Protein 9KS7 (pdb70)

Sequence (539 aa):
NKFDKLDPYFQQGWFHFQKSLYYISSSVKNTWHLSREYCLQEGADLAIINSRAEQAFLENFKMTLWIGLMMEQRSERTWRWVDGTPLTESYWSSLGEPNNYEGRQEQCVEQIDREDKKGWNDLVCEFSNFYMMCEKRIFPFDKLDPYFQQGWFHFQKSLYYISSSVKNTWHLSREYCLQEGADLAIINSRAEQAFLENFKMTLWIGLMEQRSERTWRWVDGTTPLTESYWSSLGEPNNYEGRQEQCVEQIDREDKKGWNDLVCEFSNFYMMCEKRIFPFDKLDPYFQQGWFHFQKSLYYISSSVKNTWHLSREYCLQEGADLAIINSRAEQAFLENFKMTLWIGLMEQRSERTWRWVDGTPLTESYWSSLGEPNNYEGRQEQCVEQIDREDKKGWNDLVCEFSNFYMMCEKRIFPKFDKLDPYFQQGWFHFQKSLYYISSSVKNTWHLSREYCLQEGADLAIINSRAEQAFLENFKMTLWIGLMEQRSERTWRWVDGTPLTESYWSSLGEPNNYEGRQEQCVEQIDREDKKGWNDLVCEFSNFYMMCEKRIFP

Solvent-accessible surface area: 25493 Å² total; per-residue (Å²): 169,71,27,129,52,0,49,71,43,1,139,108,26,0,2,4,0,56,100,4,0,2,31,1,0,79,87,117,40,31,7,84,84,0,17,63,51,0,2,100,36,13,1,13,1,0,22,8,103,37,178,17,5,10,55,4,1,67,30,2,48,13,38,0,0,0,0,0,39,7,55,176,66,99,76,64,17,81,14,16,60,12,26,71,38,113,120,51,43,54,3,167,58,28,45,59,43,110,143,75,83,87,2,43,0,0,6,1,19,42,140,154,141,44,90,5,0,12,0,23,22,4,120,87,57,12,42,6,1,0,20,2,92,2,13,67,81,132,111,0,55,71,44,4,135,128,26,4,1,1,1,51,84,0,0,4,29,2,0,82,85,119,42,32,4,89,87,0,51,108,64,0,84,139,68,53,12,23,1,0,23,8,105,41,196,38,8,7,58,6,1,58,34,2,53,13,21,0,0,0,0,0,45,9,82,203,67,122,74,67,16,87,10,9,86,39,62,96,38,115,119,50,54,56,4,172,58,26,45,60,40,107,139,78,82,89,2,38,0,0,10,1,11,27,133,154,146,69,102,2,0,15,0,21,24,6,121,85,59,10,43,6,1,0,16,54,124,10,53,151,44,130,110,0,84,87,53,5,109,131,17,5,2,0,1,51,57,0,0,3,32,1,0,80,86,116,42,32,6,80,85,0,67,103,61,0,83,129,59,56,12,24,1,0,23,8,105,41,182,40,9,6,57,6,1,62,34,2,53,14,34,0,0,0,0,0,52,9,53,177,68,105,76,64,16,96,14,25,83,36,61,69,37,114,114,51,40,56,5,164,57,29,42,62,42,128,152,74,136,88,8,40,0,0,8,1,20,37,153,156,149,49,99,1,0,18,0,27,9,6,121,84,60,12,44,6,0,0,20,33,148,41,20,153,180,39,77,38,0,66,53,13,5,122,127,25,2,2,0,1,60,98,4,0,3,30,1,0,82,86,115,42,32,6,81,83,0,24,40,56,0,2,66,51,16,14,22,1,0,21,8,105,39,159,45,6,5,55,7,1,64,34,3,52,15,37,0,0,0,0,0,48,11,62,209,69,121,77,68,15,90,14,20,60,37,51,71,37,112,102,51,42,55,6,169,58,25,45,60,41,110,136,76,83,93,2,39,0,0,11,2,12,36,172,176,147,71,102,2,0,14,0,24,17,4,126,88,58,11,44,5,1,0,18,10,72,4,17,119

Structure (mmCIF, N/CA/C/O backbone):
data_9KS7
#
_entry.id   9KS7
#
_cell.length_a   51.531
_cell.length_b   72.371
_cell.length_c   88.646
_cell.angle_alpha   90.000
_cell.angle_beta   94.431
_cell.angle_gamma   90.000
#
_symmetry.space_group_name_H-M   'P 1 21 1'
#
loop_
_entity.id
_entity.type
_entity.pdbx_description
1 polymer 'C-type lectin domain-containing protein'
2 non-polymer GLYCEROL
3 non-polymer 'CALCIUM ION'
4 water water
#
loop_
_atom_site.group_PDB
_atom_site.id
_atom_site.type_symbol
_atom_site.label_atom_id
_atom_site.label_alt_id
_atom_site.label_comp_id
_atom_site.label_asym_id
_atom_site.label_entity_id
_atom_site.label_seq_id
_atom_site.pdbx_PDB_ins_code
_atom_site.Cartn_x
_atom_site.Cartn_y
_atom_site.Cartn_z
_atom_site.occupancy
_atom_site.B_iso_or_equiv
_atom_site.auth_seq_id
_atom_site.auth_comp_id
_atom_site.auth_asym_id
_atom_site.auth_atom_id
_atom_site.pdbx_PDB_model_num
ATOM 1 N N . ASN A 1 9 ? 4.85146 10.46094 9.53377 1.000 63.63633 45 ASN A N 1
ATOM 2 C CA . ASN A 1 9 ? 6.10899 9.75549 9.30729 1.000 64.99442 45 ASN A CA 1
ATOM 3 C C . ASN A 1 9 ? 6.37804 8.73951 10.40955 1.000 60.17750 45 ASN A C 1
ATOM 4 O O . ASN A 1 9 ? 5.89071 7.59810 10.39353 1.000 60.38493 45 ASN A O 1
ATOM 9 N N . LYS A 1 10 ? 7.17517 9.17716 11.37733 1.000 59.67011 46 LYS A N 1
ATOM 10 C CA . LYS A 1 10 ? 7.48894 8.34719 12.52437 1.000 48.65806 46 LYS A CA 1
ATOM 11 C C . LYS A 1 10 ? 6.29989 8.18954 13.46457 1.000 49.82428 46 LYS A C 1
ATOM 12 O O . LYS A 1 10 ? 6.33508 7.31832 14.33949 1.000 43.32220 46 LYS A O 1
ATOM 18 N N . PHE A 1 11 ? 5.23462 8.97487 13.27331 1.000 40.33930 47 PHE A N 1
ATOM 19 C CA . PHE A 1 11 ? 4.09112 8.91879 14.17848 1.000 43.98240 47 PHE A CA 1
ATOM 20 C C . PHE A 1 11 ? 3.30059 7.62473 14.03789 1.000 52.07585 47 PHE A C 1
ATOM 21 O O . PHE A 1 11 ? 2.70796 7.15894 15.01761 1.000 57.40322 47 PHE A O 1
ATOM 29 N N . ASP A 1 12 ? 3.26815 7.02716 12.84725 1.000 46.65076 48 ASP A N 1
ATOM 30 C CA . ASP A 1 12 ? 2.63341 5.71737 12.73034 1.000 50.40672 48 ASP A CA 1
ATOM 31 C C . ASP A 1 12 ? 3.32108 4.68073 13.61012 1.000 51.32179 48 ASP A C 1
ATOM 32 O O . ASP A 1 12 ? 2.66790 3.75893 14.11209 1.000 47.87814 48 ASP A O 1
ATOM 37 N N . LYS A 1 13 ? 4.63278 4.80279 13.80702 1.000 39.38183 49 LYS A N 1
ATOM 38 C CA . LYS A 1 13 ? 5.28874 3.92176 14.76234 1.000 45.52531 49 LYS A CA 1
ATOM 39 C C . LYS A 1 13 ? 4.99250 4.35689 16.19356 1.000 36.37724 49 LYS A C 1
ATOM 40 O O . LYS A 1 13 ? 4.81575 3.51159 17.07985 1.000 41.88774 49 LYS A O 1
ATOM 46 N N . LEU A 1 14 ? 4.91829 5.67171 16.43798 1.000 35.21374 50 LEU A N 1
ATOM 47 C CA . LEU A 1 14 ? 4.91983 6.16956 17.81160 1.000 31.18294 50 LEU A CA 1
ATOM 48 C C . LEU A 1 14 ? 3.53154 6.22269 18.43708 1.000 27.06969 50 LEU A C 1
ATOM 49 O O . LEU A 1 14 ? 3.38513 5.86285 19.60987 1.000 28.80239 50 LEU A O 1
ATOM 54 N N . ASP A 1 15 ? 2.51409 6.64674 17.68055 1.000 26.95846 51 ASP A N 1
ATOM 55 C CA . ASP A 1 15 ? 1.19675 6.90227 18.27273 1.000 28.04172 51 ASP A CA 1
ATOM 56 C C . ASP A 1 15 ? 0.57961 5.73649 19.04067 1.000 30.94678 51 ASP A C 1
ATOM 57 O O . ASP A 1 15 ? -0.05535 5.99802 20.07732 1.000 31.04979 51 ASP A O 1
ATOM 62 N N . PRO A 1 16 ? 0.67306 4.47391 18.60654 1.000 32.70701 52 PRO A N 1
ATOM 63 C CA . PRO A 1 16 ? 0.12834 3.39362 19.45205 1.000 33.96299 52 PRO A CA 1
ATOM 64 C C . PRO A 1 16 ? 0.82112 3.27240 20.80172 1.000 33.41956 52 PRO A C 1
ATOM 65 O O . PRO A 1 16 ? 0.16012 2.94704 21.79766 1.000 29.47905 52 PRO A O 1
ATOM 69 N N . TYR A 1 17 ? 2.12846 3.54016 20.87801 1.000 27.92186 53 TYR A N 1
ATOM 70 C CA . TYR A 1 17 ? 2.78338 3.55973 22.18281 1.000 27.57816 53 TYR A CA 1
ATOM 71 C C . TYR A 1 17 ? 2.48634 4.82429 22.97420 1.000 24.87467 53 TYR A C 1
ATOM 72 O O . TYR A 1 17 ? 2.30915 4.74696 24.19920 1.000 24.17474 53 TYR A O 1
ATOM 81 N N . PHE A 1 18 ? 2.44184 5.99622 22.31944 1.000 22.99030 54 PHE A N 1
ATOM 82 C CA . PHE A 1 18 ? 1.99496 7.18866 23.04044 1.000 19.91890 54 PHE A CA 1
ATOM 83 C C . PHE A 1 18 ? 0.63071 6.93236 23.66517 1.000 22.66422 54 PHE A C 1
ATOM 84 O O . PHE A 1 18 ? 0.36375 7.34141 24.79869 1.000 21.43250 54 PHE A O 1
ATOM 92 N N . GLN A 1 19 ? -0.22949 6.21739 22.93865 1.000 25.93684 55 GLN A N 1
ATOM 93 C CA . GLN A 1 19 ? -1.58296 5.94708 23.41110 1.000 32.26550 55 GLN A CA 1
ATOM 94 C C . GLN A 1 19 ? -1.58150 5.10018 24.68099 1.000 39.96730 55 GLN A C 1
ATOM 95 O O . GLN A 1 19 ? -2.53267 5.16051 25.47038 1.000 34.33687 55 GLN A O 1
ATOM 101 N N . GLN A 1 20 ? -0.52660 4.31733 24.90395 1.000 23.31801 56 GLN A N 1
ATOM 102 C CA . GLN A 1 20 ? -0.37239 3.54458 26.13137 1.000 30.65202 56 GLN A CA 1
ATOM 103 C C . GLN A 1 20 ? 0.51614 4.23985 27.16448 1.000 33.33937 56 GLN A C 1
ATOM 104 O O . GLN A 1 20 ? 0.86052 3.62908 28.18304 1.000 33.07644 56 GLN A O 1
ATOM 110 N N . GLY A 1 21 ? 0.90296 5.49261 26.92604 1.000 23.38123 57 GLY A N 1
ATOM 111 C CA . GLY A 1 21 ? 1.67578 6.25080 27.89124 1.000 22.54591 57 GLY A CA 1
ATOM 112 C C . GLY A 1 21 ? 3.18331 6.14952 27.74492 1.000 21.02786 57 GLY A C 1
ATOM 113 O O . GLY A 1 21 ? 3.90958 6.62907 28.62999 1.000 22.65519 57 GLY A O 1
ATOM 114 N N . TRP A 1 22 ? 3.67526 5.52965 26.67499 1.000 18.61726 58 TRP A N 1
ATOM 115 C CA . TRP A 1 22 ? 5.10575 5.56005 26.39326 1.000 17.68133 58 TRP A CA 1
ATOM 116 C C . TRP A 1 22 ? 5.50840 6.92843 25.85048 1.000 17.48892 58 TRP A C 1
ATOM 117 O O . TRP A 1 22 ? 4.67996 7.68496 25.34081 1.000 18.20381 58 TRP A O 1
ATOM 128 N N . PHE A 1 23 ? 6.80481 7.23531 25.92824 1.000 16.34107 59 PHE A N 1
ATOM 129 C CA . PHE A 1 23 ? 7.27854 8.51512 25.40974 1.000 14.66779 59 PHE A CA 1
ATOM 130 C C . PHE A 1 23 ? 8.65384 8.33573 24.78113 1.000 14.55696 59 PHE A C 1
ATOM 131 O O . PHE A 1 23 ? 9.36377 7.35947 25.03743 1.000 16.14647 59 PHE A O 1
ATOM 139 N N . HIS A 1 24 ? 9.03058 9.30434 23.95629 1.000 14.68117 60 HIS A N 1
ATOM 140 C CA . HIS A 1 24 ? 10.10422 9.13558 22.98712 1.000 14.83245 60 HIS A CA 1
ATOM 141 C C . HIS A 1 24 ? 11.32861 9.97739 23.33870 1.000 13.94123 60 HIS A C 1
ATOM 142 O O . HIS A 1 24 ? 11.23274 11.19709 23.52695 1.000 16.16440 60 HIS A O 1
ATOM 149 N N . PHE A 1 25 ? 12.49160 9.32892 23.38902 1.000 14.68466 61 PHE A N 1
ATOM 150 C CA . PHE A 1 25 ? 13.74452 10.02528 23.62662 1.000 13.09750 61 PHE A CA 1
ATOM 151 C C . PHE A 1 25 ? 14.81408 9.35793 22.76149 1.000 16.50596 61 PHE A C 1
ATOM 152 O O . PHE A 1 25 ? 14.96514 8.12901 22.79279 1.000 16.33986 61 PHE A O 1
ATOM 160 N N . GLN A 1 26 ? 15.50396 10.16146 21.94019 1.000 18.71658 62 GLN A N 1
ATOM 161 C CA . GLN A 1 26 ? 16.53213 9.68949 20.99400 1.000 19.40850 62 GLN A CA 1
ATOM 162 C C . GLN A 1 26 ? 15.90354 8.66251 20.05914 1.000 20.81157 62 GLN A C 1
ATOM 163 O O . GLN A 1 26 ? 15.00337 9.01656 19.27991 1.000 23.61147 62 GLN A O 1
ATOM 169 N N . LYS A 1 27 ? 16.33855 7.41193 20.06211 1.000 20.31949 63 LYS A N 1
ATOM 170 C CA . LYS A 1 27 ? 15.79987 6.44852 19.11218 1.000 23.63963 63 LYS A CA 1
ATOM 171 C C . LYS A 1 27 ? 14.83239 5.47553 19.75265 1.000 23.16416 63 LYS A C 1
ATOM 172 O O . LYS A 1 27 ? 14.42097 4.50887 19.10260 1.000 19.46398 63 LYS A O 1
ATOM 178 N N . SER A 1 28 ? 14.42150 5.73145 20.99179 1.000 18.64981 64 SER A N 1
ATOM 179 C CA . SER A 1 28 ? 13.70207 4.74251 21.77004 1.000 16.88847 64 SER A CA 1
ATOM 180 C C . SER A 1 28 ? 12.39204 5.29720 22.29856 1.000 15.10394 64 SER A C 1
ATOM 181 O O . SER A 1 28 ? 12.20873 6.51071 22.43461 1.000 15.17640 64 SER A O 1
ATOM 184 N N . LEU A 1 29 ? 11.49548 4.37094 22.61823 1.000 15.63043 65 LEU A N 1
ATOM 185 C CA . LEU A 1 29 ? 10.31703 4.65975 23.41707 1.000 14.55065 65 LEU A CA 1
ATOM 186 C C . LEU A 1 29 ? 10.55579 4.12238 24.82704 1.000 15.35311 65 LEU A C 1
ATOM 187 O O . LEU A 1 29 ? 11.18515 3.07440 25.00729 1.000 14.68004 65 LEU A O 1
ATOM 192 N N . TYR A 1 30 ? 10.04587 4.83696 25.82822 1.000 15.20110 66 TYR A N 1
ATOM 193 C CA . TYR A 1 30 ? 10.27870 4.45814 27.21309 1.000 15.25161 66 TYR A CA 1
ATOM 194 C C . TYR A 1 30 ? 8.94828 4.38966 27.93625 1.000 15.73322 66 TYR A C 1
ATOM 195 O O . TYR A 1 30 ? 7.99710 5.09602 27.58681 1.000 15.47878 66 TYR A O 1
ATOM 204 N N . TYR A 1 31 ? 8.90348 3.53845 28.95834 1.000 16.34889 67 TYR A N 1
ATOM 205 C CA . TYR A 1 31 ? 7.70742 3.34166 29.76682 1.000 15.41274 67 TYR A CA 1
ATOM 206 C C . TYR A 1 31 ? 8.10909 3.35145 31.23078 1.000 16.07037 67 TYR A C 1
ATOM 207 O O . TYR A 1 31 ? 9.03164 2.63519 31.61726 1.000 17.15164 67 TYR A O 1
ATOM 216 N N . ILE A 1 32 ? 7.44458 4.17652 32.03873 1.000 15.17032 68 ILE A N 1
ATOM 217 C CA . ILE A 1 32 ? 7.64761 4.16502 33.48787 1.000 13.32745 68 ILE A CA 1
ATOM 218 C C . ILE A 1 32 ? 6.44741 3.45371 34.11149 1.000 16.58603 68 ILE A C 1
ATOM 219 O O . ILE A 1 32 ? 5.29848 3.79006 33.80702 1.000 17.61535 68 ILE A O 1
ATOM 224 N N . SER A 1 33 ? 6.70521 2.42468 34.92347 1.000 12.40469 69 SER A N 1
ATOM 225 C CA . SER A 1 33 ? 5.59439 1.63720 35.44941 1.000 12.34426 69 SER A CA 1
ATOM 226 C C . SER A 1 33 ? 4.80171 2.44924 36.46211 1.000 15.46851 69 SER A C 1
ATOM 227 O O . SER A 1 33 ? 5.28483 3.44220 37.01910 1.000 14.38301 69 SER A O 1
ATOM 230 N N . SER A 1 34 ? 3.56039 2.00811 36.68959 1.000 17.05395 70 SER A N 1
ATOM 231 C CA A SER A 1 34 ? 2.73041 2.57853 37.74019 0.739 18.84501 70 SER A CA 1
ATOM 232 C CA B SER A 1 34 ? 2.67504 2.54464 37.71162 0.261 18.88625 70 SER A CA 1
ATOM 233 C C . SER A 1 34 ? 2.59832 1.64800 38.94019 1.000 18.09236 70 SER A C 1
ATOM 234 O O . SER A 1 34 ? 1.88720 1.98531 39.89926 1.000 20.17564 70 SER A O 1
ATOM 239 N N . VAL A 1 35 ? 3.27434 0.49981 38.91101 1.000 13.31234 71 VAL A N 1
ATOM 240 C CA . VAL A 1 35 ? 3.34386 -0.44613 40.01798 1.000 12.49212 71 VAL A CA 1
ATOM 241 C C . VAL A 1 35 ? 4.81360 -0.77639 40.23798 1.000 13.26451 71 VAL A C 1
ATOM 242 O O . VAL A 1 35 ? 5.64646 -0.62940 39.33992 1.000 15.86897 71 VAL A O 1
ATOM 246 N N . LYS A 1 36 ? 5.12548 -1.23207 41.44794 1.000 13.94238 72 LYS A N 1
ATOM 247 C CA . LYS A 1 36 ? 6.46730 -1.72431 41.73146 1.000 13.97572 72 LYS A CA 1
ATOM 248 C C . LYS A 1 36 ? 6.49572 -3.23323 41.51453 1.000 16.67914 72 LYS A C 1
ATOM 249 O O . LYS A 1 36 ? 5.47237 -3.91692 41.61201 1.000 15.19933 72 LYS A O 1
ATOM 255 N N . ASN A 1 37 ? 7.68608 -3.76375 41.25583 1.000 14.02031 73 ASN A N 1
ATOM 256 C CA . ASN A 1 37 ? 7.76788 -5.21280 41.14406 1.000 12.75780 73 ASN A CA 1
ATOM 257 C C . ASN A 1 37 ? 9.21190 -5.65343 41.33685 1.000 13.22774 73 ASN A C 1
ATOM 258 O O . ASN A 1 37 ? 10.13006 -4.83184 41.36301 1.000 14.20019 73 ASN A O 1
ATOM 263 N N . THR A 1 38 ? 9.39456 -6.96870 41.50361 1.000 13.70961 74 THR A N 1
ATOM 264 C CA . THR A 1 38 ? 10.74669 -7.51780 41.55150 1.000 16.35331 74 THR A CA 1
ATOM 265 C C . THR A 1 38 ? 11.45129 -7.24723 40.22447 1.000 14.69526 74 THR A C 1
ATOM 266 O O . THR A 1 38 ? 10.81887 -6.96746 39.19720 1.000 16.14258 74 THR A O 1
ATOM 270 N N . TRP A 1 39 ? 12.78340 -7.36580 40.22728 1.000 12.37194 75 TRP A N 1
ATOM 271 C CA . TRP A 1 39 ? 13.48842 -7.10916 38.97269 1.000 14.28463 75 TRP A CA 1
ATOM 272 C C . TRP A 1 39 ? 12.99301 -8.04374 37.87896 1.000 12.85843 75 TRP A C 1
ATOM 273 O O . TRP A 1 39 ? 12.72896 -7.61210 36.75421 1.000 12.51616 75 TRP A O 1
ATOM 284 N N . HIS A 1 40 ? 12.81625 -9.32198 38.20526 1.000 15.02746 76 HIS A N 1
ATOM 285 C CA . HIS A 1 40 ? 12.46570 -10.29271 37.17603 1.000 15.65886 76 HIS A CA 1
ATOM 286 C C . HIS A 1 40 ? 11.04555 -10.08803 36.66739 1.000 14.70717 76 HIS A C 1
ATOM 287 O O . HIS A 1 40 ? 10.79112 -10.21683 35.46777 1.000 15.33341 76 HIS A O 1
ATOM 294 N N . LEU A 1 41 ? 10.11003 -9.77048 37.55074 1.000 15.64577 77 LEU A N 1
ATOM 295 C CA . LEU A 1 41 ? 8.74136 -9.55163 37.07720 1.000 15.13657 77 LEU A CA 1
ATOM 296 C C . LEU A 1 41 ? 8.60107 -8.20912 36.37800 1.000 13.65166 77 LEU A C 1
ATOM 297 O O . LEU A 1 41 ? 7.73184 -8.06175 35.50324 1.000 14.06039 77 LEU A O 1
ATOM 302 N N . SER A 1 42 ? 9.39579 -7.20861 36.79086 1.000 13.19662 78 SER A N 1
ATOM 303 C CA . SER A 1 42 ? 9.48811 -5.96984 36.02427 1.000 14.17563 78 SER A CA 1
ATOM 304 C C . SER A 1 42 ? 9.92512 -6.27246 34.59673 1.000 14.19058 78 SER A C 1
ATOM 305 O O . SER A 1 42 ? 9.29583 -5.82921 33.62809 1.000 13.87958 78 SER A O 1
ATOM 308 N N . ARG A 1 43 ? 11.01303 -7.03642 34.45147 1.000 13.99905 79 ARG A N 1
ATOM 309 C CA . ARG A 1 43 ? 11.45484 -7.40805 33.11243 1.000 14.15627 79 ARG A CA 1
ATOM 310 C C . ARG A 1 43 ? 10.36171 -8.13429 32.34254 1.000 17.29202 79 ARG A C 1
ATOM 311 O O . ARG A 1 43 ? 10.18445 -7.89732 31.13893 1.000 15.36571 79 ARG A O 1
ATOM 319 N N . GLU A 1 44 ? 9.63126 -9.03782 33.00360 1.000 15.31632 80 GLU A N 1
ATOM 320 C CA . GLU A 1 44 ? 8.60942 -9.79174 32.27912 1.000 15.07298 80 GLU A CA 1
ATOM 321 C C . GLU A 1 44 ? 7.58043 -8.85761 31.67172 1.000 15.63950 80 GLU A C 1
ATOM 322 O O . GLU A 1 44 ? 7.08575 -9.10787 30.56741 1.000 17.43392 80 GLU A O 1
ATOM 328 N N . TYR A 1 45 ? 7.24419 -7.76836 32.37656 1.000 14.00769 81 TYR A N 1
ATOM 329 C CA . TYR A 1 45 ? 6.27720 -6.82897 31.81706 1.000 14.43133 81 TYR A CA 1
ATOM 330 C C . TYR A 1 45 ? 6.83698 -6.20907 30.54258 1.000 16.76111 81 TYR A C 1
ATOM 331 O O . TYR A 1 45 ? 6.15916 -6.15048 29.50858 1.000 15.96470 81 TYR A O 1
ATOM 340 N N . CYS A 1 46 ? 8.08027 -5.71564 30.61758 1.000 14.70193 82 CYS A N 1
ATOM 341 C CA . CYS A 1 46 ? 8.70578 -5.09220 29.46278 1.000 14.65442 82 CYS A CA 1
ATOM 342 C C . CYS A 1 46 ? 8.74756 -6.05616 28.28300 1.000 15.31858 82 CYS A C 1
ATOM 343 O O . CYS A 1 46 ? 8.51504 -5.65123 27.13441 1.000 17.06042 82 CYS A O 1
ATOM 346 N N . LEU A 1 47 ? 9.09473 -7.33152 28.55086 1.000 14.68136 83 LEU A N 1
ATOM 347 C CA . LEU A 1 47 ? 9.14518 -8.34429 27.49430 1.000 15.02711 83 LEU A CA 1
ATOM 348 C C . LEU A 1 47 ? 7.76627 -8.57518 26.89050 1.000 15.58339 83 LEU A C 1
ATOM 349 O O . LEU A 1 47 ? 7.62415 -8.67196 25.66423 1.000 20.10802 83 LEU A O 1
ATOM 354 N N . GLN A 1 48 ? 6.73459 -8.64050 27.73967 1.000 16.01189 84 GLN A N 1
ATOM 355 C CA . GLN A 1 48 ? 5.37503 -8.83746 27.24070 1.000 19.88264 84 GLN A CA 1
ATOM 356 C C . GLN A 1 48 ? 4.94876 -7.70183 26.31379 1.000 19.18664 84 GLN A C 1
ATOM 357 O O . GLN A 1 48 ? 4.15667 -7.91563 25.38390 1.000 19.76242 84 GLN A O 1
ATOM 363 N N . GLU A 1 49 ? 5.48731 -6.50366 26.52434 1.000 16.42581 85 GLU A N 1
ATOM 364 C CA . GLU A 1 49 ? 5.13922 -5.34017 25.72580 1.000 18.56748 85 GLU A CA 1
ATOM 365 C C . GLU A 1 49 ? 6.05639 -5.16258 24.53174 1.000 20.03475 85 GLU A C 1
ATOM 366 O O . GLU A 1 49 ? 6.02937 -4.10461 23.88914 1.000 23.95252 85 GLU A O 1
ATOM 372 N N . GLY A 1 50 ? 6.86368 -6.16395 24.20761 1.000 17.71800 86 GLY A N 1
ATOM 373 C CA . GLY A 1 50 ? 7.74715 -6.01444 23.05664 1.000 16.61370 86 GLY A CA 1
ATOM 374 C C . GLY A 1 50 ? 8.93022 -5.10680 23.31493 1.000 17.28203 86 GLY A C 1
ATOM 375 O O . GLY A 1 50 ? 9.33483 -4.33267 22.43102 1.000 19.69379 86 GLY A O 1
ATOM 376 N N . ALA A 1 51 ? 9.49468 -5.16556 24.51652 1.000 15.21372 87 ALA A N 1
ATOM 377 C CA . ALA A 1 51 ? 10.59396 -4.27988 24.86237 1.000 14.28109 87 ALA A CA 1
ATOM 378 C C . ALA A 1 51 ? 11.49497 -5.01653 25.83612 1.000 16.44963 87 ALA A C 1
ATOM 379 O O . ALA A 1 51 ? 11.51029 -6.25203 25.85058 1.000 16.43436 87 ALA A O 1
ATOM 381 N N . ASP A 1 52 ? 12.23088 -4.28304 26.65955 1.000 13.95112 88 ASP A N 1
ATOM 382 C CA . ASP A 1 52 ? 12.99720 -4.89197 27.74147 1.000 14.12604 88 ASP A CA 1
ATOM 383 C C . ASP A 1 52 ? 13.24378 -3.77744 28.75025 1.000 13.71739 88 ASP A C 1
ATOM 384 O O . ASP A 1 52 ? 12.82253 -2.63661 28.54690 1.000 14.38395 88 ASP A O 1
ATOM 389 N N . LEU A 1 53 ? 13.89810 -4.11163 29.85784 1.000 14.50807 89 LEU A N 1
ATOM 390 C CA . LEU A 1 53 ? 14.28159 -3.06945 30.79695 1.000 14.50576 89 LEU A CA 1
ATOM 391 C C . LEU A 1 53 ? 15.27515 -2.11219 30.13606 1.000 16.01323 89 LEU A C 1
ATOM 392 O O . LEU A 1 53 ? 15.96706 -2.46642 29.17002 1.000 15.05962 89 LEU A O 1
ATOM 397 N N . ALA A 1 54 ? 15.29366 -0.86483 30.62481 1.000 14.02878 90 ALA A N 1
ATOM 398 C CA . ALA A 1 54 ? 16.07324 0.18616 29.96854 1.000 14.74824 90 ALA A CA 1
ATOM 399 C C . ALA A 1 54 ? 17.55735 -0.16555 29.95153 1.000 15.88185 90 ALA A C 1
ATOM 400 O O . ALA A 1 54 ? 18.10651 -0.67579 30.93169 1.000 15.44625 90 ALA A O 1
ATOM 402 N N . ILE A 1 55 ? 18.20561 0.12182 28.82686 1.000 14.14877 91 ILE A N 1
ATOM 403 C CA . ILE A 1 55 ? 19.65042 -0.04729 28.67156 1.000 14.15582 91 ILE A CA 1
ATOM 404 C C . ILE A 1 55 ? 20.27832 1.33421 28.50253 1.000 13.80109 91 ILE A C 1
ATOM 405 O O . ILE A 1 55 ? 19.88342 2.10768 27.61458 1.000 14.96305 91 ILE A O 1
ATOM 410 N N . ILE A 1 56 ? 21.23594 1.66378 29.36662 1.000 15.09000 92 ILE A N 1
ATOM 411 C CA . ILE A 1 56 ? 21.84225 2.99220 29.36009 1.000 15.64312 92 ILE A CA 1
ATOM 412 C C . ILE A 1 56 ? 23.06896 2.97016 28.45325 1.000 17.12524 92 ILE A C 1
ATOM 413 O O . ILE A 1 56 ? 24.07202 2.31488 28.76090 1.000 22.04189 92 ILE A O 1
ATOM 418 N N . ASN A 1 57 ? 22.98609 3.70636 27.33864 1.000 16.87067 93 ASN A N 1
ATOM 419 C CA . ASN A 1 57 ? 23.99550 3.68403 26.28248 1.000 19.41116 93 ASN A CA 1
ATOM 420 C C . ASN A 1 57 ? 24.80045 4.96645 26.15491 1.000 23.63667 93 ASN A C 1
ATOM 421 O O . ASN A 1 57 ? 25.73082 5.00238 25.33911 1.000 25.56138 93 ASN A O 1
ATOM 426 N N . SER A 1 58 ? 24.45993 6.01940 26.89777 1.000 21.39199 94 SER A N 1
ATOM 427 C CA . SER A 1 58 ? 25.13488 7.30195 26.73082 1.000 20.42636 94 SER A CA 1
ATOM 428 C C . SER A 1 58 ? 24.96111 8.14355 27.98405 1.000 26.60890 94 SER A C 1
ATOM 429 O O . SER A 1 58 ? 24.06564 7.90745 28.80270 1.000 21.63348 94 SER A O 1
ATOM 432 N N . ARG A 1 59 ? 25.83077 9.14380 28.12574 1.000 19.88058 95 ARG A N 1
ATOM 433 C CA . ARG A 1 59 ? 25.66940 10.04961 29.25774 1.000 20.29003 95 ARG A CA 1
ATOM 434 C C . ARG A 1 59 ? 24.33800 10.77776 29.18283 1.000 18.38030 95 ARG A C 1
ATOM 435 O O . ARG A 1 59 ? 23.69342 11.01649 30.20822 1.000 20.86650 95 ARG A O 1
ATOM 443 N N . ALA A 1 60 ? 23.92577 11.16070 27.97787 1.000 20.76704 96 ALA A N 1
ATOM 444 C CA . ALA A 1 60 ? 22.65034 11.84743 27.82413 1.000 20.26647 96 ALA A CA 1
ATOM 445 C C . ALA A 1 60 ? 21.49785 10.97053 28.29026 1.000 19.36847 96 ALA A C 1
ATOM 446 O O . ALA A 1 60 ? 20.52749 11.46655 28.87071 1.000 17.94105 96 ALA A O 1
ATOM 448 N N . GLU A 1 61 ? 21.57271 9.66740 28.00555 1.000 17.72925 97 GLU A N 1
ATOM 449 C CA . GLU A 1 61 ? 20.49400 8.77149 28.41692 1.000 16.79809 97 GLU A CA 1
ATOM 450 C C . GLU A 1 61 ? 20.50574 8.56494 29.92721 1.000 17.96780 97 GLU A C 1
ATOM 451 O O . GLU A 1 61 ? 19.44218 8.47397 30.56340 1.000 17.46184 97 GLU A O 1
ATOM 457 N N . GLN A 1 62 ? 21.69471 8.51950 30.52984 1.000 17.13298 98 GLN A N 1
ATOM 458 C CA . GLN A 1 62 ? 21.75978 8.47765 31.98678 1.000 15.66596 98 GLN A CA 1
ATOM 459 C C . GLN A 1 62 ? 21.17129 9.74792 32.61242 1.000 19.77711 98 GLN A C 1
ATOM 460 O O . GLN A 1 62 ? 20.44687 9.68102 33.61807 1.000 16.70171 98 GLN A O 1
ATOM 466 N N . ALA A 1 63 ? 21.48526 10.91630 32.04371 1.000 20.26908 99 ALA A N 1
ATOM 467 C CA . ALA A 1 63 ? 20.93276 12.16527 32.56466 1.000 19.85287 99 ALA A CA 1
ATOM 468 C C . ALA A 1 63 ? 19.41006 12.18141 32.45464 1.000 20.95433 99 ALA A C 1
ATOM 469 O O . ALA A 1 63 ? 18.71258 12.65001 33.36342 1.000 20.55826 99 ALA A O 1
ATOM 471 N N . PHE A 1 64 ? 18.88615 11.67596 31.34055 1.000 15.77585 100 PHE A N 1
ATOM 472 C CA . PHE A 1 64 ? 17.44245 11.53879 31.15014 1.000 19.37633 100 PHE A CA 1
ATOM 473 C C . PHE A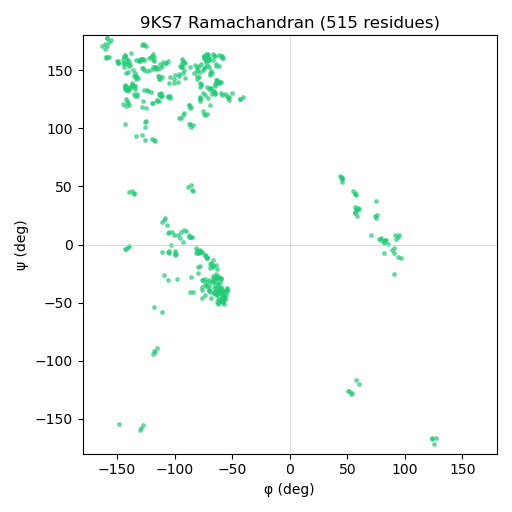 1 64 ? 16.83630 10.63975 32.23230 1.000 22.37036 100 PHE A C 1
ATOM 474 O O . PHE A 1 64 ? 15.84378 11.00060 32.88746 1.000 18.46606 100 PHE A O 1
ATOM 482 N N . LEU A 1 65 ? 17.46090 9.48166 32.46927 1.000 16.53655 101 LEU A N 1
ATOM 483 C CA . LEU A 1 65 ? 16.99146 8.56575 33.50667 1.000 17.91214 101 LEU A CA 1
ATOM 484 C C . LEU A 1 65 ? 16.99071 9.24745 34.86693 1.000 17.26454 101 LEU A C 1
ATOM 485 O O . LEU A 1 65 ? 16.01451 9.16058 35.62536 1.000 18.42459 101 LEU A O 1
ATOM 490 N N . GLU A 1 66 ? 18.08174 9.95063 35.17958 1.000 16.93661 102 GLU A N 1
ATOM 491 C CA . GLU A 1 66 ? 18.26428 10.52928 36.50854 1.000 16.19673 102 GLU A CA 1
ATOM 492 C C . GLU A 1 66 ? 17.27633 11.66079 36.76377 1.000 17.75404 102 GLU A C 1
ATOM 493 O O . GLU A 1 66 ? 16.83759 11.88318 37.90663 1.000 17.07413 102 GLU A O 1
ATOM 499 N N . ASN A 1 67 ? 16.90844 12.38363 35.71180 1.000 16.19059 103 ASN A N 1
ATOM 500 C CA . ASN A 1 67 ? 16.06978 13.55677 35.89355 1.000 17.20514 103 ASN A CA 1
ATOM 501 C C . ASN A 1 67 ? 14.62128 13.19866 36.23040 1.000 18.22221 103 ASN A C 1
ATOM 502 O O . ASN A 1 67 ? 13.85053 14.08887 36.60895 1.000 16.86564 103 ASN A O 1
ATOM 507 N N . PHE A 1 68 ? 14.22103 11.92676 36.11099 1.000 15.16168 104 PHE A N 1
ATOM 508 C CA . PHE A 1 68 ? 12.87818 11.58645 36.57134 1.000 13.70434 104 PHE A CA 1
ATOM 509 C C . PHE A 1 68 ? 12.78764 11.50593 38.09404 1.000 14.22410 104 PHE A C 1
ATOM 510 O O . PHE A 1 68 ? 11.68159 11.35265 38.62248 1.000 15.84392 104 PHE A O 1
ATOM 518 N N . LYS A 1 69 ? 13.91694 11.61654 38.80298 1.000 13.71035 105 LYS A N 1
ATOM 519 C CA . LYS A 1 69 ? 13.89395 11.73449 40.26118 1.000 15.37767 105 LYS A CA 1
ATOM 520 C C . LYS A 1 69 ? 13.16131 10.55773 40.89616 1.000 16.92311 105 LYS A C 1
ATOM 521 O O . LYS A 1 69 ? 12.38561 10.70830 41.84107 1.000 20.21659 105 LYS A O 1
ATOM 527 N N . MET A 1 70 ? 13.44115 9.36210 40.39095 1.000 17.00076 106 MET A N 1
ATOM 528 C CA . MET A 1 70 ? 12.65154 8.19059 40.71851 1.000 16.33551 106 MET A CA 1
ATOM 529 C C . MET A 1 70 ? 13.57463 6.98815 40.82160 1.000 15.37269 106 MET A C 1
ATOM 530 O O . MET A 1 70 ? 14.46730 6.81099 39.99029 1.000 15.74141 106 MET A O 1
ATOM 535 N N . THR A 1 71 ? 13.38625 6.17282 41.84575 1.000 14.50527 107 THR A N 1
ATOM 536 C CA . THR A 1 71 ? 14.15728 4.93948 41.91886 1.000 13.14522 107 THR A CA 1
ATOM 537 C C . THR A 1 71 ? 13.55773 3.91708 40.96056 1.000 15.32287 107 THR A C 1
ATOM 538 O O . THR A 1 71 ? 12.36370 3.60412 41.04918 1.000 14.92194 107 THR A O 1
ATOM 542 N N . LEU A 1 72 ? 14.38907 3.37822 40.06271 1.000 11.25757 108 LEU A N 1
ATOM 543 C CA . LEU A 1 72 ? 13.88862 2.54307 38.97523 1.000 11.70519 108 LEU A CA 1
ATOM 544 C C . LEU A 1 72 ? 14.79268 1.34611 38.73975 1.000 12.93700 108 LEU A C 1
ATOM 545 O O . LEU A 1 72 ? 16.00079 1.50861 38.63088 1.000 13.37111 108 LEU A O 1
ATOM 550 N N . TRP A 1 73 ? 14.20381 0.16243 38.59254 1.000 13.76746 109 TRP A N 1
ATOM 551 C CA . TRP A 1 73 ? 14.97271 -0.95468 38.04841 1.000 13.03644 109 TRP A CA 1
ATOM 552 C C . TRP A 1 73 ? 15.38309 -0.62838 36.62095 1.000 14.40907 109 TRP A C 1
ATOM 553 O O . TRP A 1 73 ? 14.59128 -0.07722 35.85391 1.000 15.20399 109 TRP A O 1
ATOM 564 N N . ILE A 1 74 ? 16.60441 -1.00617 36.25207 1.000 13.43141 110 ILE A N 1
ATOM 565 C CA . ILE A 1 74 ? 17.06606 -0.90793 34.87143 1.000 12.04208 110 ILE A CA 1
ATOM 566 C C . ILE A 1 74 ? 17.63207 -2.25410 34.43337 1.000 13.78584 110 ILE A C 1
ATOM 567 O O . ILE A 1 74 ? 17.78933 -3.18676 35.22797 1.000 13.34129 110 ILE A O 1
ATOM 572 N N . GLY A 1 75 ? 17.93243 -2.34429 33.13725 1.000 14.62482 111 GLY A N 1
ATOM 573 C CA . GLY A 1 75 ? 18.20352 -3.63649 32.52070 1.000 13.68919 111 GLY A CA 1
ATOM 574 C C . GLY A 1 75 ? 19.62819 -4.14866 32.65610 1.000 13.79716 111 GLY A C 1
ATOM 575 O O . GLY A 1 75 ? 20.18684 -4.64324 31.68084 1.000 14.08156 111 GLY A O 1
ATOM 576 N N . LEU A 1 76 ? 20.20990 -4.07303 33.84935 1.000 13.69608 112 LEU A N 1
ATOM 577 C CA . LEU A 1 76 ? 21.59297 -4.49833 34.07002 1.000 13.93272 112 LEU A CA 1
ATOM 578 C C . LEU A 1 76 ? 21.59412 -5.54566 35.17289 1.000 15.61367 112 LEU A C 1
ATOM 579 O O . LEU A 1 76 ? 20.95129 -5.35195 36.20943 1.000 15.20101 112 LEU A O 1
ATOM 584 N N . MET A 1 77 ? 22.29857 -6.65783 34.95695 1.000 15.19818 113 MET A N 1
ATOM 585 C CA A MET A 1 77 ? 22.29670 -7.76318 35.90831 0.629 14.84781 113 MET A CA 1
ATOM 586 C CA B MET A 1 77 ? 22.30126 -7.73873 35.93039 0.371 14.85659 113 MET A CA 1
ATOM 587 C C . MET A 1 77 ? 23.68733 -8.36211 36.02256 1.000 14.58503 113 MET A C 1
ATOM 588 O O . MET A 1 77 ? 24.42416 -8.44644 35.03716 1.000 15.77294 113 MET A O 1
ATOM 597 N N . GLU A 1 78 ? 24.00890 -8.82881 37.22527 1.000 14.26257 114 GLU A N 1
ATOM 598 C CA . GLU A 1 78 ? 25.29396 -9.46447 37.47082 1.000 15.28514 114 GLU A CA 1
ATOM 599 C C . GLU A 1 78 ? 25.35755 -10.79943 36.74836 1.000 20.03050 114 GLU A C 1
ATOM 600 O O . GLU A 1 78 ? 24.35220 -11.50822 36.60833 1.000 16.98942 114 GLU A O 1
ATOM 606 N N . GLN A 1 79 ? 26.56025 -11.14390 36.28885 1.000 17.64486 115 GLN A N 1
ATOM 607 C CA . GLN A 1 79 ? 26.82360 -12.47408 35.74348 1.000 19.02514 115 GLN A CA 1
ATOM 608 C C . GLN A 1 79 ? 27.12552 -13.38321 36.93165 1.000 19.85382 115 GLN A C 1
ATOM 609 O O . GLN A 1 79 ? 28.20520 -13.30788 37.51815 1.000 20.22025 115 GLN A O 1
ATOM 615 N N . ARG A 1 80 ? 26.14784 -14.20244 37.32845 1.000 20.83871 116 ARG A N 1
ATOM 616 C CA . ARG A 1 80 ? 26.24769 -15.08691 38.50645 1.000 20.91813 116 ARG A CA 1
ATOM 617 C C . ARG A 1 80 ? 26.69806 -14.25659 39.71102 1.000 21.27213 116 ARG A C 1
ATOM 618 O O . ARG A 1 80 ? 26.03781 -13.26004 40.04032 1.000 22.70579 116 ARG A O 1
ATOM 626 N N . SER A 1 81 ? 27.77322 -14.63714 40.41097 1.000 21.97004 117 SER A N 1
ATOM 627 C CA . SER A 1 81 ? 28.29473 -13.85976 41.52608 1.000 22.37241 117 SER A CA 1
ATOM 628 C C . SER A 1 81 ? 29.63989 -13.22223 41.19210 1.000 16.30122 117 SER A C 1
ATOM 629 O O . SER A 1 81 ? 30.37595 -12.82419 42.09799 1.000 20.09801 117 SER A O 1
ATOM 632 N N . GLU A 1 82 ? 29.95954 -13.09808 39.90552 1.000 18.18401 118 GLU A N 1
ATOM 633 C CA . GLU A 1 82 ? 31.29602 -12.70137 39.47055 1.000 18.18748 118 GLU A CA 1
ATOM 634 C C . GLU A 1 82 ? 31.56842 -11.21260 39.57153 1.000 20.26502 118 GLU A C 1
ATOM 635 O O . GLU A 1 82 ? 32.71175 -10.80333 39.31944 1.000 19.81536 118 GLU A O 1
ATOM 641 N N . ARG A 1 83 ? 30.56683 -10.39785 39.92635 1.000 17.71794 119 ARG A N 1
ATOM 642 C CA . ARG A 1 83 ? 30.74375 -8.96200 40.03960 1.000 16.31817 119 ARG A CA 1
ATOM 643 C C . ARG A 1 83 ? 31.17445 -8.37535 38.69706 1.000 18.37697 119 ARG A C 1
ATOM 644 O O . ARG A 1 83 ? 31.91760 -7.39600 38.62762 1.000 17.96137 119 ARG A O 1
ATOM 652 N N . THR A 1 84 ? 30.72816 -9.00768 37.62437 1.000 15.75533 120 THR A N 1
ATOM 653 C CA . THR A 1 84 ? 30.76713 -8.42758 36.29839 1.000 19.39625 120 THR A CA 1
ATOM 654 C C . THR A 1 84 ? 29.31743 -8.32297 35.86031 1.000 16.05655 120 THR A C 1
ATOM 655 O O . THR A 1 84 ? 28.45089 -9.00405 36.41939 1.000 18.66317 120 THR A O 1
ATOM 659 N N . TRP A 1 85 ? 29.05289 -7.48466 34.85738 1.000 15.92967 121 TRP A N 1
ATOM 660 C CA . TRP A 1 85 ? 27.68027 -7.05084 34.59659 1.000 16.52490 121 TRP A CA 1
ATOM 661 C C . TRP A 1 85 ? 27.36638 -7.14284 33.11673 1.000 15.73787 121 TRP A C 1
ATOM 662 O O . TRP A 1 85 ? 28.23049 -6.85592 32.28869 1.000 18.38279 121 TRP A O 1
ATOM 673 N N . ARG A 1 86 ? 26.11534 -7.50475 32.79485 1.000 15.26045 122 ARG A N 1
ATOM 674 C CA . ARG A 1 86 ? 25.67977 -7.59276 31.40575 1.000 14.23302 122 ARG A CA 1
ATOM 675 C C . ARG A 1 86 ? 24.29247 -6.96925 31.26507 1.000 14.94821 122 ARG A C 1
ATOM 676 O O . ARG A 1 86 ? 23.42321 -7.20004 32.10774 1.000 17.05991 122 ARG A O 1
ATOM 684 N N . TRP A 1 87 ? 24.07748 -6.21680 30.18510 1.000 16.37143 123 TRP A N 1
ATOM 685 C CA . TRP A 1 87 ? 22.75778 -5.65081 29.90418 1.000 14.64054 123 TRP A CA 1
ATOM 686 C C . TRP A 1 87 ? 21.81294 -6.73756 29.40065 1.000 16.77609 123 TRP A C 1
ATOM 687 O O . TRP A 1 87 ? 22.23314 -7.82426 28.98589 1.000 19.35340 123 TRP A O 1
ATOM 698 N N . VAL A 1 88 ? 20.50943 -6.44220 29.45763 1.000 14.62441 124 VAL A N 1
ATOM 699 C CA . VAL A 1 88 ? 19.52636 -7.47707 29.14820 1.000 16.29032 124 VAL A CA 1
ATOM 700 C C . VAL A 1 88 ? 19.57848 -7.89360 27.68602 1.000 17.91611 124 VAL A C 1
ATOM 701 O O . VAL A 1 88 ? 19.04009 -8.95200 27.34042 1.000 21.00837 124 VAL A O 1
ATOM 705 N N . ASP A 1 89 ? 20.19299 -7.09228 26.81742 1.000 21.53546 125 ASP A N 1
ATOM 706 C CA . ASP A 1 89 ? 20.34037 -7.45189 25.41061 1.000 21.09675 125 ASP A CA 1
ATOM 707 C C . ASP A 1 89 ? 21.58706 -8.29219 25.16799 1.000 21.50304 125 ASP A C 1
ATOM 708 O O . ASP A 1 89 ? 21.90946 -8.60031 24.01081 1.000 24.14316 125 ASP A O 1
ATOM 713 N N . GLY A 1 90 ? 22.27412 -8.69151 26.23574 1.000 20.71217 126 GLY A N 1
ATOM 714 C CA . GLY A 1 90 ? 23.47515 -9.49059 26.12586 1.000 24.10401 126 GLY A CA 1
ATOM 715 C C . GLY A 1 90 ? 24.77738 -8.71426 26.03355 1.000 24.67976 126 GLY A C 1
ATOM 716 O O . GLY A 1 90 ? 25.85207 -9.33392 26.09514 1.000 25.96914 126 GLY A O 1
ATOM 717 N N . THR A 1 91 ? 24.73009 -7.38088 25.91594 1.000 23.98034 127 THR A N 1
ATOM 718 C CA . THR A 1 91 ? 25.98499 -6.63506 25.75856 1.000 24.93370 127 THR A CA 1
ATOM 719 C C . THR A 1 91 ? 26.69650 -6.46117 27.10465 1.000 22.51871 127 THR A C 1
ATOM 720 O O . THR A 1 91 ? 26.04924 -6.27564 28.13636 1.000 21.37798 127 THR A O 1
ATOM 724 N N . PRO A 1 92 ? 28.02770 -6.49433 27.12519 1.000 20.37212 128 PRO A N 1
ATOM 725 C CA . PRO A 1 92 ? 28.74299 -6.32074 28.39484 1.000 19.91227 128 PRO A CA 1
ATOM 726 C C . PRO A 1 92 ? 28.69630 -4.87207 28.84998 1.000 19.98657 128 PRO A C 1
ATOM 727 O O . PRO A 1 92 ? 28.59871 -3.93916 28.04412 1.000 23.62269 128 PRO A O 1
ATOM 731 N N . LEU A 1 93 ? 28.78015 -4.68456 30.16404 1.000 20.24299 129 LEU A N 1
ATOM 732 C CA . LEU A 1 93 ? 28.86465 -3.33658 30.70375 1.000 21.00926 129 LEU A CA 1
ATOM 733 C C . LEU A 1 93 ? 30.16269 -2.68316 30.26000 1.000 25.54786 129 LEU A C 1
ATOM 734 O O . LEU A 1 93 ? 31.23491 -3.28188 30.38850 1.000 21.05818 129 LEU A O 1
ATOM 739 N N . THR A 1 94 ? 30.06079 -1.46249 29.73249 1.000 21.67178 130 THR A N 1
ATOM 740 C CA . THR A 1 94 ? 31.23462 -0.65353 29.43311 1.000 21.64566 130 THR A CA 1
ATOM 741 C C . THR A 1 94 ? 31.15735 0.61840 30.26742 1.000 18.68794 130 THR A C 1
ATOM 742 O O . THR A 1 94 ? 31.56254 0.60519 31.43160 1.000 27.03363 130 THR A O 1
ATOM 746 N N . GLU A 1 95 ? 30.61586 1.70751 29.72042 1.000 20.51604 131 GLU A N 1
ATOM 747 C CA . GLU A 1 95 ? 30.52167 2.93813 30.49518 1.000 21.44911 131 GLU A CA 1
ATOM 748 C C . GLU A 1 95 ? 29.47576 2.77196 31.59541 1.000 22.38075 131 GLU A C 1
ATOM 749 O O . GLU A 1 95 ? 28.39120 2.23669 31.35188 1.000 22.54541 131 GLU A O 1
ATOM 755 N N . SER A 1 96 ? 29.82095 3.19156 32.81247 1.000 21.93822 132 SER A N 1
ATOM 756 C CA . SER A 1 96 ? 29.00063 2.93884 33.99219 1.000 20.79855 132 SER A CA 1
ATOM 757 C C . SER A 1 96 ? 28.73662 4.22738 34.76952 1.000 21.69219 132 SER A C 1
ATOM 758 O O . SER A 1 96 ? 29.45638 5.22782 34.63962 1.000 19.36741 132 SER A O 1
ATOM 761 N N . TYR A 1 97 ? 27.68212 4.19649 35.59037 1.000 18.87080 133 TYR A N 1
ATOM 762 C CA . TYR A 1 97 ? 27.26497 5.36754 36.35970 1.000 17.67432 133 TYR A CA 1
ATOM 763 C C . TYR A 1 97 ? 26.84019 4.94101 37.76189 1.000 18.30969 133 TYR A C 1
ATOM 764 O O . TYR A 1 97 ? 25.81337 5.37741 38.28836 1.000 18.19914 133 TYR A O 1
ATOM 773 N N . TRP A 1 98 ? 27.65503 4.08048 38.37637 1.000 16.71492 134 TRP A N 1
ATOM 774 C CA . TRP A 1 98 ? 27.41591 3.62173 39.74095 1.000 16.02300 134 TRP A CA 1
ATOM 775 C C . TRP A 1 98 ? 27.41398 4.78105 40.72682 1.000 20.12190 134 TRP A C 1
ATOM 776 O O . TRP A 1 98 ? 28.22420 5.70926 40.62684 1.000 19.78683 134 TRP A O 1
ATOM 787 N N A SER A 1 99 ? 26.50313 4.73052 41.69680 0.620 17.17165 135 SER A N 1
ATOM 788 N N B SER A 1 99 ? 26.51262 4.70341 41.69892 0.380 17.19042 135 SER A N 1
ATOM 789 C CA A SER A 1 99 ? 26.56482 5.72752 42.75671 0.620 20.11854 135 SER A CA 1
ATOM 790 C CA B SER A 1 99 ? 26.54151 5.63140 42.81537 0.380 20.14671 135 SER A CA 1
ATOM 791 C C A SER A 1 99 ? 27.75864 5.43380 43.66288 0.620 18.74243 135 SER A C 1
ATOM 792 C C B SER A 1 99 ? 27.81612 5.43400 43.63018 0.380 18.72299 135 SER A C 1
ATOM 793 O O A SER A 1 99 ? 28.30695 4.32988 43.67374 0.620 19.45336 135 SER A O 1
ATOM 794 O O B SER A 1 99 ? 28.48211 4.39971 43.54411 0.380 19.63035 135 SER A O 1
ATOM 799 N N . LEU A 1 100 ? 28.15745 6.44729 44.43037 1.000 24.42316 136 LEU A N 1
ATOM 800 C CA . LEU A 1 100 ? 29.36026 6.35926 45.25136 1.000 28.82698 136 LEU A CA 1
ATOM 801 C C . LEU A 1 100 ? 29.29817 5.15225 46.18600 1.000 21.36720 136 LEU A C 1
ATOM 802 O O . LEU A 1 100 ? 28.32158 4.96128 46.91509 1.000 24.96330 136 LEU A O 1
ATOM 807 N N . GLY A 1 101 ? 30.34293 4.32541 46.14253 1.000 20.77379 137 GLY A N 1
ATOM 808 C CA . GLY A 1 101 ? 30.42640 3.13831 46.96744 1.000 22.66965 137 GLY A CA 1
ATOM 809 C C . GLY A 1 101 ? 29.75786 1.89892 46.39765 1.000 23.54777 137 GLY A C 1
ATOM 810 O O . GLY A 1 101 ? 29.77532 0.84589 47.05776 1.000 23.38202 137 GLY A O 1
ATOM 811 N N . GLU A 1 102 ? 29.16759 1.98346 45.20766 1.000 21.48303 138 GLU A N 1
ATOM 812 C CA . GLU A 1 102 ? 28.48403 0.85704 44.58507 1.000 16.72303 138 GLU A CA 1
ATOM 813 C C . GLU A 1 102 ? 29.26104 0.34718 43.37231 1.000 20.29324 138 GLU A C 1
ATOM 814 O O . GLU A 1 102 ? 30.06312 1.07798 42.77519 1.000 19.26609 138 GLU A O 1
ATOM 820 N N . PRO A 1 103 ? 29.04651 -0.91824 42.97293 1.000 17.73859 139 PRO A N 1
ATOM 821 C CA . PRO A 1 103 ? 28.17310 -1.92140 43.60239 1.000 14.94557 139 PRO A CA 1
ATOM 822 C C . PRO A 1 103 ? 28.85455 -2.52452 44.81482 1.000 19.30826 139 PRO A C 1
ATOM 823 O O . PRO A 1 103 ? 30.08743 -2.54996 44.85249 1.000 17.84830 139 PRO A O 1
ATOM 827 N N . ASN A 1 104 ? 28.10312 -3.01822 45.80442 1.000 15.88041 140 ASN A N 1
ATOM 828 C CA . ASN A 1 104 ? 28.72358 -3.39728 47.06458 1.000 17.20116 140 ASN A CA 1
ATOM 829 C C . ASN A 1 104 ? 28.23087 -4.67717 47.73779 1.000 16.39180 140 ASN A C 1
ATOM 830 O O . ASN A 1 104 ? 28.78075 -5.00889 48.78728 1.000 18.40789 140 ASN A O 1
ATOM 835 N N . ASN A 1 105 ? 27.25022 -5.42002 47.20489 1.000 16.61779 141 ASN A N 1
ATOM 836 C CA . ASN A 1 105 ? 26.72036 -6.59418 47.93100 1.000 16.57178 141 ASN A CA 1
ATOM 837 C C . ASN A 1 105 ? 26.49990 -6.24315 49.40449 1.000 19.59374 141 ASN A C 1
ATOM 838 O O . ASN A 1 105 ? 27.05072 -6.85755 50.32575 1.000 17.70641 141 ASN A O 1
ATOM 843 N N . TYR A 1 106 ? 25.67289 -5.21864 49.59556 1.000 18.95468 142 TYR A N 1
ATOM 844 C CA . TYR A 1 106 ? 25.51969 -4.55229 50.88336 1.000 18.93905 142 TYR A CA 1
ATOM 845 C C . TYR A 1 106 ? 25.27812 -5.54712 52.01241 1.000 21.39379 142 TYR A C 1
ATOM 846 O O . TYR A 1 106 ? 24.43237 -6.44289 51.90417 1.000 21.32892 142 TYR A O 1
ATOM 855 N N . GLU A 1 107 ? 26.05198 -5.39615 53.09370 1.000 21.43259 143 GLU A N 1
ATOM 856 C CA . GLU A 1 107 ? 25.92157 -6.24526 54.28863 1.000 21.97445 143 GLU A CA 1
ATOM 857 C C . GLU A 1 107 ? 26.07009 -7.73254 53.97319 1.000 25.58630 143 GLU A C 1
ATOM 858 O O . GLU A 1 107 ? 25.55099 -8.58630 54.69626 1.000 26.63063 143 GLU A O 1
ATOM 864 N N . GLY A 1 108 ? 26.80175 -8.06394 52.90940 1.000 18.88478 144 GLY A N 1
ATOM 865 C CA . GLY A 1 108 ? 27.03876 -9.44292 52.55146 1.000 19.46512 144 GLY A CA 1
ATOM 866 C C . GLY A 1 108 ? 25.90723 -10.13172 51.82385 1.000 22.57903 144 GLY A C 1
ATOM 867 O O . GLY A 1 108 ? 25.99065 -11.33698 51.58505 1.000 24.73234 144 GLY A O 1
ATOM 868 N N . ARG A 1 109 ? 24.84839 -9.42772 51.47315 1.000 25.08962 145 ARG A N 1
ATOM 869 C CA . ARG A 1 109 ? 23.77340 -10.13335 50.80182 1.000 25.72613 145 ARG A CA 1
ATOM 870 C C . ARG A 1 109 ? 23.97392 -10.04053 49.29480 1.000 23.81766 145 ARG A C 1
ATOM 871 O O . ARG A 1 109 ? 24.69924 -9.17941 48.78546 1.000 22.95611 145 ARG A O 1
ATOM 879 N N . GLN A 1 110 ? 23.37330 -10.98796 48.59022 1.000 22.42069 146 GLN A N 1
ATOM 880 C CA . GLN A 1 110 ? 23.51954 -11.06483 47.14512 1.000 19.56449 146 GLN A CA 1
ATOM 881 C C . GLN A 1 110 ? 22.70086 -9.98309 46.46407 1.000 24.32988 146 GLN A C 1
ATOM 882 O O . GLN A 1 110 ? 21.46918 -10.05058 46.45463 1.000 26.97319 146 GLN A O 1
ATOM 888 N N . GLU A 1 111 ? 23.38131 -9.02252 45.84005 1.000 16.85983 147 GLU A N 1
ATOM 889 C CA . GLU A 1 111 ? 22.71197 -7.91423 45.14958 1.000 15.44933 147 GLU A CA 1
ATOM 890 C C . GLU A 1 111 ? 23.07281 -8.00683 43.67301 1.000 16.92048 147 GLU A C 1
ATOM 891 O O . GLU A 1 111 ? 24.05667 -7.41401 43.21832 1.000 16.71735 147 GLU A O 1
ATOM 897 N N . GLN A 1 112 ? 22.26013 -8.75159 42.91711 1.000 14.42531 148 GLN A N 1
ATOM 898 C CA . GLN A 1 112 ? 22.58643 -9.06848 41.53630 1.000 14.44778 148 GLN A CA 1
ATOM 899 C C . GLN A 1 112 ? 21.88696 -8.18622 40.51727 1.000 17.35374 148 GLN A C 1
ATOM 900 O O . GLN A 1 112 ? 22.20418 -8.29867 39.33675 1.000 17.63393 148 GLN A O 1
ATOM 906 N N . CYS A 1 113 ? 20.94186 -7.33353 40.92943 1.000 13.98840 149 CYS A N 1
ATOM 907 C CA . CYS A 1 113 ? 20.15574 -6.53827 39.98483 1.000 13.21958 149 CYS A CA 1
ATOM 908 C C . CYS A 1 113 ? 20.41302 -5.04786 40.18852 1.000 14.66226 149 CYS A C 1
ATOM 909 O O . CYS A 1 113 ? 20.76046 -4.61517 41.27989 1.000 17.78485 149 CYS A O 1
ATOM 912 N N . VAL A 1 114 ? 20.25075 -4.24158 39.13509 1.000 13.81553 150 VAL A N 1
ATOM 913 C CA . VAL A 1 114 ? 20.68201 -2.84781 39.20237 1.000 14.33741 150 VAL A CA 1
ATOM 914 C C . VAL A 1 114 ? 19.46525 -1.92888 39.16361 1.000 15.13211 150 VAL A C 1
ATOM 915 O O . VAL A 1 114 ? 18.60375 -2.05459 38.28288 1.000 15.06830 150 VAL A O 1
ATOM 919 N N . GLU A 1 115 ? 19.40066 -1.01462 40.12414 1.000 14.52628 151 GLU A N 1
ATOM 920 C CA . GLU A 1 115 ? 18.43352 0.07717 40.11595 1.000 13.38061 151 GLU A CA 1
ATOM 921 C C . GLU A 1 115 ? 19.16048 1.40501 39.93874 1.000 17.42855 151 GLU A C 1
ATOM 922 O O . GLU A 1 115 ? 20.33288 1.55949 40.30383 1.000 17.34098 151 GLU A O 1
ATOM 928 N N . GLN A 1 116 ? 18.43508 2.38251 39.40581 1.000 13.65779 152 GLN A N 1
ATOM 929 C CA . GLN A 1 116 ? 18.85114 3.77207 39.50654 1.000 15.34673 152 GLN A CA 1
ATOM 930 C C . GLN A 1 116 ? 18.28215 4.26889 40.82160 1.000 19.30577 152 GLN A C 1
ATOM 931 O O . GLN A 1 116 ? 17.06574 4.20918 41.02972 1.000 15.36006 152 GLN A O 1
ATOM 937 N N . ILE A 1 117 ? 19.13310 4.71333 41.73515 1.000 16.59150 153 ILE A N 1
ATOM 938 C CA . ILE A 1 117 ? 18.60340 5.11378 43.02540 1.000 21.60174 153 ILE A CA 1
ATOM 939 C C . ILE A 1 117 ? 18.50928 6.63284 43.04421 1.000 25.29579 153 ILE A C 1
ATOM 940 O O . ILE A 1 117 ? 19.34403 7.33315 42.44979 1.000 27.91392 153 ILE A O 1
ATOM 945 N N . ASP A 1 118 ? 17.44762 7.14697 43.66662 1.000 21.49286 154 ASP A N 1
ATOM 946 C CA . ASP A 1 118 ? 17.26312 8.58826 43.81819 1.000 26.44966 154 ASP A CA 1
ATOM 947 C C . ASP A 1 118 ? 17.05188 8.88771 45.29841 1.000 32.66764 154 ASP A C 1
ATOM 948 O O . ASP A 1 118 ? 15.96151 8.66785 45.83323 1.000 36.36908 154 ASP A O 1
ATOM 953 N N . ARG A 1 119 ? 18.10182 9.36677 45.95672 1.000 30.24755 155 ARG A N 1
ATOM 954 C CA . ARG A 1 119 ? 18.03920 9.76378 47.35699 1.000 49.06765 155 ARG A CA 1
ATOM 955 C C . ARG A 1 119 ? 18.81959 11.06565 47.49700 1.000 42.67045 155 ARG A C 1
ATOM 956 O O . ARG A 1 119 ? 19.56735 11.45650 46.59825 1.000 47.01948 155 ARG A O 1
ATOM 964 N N . GLU A 1 120 ? 18.62812 11.75004 48.62943 1.000 63.53854 156 GLU A N 1
ATOM 965 C CA . GLU A 1 120 ? 19.01085 13.15980 48.72601 1.000 65.55469 156 GLU A CA 1
ATOM 966 C C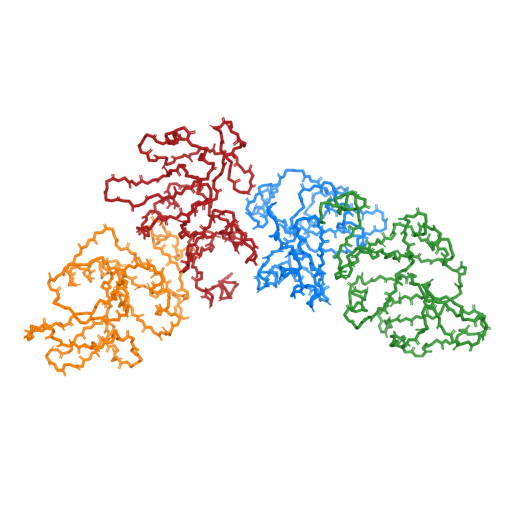 . GLU A 1 120 ? 20.48576 13.38763 48.40697 1.000 67.52570 156 GLU A C 1
ATOM 967 O O . GLU A 1 120 ? 20.82831 14.29420 47.63859 1.000 75.08180 156 GLU A O 1
ATOM 973 N N . ASP A 1 121 ? 21.37605 12.58454 48.98254 1.000 64.19213 157 ASP A N 1
ATOM 974 C CA . ASP A 1 121 ? 22.80724 12.80372 48.80822 1.000 74.50169 157 ASP A CA 1
ATOM 975 C C . ASP A 1 121 ? 23.45433 11.84528 47.81739 1.000 68.81055 157 ASP A C 1
ATOM 976 O O . ASP A 1 121 ? 24.65816 11.96098 47.56489 1.000 64.71229 157 ASP A O 1
ATOM 981 N N . LYS A 1 122 ? 22.68763 10.92781 47.23162 1.000 64.26525 158 LYS A N 1
ATOM 982 C CA . LYS A 1 122 ? 23.24223 9.78660 46.51180 1.000 53.50318 158 LYS A CA 1
ATOM 983 C C . LYS A 1 122 ? 22.38645 9.50916 45.28346 1.000 40.56693 158 LYS A C 1
ATOM 984 O O . LYS A 1 122 ? 21.19599 9.21120 45.41710 1.000 43.66063 158 LYS A O 1
ATOM 990 N N . LYS A 1 123 ? 22.98269 9.59974 44.09249 1.000 39.58509 159 LYS A N 1
ATOM 991 C CA . LYS A 1 123 ? 22.27430 9.31173 42.85301 1.000 34.21128 159 LYS A CA 1
ATOM 992 C C . LYS A 1 123 ? 23.12614 8.42380 41.95271 1.000 30.64774 159 LYS A C 1
ATOM 993 O O . LYS A 1 123 ? 24.35402 8.51696 41.93755 1.000 29.48866 159 LYS A O 1
ATOM 999 N N . GLY A 1 124 ? 22.46815 7.56404 41.18995 1.000 23.81931 160 GLY A N 1
ATOM 1000 C CA . GLY A 1 124 ? 23.18446 6.73972 40.23675 1.000 20.56343 160 GLY A CA 1
ATOM 1001 C C . GLY A 1 124 ? 22.83357 5.28551 40.45113 1.000 17.73891 160 GLY A C 1
ATOM 1002 O O . GLY A 1 124 ? 21.88540 4.94715 41.16062 1.000 16.81905 160 GLY A O 1
ATOM 1003 N N . TRP A 1 125 ? 23.60285 4.39089 39.84524 1.000 16.62384 161 TRP A N 1
ATOM 1004 C CA . TRP A 1 125 ? 23.20312 2.98622 39.89998 1.000 16.16508 161 TRP A CA 1
ATOM 1005 C C . TRP A 1 125 ? 23.55326 2.36046 41.24572 1.000 20.24250 161 TRP A C 1
ATOM 1006 O O . TRP A 1 125 ? 24.55809 2.70742 41.88143 1.000 17.58245 161 TRP A O 1
ATOM 1017 N N . ASN A 1 126 ? 22.73117 1.39389 41.65971 1.000 13.74630 162 ASN A N 1
ATOM 1018 C CA . ASN A 1 126 ? 23.00121 0.62230 42.86301 1.000 16.66720 162 ASN A CA 1
ATOM 1019 C C . ASN A 1 126 ? 22.67888 -0.84220 42.58090 1.000 16.26120 162 ASN A C 1
ATOM 1020 O O . ASN A 1 126 ? 21.65826 -1.14137 41.94738 1.000 16.11218 162 ASN A O 1
ATOM 1025 N N . ASP A 1 127 ? 23.55253 -1.75710 43.01606 1.000 13.12705 163 ASP A N 1
ATOM 1026 C CA . ASP A 1 127 ? 23.15484 -3.15903 43.03315 1.000 11.39236 163 ASP A CA 1
ATOM 1027 C C . ASP A 1 127 ? 22.24292 -3.43939 44.22498 1.000 15.48320 163 ASP A C 1
ATOM 1028 O O . ASP A 1 127 ? 22.47308 -2.95497 45.34290 1.000 14.07100 163 ASP A O 1
ATOM 1033 N N . LEU A 1 128 ? 21.20075 -4.22607 43.97965 1.000 15.18549 164 LEU A N 1
ATOM 1034 C CA . LEU A 1 128 ? 20.18405 -4.47750 44.99598 1.000 12.53127 164 LEU A CA 1
ATOM 1035 C C . LEU A 1 128 ? 19.68251 -5.91101 44.87192 1.000 14.17629 164 LEU A C 1
ATOM 1036 O O . LEU A 1 128 ? 19.75943 -6.52174 43.81090 1.000 14.82634 164 LEU A O 1
ATOM 1041 N N . VAL A 1 129 ? 19.15615 -6.44711 45.97753 1.000 16.09623 165 VAL A N 1
ATOM 1042 C CA . VAL A 1 129 ? 18.53658 -7.77385 45.94256 1.000 17.07106 165 VAL A CA 1
ATOM 1043 C C . VAL A 1 129 ? 17.43338 -7.81330 44.89053 1.000 17.09256 165 VAL A C 1
ATOM 1044 O O . VAL A 1 129 ? 16.53740 -6.95580 44.88283 1.000 17.27698 165 VAL A O 1
ATOM 1048 N N . CYS A 1 130 ? 17.47837 -8.83133 44.01243 1.000 17.25136 166 CYS A N 1
ATOM 1049 C CA . CYS A 1 130 ? 16.58395 -8.85519 42.85085 1.000 16.98670 166 CYS A CA 1
ATOM 1050 C C . CYS A 1 130 ? 15.13312 -8.99075 43.25701 1.000 16.89878 166 CYS A C 1
ATOM 1051 O O . CYS A 1 130 ? 14.23353 -8.55520 42.52416 1.000 15.38479 166 CYS A O 1
ATOM 1054 N N . GLU A 1 131 ? 14.89295 -9.63580 44.39032 1.000 15.22060 167 GLU A N 1
ATOM 1055 C CA . GLU A 1 131 ? 13.54159 -9.87973 44.88564 1.000 18.01438 167 GLU A CA 1
ATOM 1056 C C . GLU A 1 131 ? 12.90799 -8.66940 45.55676 1.000 17.81295 167 GLU A C 1
ATOM 1057 O O . GLU A 1 131 ? 11.72034 -8.74222 45.91087 1.000 17.59728 167 GLU A O 1
ATOM 1063 N N . PHE A 1 132 ? 13.65475 -7.57454 45.73387 1.000 15.01796 168 PHE A N 1
ATOM 1064 C CA . PHE A 1 132 ? 13.07368 -6.34043 46.23931 1.000 15.87268 168 PHE A CA 1
ATOM 1065 C C . PHE A 1 132 ? 12.26032 -5.69544 45.11490 1.000 15.18587 168 PHE A C 1
ATOM 1066 O O . PHE A 1 132 ? 12.41223 -6.04866 43.93995 1.000 17.78654 168 PHE A O 1
ATOM 1074 N N . SER A 1 133 ? 11.37143 -4.77250 45.48379 1.000 15.81508 169 SER A N 1
ATOM 1075 C CA . SER A 1 133 ? 10.49254 -4.15791 44.49807 1.000 15.59893 169 SER A CA 1
ATOM 1076 C C . SER A 1 133 ? 10.81007 -2.68734 44.25428 1.000 14.49333 169 SER A C 1
ATOM 1077 O O . SER A 1 133 ? 11.13574 -1.93033 45.17197 1.000 18.41869 169 SER A O 1
ATOM 1080 N N . ASN A 1 134 ? 10.65338 -2.27899 42.99809 1.000 14.46609 170 ASN A N 1
ATOM 1081 C CA . ASN A 1 134 ? 10.86165 -0.89464 42.59181 1.000 14.02117 170 ASN A CA 1
ATOM 1082 C C . ASN A 1 134 ? 9.92058 -0.62976 41.43652 1.000 14.59349 170 ASN A C 1
ATOM 1083 O O . ASN A 1 134 ? 9.54056 -1.55760 40.72166 1.000 12.39395 170 ASN A O 1
ATOM 1088 N N . PHE A 1 135 ? 9.61109 0.64447 41.20016 1.000 13.01500 171 PHE A N 1
ATOM 1089 C CA . PHE A 1 135 ? 9.12223 0.98250 39.86351 1.000 13.00271 171 PHE A CA 1
ATOM 1090 C C . PHE A 1 135 ? 10.17671 0.59595 38.83941 1.000 13.27674 171 PHE A C 1
ATOM 1091 O O . PHE A 1 135 ? 11.34264 0.38070 39.17879 1.000 12.65657 171 PHE A O 1
ATOM 1099 N N . TYR A 1 136 ? 9.76743 0.48775 37.57031 1.000 11.71132 172 TYR A N 1
ATOM 1100 C CA . TYR A 1 136 ? 10.72929 0.05979 36.56889 1.000 12.26922 172 TYR A CA 1
ATOM 1101 C C . TYR A 1 136 ? 10.53606 0.86691 35.30229 1.000 12.59023 172 TYR A C 1
ATOM 1102 O O . TYR A 1 136 ? 9.45929 1.39383 35.04437 1.000 15.07173 172 TYR A O 1
ATOM 1111 N N . MET A 1 137 ? 11.59973 0.93533 34.50353 1.000 14.42520 173 MET A N 1
ATOM 1112 C CA A MET A 1 137 ? 11.58300 1.61981 33.21819 0.714 14.25087 173 MET A CA 1
ATOM 1113 C CA B MET A 1 137 ? 11.58579 1.62329 33.21889 0.286 14.18966 173 MET A CA 1
ATOM 1114 C C . MET A 1 137 ? 11.84618 0.62133 32.10095 1.000 14.13971 173 MET A C 1
ATOM 1115 O O . MET A 1 137 ? 12.87561 -0.06145 32.11484 1.000 14.88634 173 MET A O 1
ATOM 1124 N N . CYS A 1 138 ? 10.92684 0.54623 31.13448 1.000 12.16506 174 CYS A N 1
ATOM 1125 C CA . CYS A 1 138 ? 11.13731 -0.26006 29.93467 1.000 13.05774 174 CYS A CA 1
ATOM 1126 C C . CYS A 1 138 ? 11.69883 0.63981 28.84432 1.000 15.21602 174 CYS A C 1
ATOM 1127 O O . CYS A 1 138 ? 11.41689 1.83903 28.80462 1.000 15.03298 174 CYS A O 1
ATOM 1130 N N . GLU A 1 139 ? 12.45136 0.04548 27.92442 1.000 16.06438 175 GLU A N 1
ATOM 1131 C CA . GLU A 1 139 ? 12.91580 0.78068 26.75661 1.000 14.49936 175 GLU A CA 1
ATOM 1132 C C . GLU A 1 139 ? 12.69150 -0.08526 25.52945 1.000 14.76719 175 GLU A C 1
ATOM 1133 O O . GLU A 1 139 ? 13.01632 -1.27470 25.53693 1.000 16.97102 175 GLU A O 1
ATOM 1139 N N . LYS A 1 140 ? 12.18011 0.53065 24.46951 1.000 15.20094 176 LYS A N 1
ATOM 1140 C CA . LYS A 1 140 ? 11.98458 -0.13778 23.18736 1.000 19.28339 176 LYS A CA 1
ATOM 1141 C C . LYS A 1 140 ? 12.70579 0.69665 22.14093 1.000 19.32149 176 LYS A C 1
ATOM 1142 O O . LYS A 1 140 ? 12.24832 1.79366 21.80367 1.000 18.75261 176 LYS A O 1
ATOM 1148 N N . ARG A 1 141 ? 13.84012 0.19884 21.65853 1.000 17.76983 177 ARG A N 1
ATOM 1149 C CA . ARG A 1 141 ? 14.59871 0.88188 20.62145 1.000 20.40679 177 ARG A CA 1
ATOM 1150 C C . ARG A 1 141 ? 13.83500 0.69266 19.31846 1.000 22.59900 177 ARG A C 1
ATOM 1151 O O . ARG A 1 141 ? 13.77725 -0.42379 18.79761 1.000 25.89691 177 ARG A O 1
ATOM 1159 N N . ILE A 1 142 ? 13.26863 1.78190 18.79291 1.000 20.99126 178 ILE A N 1
ATOM 1160 C CA . ILE A 1 142 ? 12.31347 1.72672 17.69876 1.000 22.29431 178 ILE A CA 1
ATOM 1161 C C . ILE A 1 142 ? 12.89211 2.25864 16.38596 1.000 28.76747 178 ILE A C 1
ATOM 1162 O O . ILE A 1 142 ? 12.45663 1.82693 15.31082 1.000 25.78251 178 ILE A O 1
ATOM 1167 N N . PHE A 1 143 ? 13.88572 3.14602 16.43836 1.000 24.15356 179 PHE A N 1
ATOM 1168 C CA . PHE A 1 143 ? 14.45735 3.76819 15.25198 1.000 29.71271 179 PHE A CA 1
ATOM 1169 C C . PHE A 1 143 ? 15.90027 3.30699 15.07626 1.000 25.40245 179 PHE A C 1
ATOM 1170 O O . PHE A 1 143 ? 16.62247 3.16867 16.06446 1.000 28.00298 179 PHE A O 1
ATOM 1178 N N . PRO A 1 144 ? 16.36347 3.07640 13.84119 1.000 32.03950 180 PRO A N 1
ATOM 1179 C CA . PRO A 1 144 ? 17.72615 2.55291 13.64114 1.000 29.75976 180 PRO A CA 1
ATOM 1180 C C . PRO A 1 144 ? 18.83735 3.45893 14.17427 1.000 32.74150 180 PRO A C 1
ATOM 1181 O O . PRO A 1 144 ? 18.86190 4.63197 13.80443 1.000 46.16464 180 PRO A O 1
ATOM 1185 N N . PHE B 1 11 ? 16.76285 -25.95013 31.19863 1.000 55.84708 47 PHE B N 1
ATOM 1186 C CA . PHE B 1 11 ? 17.90252 -25.73949 30.30943 1.000 57.78884 47 PHE B CA 1
ATOM 1187 C C . PHE B 1 11 ? 18.89613 -26.89209 30.31660 1.000 59.75025 47 PHE B C 1
ATOM 1188 O O . PHE B 1 11 ? 19.64472 -27.06744 29.36262 1.000 63.02142 47 PHE B O 1
ATOM 1196 N N . ASP B 1 12 ? 18.93246 -27.67480 31.38912 1.000 54.98682 48 ASP B N 1
ATOM 1197 C CA . ASP B 1 12 ? 19.66663 -28.92537 31.29095 1.000 62.54146 48 ASP B CA 1
ATOM 1198 C C . ASP B 1 12 ? 18.87174 -29.98128 30.54483 1.000 56.38441 48 ASP B C 1
ATOM 1199 O O . ASP B 1 12 ? 19.45538 -30.95786 30.06244 1.000 48.91365 48 ASP B O 1
ATOM 1204 N N . LYS B 1 13 ? 17.55906 -29.79912 30.42110 1.000 37.19693 49 LYS B N 1
ATOM 1205 C CA . LYS B 1 13 ? 16.80446 -30.64286 29.50659 1.000 50.92187 49 LYS B CA 1
ATOM 1206 C C . LYS B 1 13 ? 17.09158 -30.25734 28.05748 1.000 42.91230 49 LYS B C 1
ATOM 1207 O O . LYS B 1 13 ? 17.30980 -31.12700 27.20731 1.000 36.38475 49 LYS B O 1
ATOM 1213 N N . LEU B 1 14 ? 17.13465 -28.94959 27.76621 1.000 45.11910 50 LEU B N 1
ATOM 1214 C CA . LEU B 1 14 ? 17.15862 -28.47937 26.38045 1.000 32.10194 50 LEU B CA 1
ATOM 1215 C C . LEU B 1 14 ? 18.56177 -28.42691 25.78970 1.000 31.70915 50 LEU B C 1
ATOM 1216 O O . LEU B 1 14 ? 18.71421 -28.52618 24.56415 1.000 29.33027 50 LEU B O 1
ATOM 1221 N N . ASP B 1 15 ? 19.58652 -28.23729 26.61989 1.000 31.67823 51 ASP B N 1
ATOM 1222 C CA . ASP B 1 15 ? 20.92644 -28.00766 26.08418 1.000 29.16505 51 ASP B CA 1
ATOM 1223 C C . ASP B 1 15 ? 21.44935 -29.13689 25.20428 1.000 32.59719 51 ASP B C 1
ATOM 1224 O O . ASP B 1 15 ? 22.04581 -28.82604 24.15864 1.000 33.65526 51 ASP B O 1
ATOM 1229 N N . PRO B 1 16 ? 21.30082 -30.42544 25.54398 1.000 34.58648 52 PRO B N 1
ATOM 1230 C CA . PRO B 1 16 ? 21.78344 -31.46092 24.60902 1.000 37.22452 52 PRO B CA 1
ATOM 1231 C C . PRO B 1 16 ? 21.03937 -31.46203 23.28368 1.000 30.50097 52 PRO B C 1
ATOM 1232 O O . PRO B 1 16 ? 21.60754 -31.86699 22.26222 1.000 31.34998 52 PRO B O 1
ATOM 1236 N N . TYR B 1 17 ? 19.78212 -31.01870 23.27154 1.000 29.09281 53 TYR B N 1
ATOM 1237 C CA . TYR B 1 17 ? 19.05387 -30.89355 22.01480 1.000 25.77854 53 TYR B CA 1
ATOM 1238 C C . TYR B 1 17 ? 19.51352 -29.67340 21.23255 1.000 25.93639 53 TYR B C 1
ATOM 1239 O O . TYR B 1 17 ? 19.73539 -29.76068 20.01847 1.000 24.53995 53 TYR B O 1
ATOM 1248 N N . PHE B 1 18 ? 19.65135 -28.51850 21.90407 1.000 23.25160 54 PHE B N 1
ATOM 1249 C CA . PHE B 1 18 ? 20.16887 -27.33814 21.21122 1.000 21.46487 54 PHE B CA 1
ATOM 1250 C C . PHE B 1 18 ? 21.51777 -27.64569 20.56135 1.000 25.89191 54 PHE B C 1
ATOM 1251 O O . PHE B 1 18 ? 21.79545 -27.20855 19.43666 1.000 23.07206 54 PHE B O 1
ATOM 1259 N N . GLN B 1 19 ? 22.36456 -28.41239 21.25547 1.000 28.73506 55 GLN B N 1
ATOM 1260 C CA . GLN B 1 19 ? 23.66713 -28.76965 20.70431 1.000 33.26516 55 GLN B CA 1
ATOM 1261 C C . GLN B 1 19 ? 23.55929 -29.61679 19.43652 1.000 34.70061 55 GLN B C 1
ATOM 1262 O O . GLN B 1 19 ? 24.51328 -29.66667 18.65403 1.000 33.67351 55 GLN B O 1
ATOM 1268 N N . GLN B 1 20 ? 22.43163 -30.28095 19.20097 1.000 31.01077 56 GLN B N 1
ATOM 1269 C CA . GLN B 1 20 ? 22.24826 -31.02646 17.95931 1.000 28.48269 56 GLN B CA 1
ATOM 1270 C C . GLN B 1 20 ? 21.36002 -30.29779 16.95713 1.000 31.04229 56 GLN B C 1
ATOM 1271 O O . GLN B 1 20 ? 20.95773 -30.89971 15.95560 1.000 29.78762 56 GLN B O 1
ATOM 1277 N N . GLY B 1 21 ? 21.04934 -29.02092 17.19941 1.000 24.82496 57 GLY B N 1
ATOM 1278 C CA . GLY B 1 21 ? 20.29800 -28.21812 16.25332 1.000 22.44623 57 GLY B CA 1
ATOM 1279 C C . GLY B 1 21 ? 18.79378 -28.19551 16.44690 1.000 17.98323 57 GLY B C 1
ATOM 1280 O O . GLY B 1 21 ? 18.08979 -27.61149 15.60119 1.000 20.53434 57 GLY B O 1
ATOM 1281 N N . TRP B 1 22 ? 18.27807 -28.81866 17.50884 1.000 19.27948 58 TRP B N 1
ATOM 1282 C CA . TRP B 1 22 ? 16.84997 -28.73294 17.78378 1.000 15.85181 58 TRP B CA 1
ATOM 1283 C C . TRP B 1 22 ? 16.50561 -27.33907 18.27820 1.000 17.48046 58 TRP B C 1
ATOM 1284 O O . TRP B 1 22 ? 17.36489 -26.60140 18.76919 1.000 18.31469 58 TRP B O 1
ATOM 1295 N N . PHE B 1 23 ? 15.22215 -26.99449 18.20886 1.000 15.88779 59 PHE B N 1
ATOM 1296 C CA . PHE B 1 23 ? 14.79530 -25.71470 18.75713 1.000 16.01721 59 PHE B CA 1
ATOM 1297 C C . PHE B 1 23 ? 13.42344 -25.87861 19.39208 1.000 16.49801 59 PHE B C 1
ATOM 1298 O O . PHE B 1 23 ? 12.71704 -26.86355 19.15548 1.000 15.51758 59 PHE B O 1
ATOM 1306 N N . HIS B 1 24 ? 13.06538 -24.90325 20.21904 1.000 16.32416 60 HIS B N 1
ATOM 1307 C CA . HIS B 1 24 ? 11.97497 -25.03080 21.17859 1.000 17.57234 60 HIS B CA 1
ATOM 1308 C C . HIS B 1 24 ? 10.81429 -24.11538 20.80460 1.000 15.26038 60 HIS B C 1
ATOM 1309 O O . HIS B 1 24 ? 10.99542 -22.90809 20.56965 1.000 15.88306 60 HIS B O 1
ATOM 1316 N N . PHE B 1 25 ? 9.61197 -24.69297 20.74869 1.000 14.93091 61 PHE B N 1
ATOM 1317 C CA . PHE B 1 25 ? 8.39865 -23.93438 20.48039 1.000 16.44147 61 PHE B CA 1
ATOM 1318 C C . PHE B 1 25 ? 7.27803 -24.55889 21.29816 1.000 17.62629 61 PHE B C 1
ATOM 1319 O O . PHE B 1 25 ? 7.00461 -25.75308 21.15552 1.000 16.67796 61 PHE B O 1
ATOM 1327 N N . GLN B 1 26 ? 6.65878 -23.76730 22.17032 1.000 20.67882 62 GLN B N 1
ATOM 1328 C CA . GLN B 1 26 ? 5.46251 -24.17636 22.92109 1.000 21.11523 62 GLN B CA 1
ATOM 1329 C C . GLN B 1 26 ? 5.59621 -25.58414 23.52098 1.000 21.99338 62 GLN B C 1
ATOM 1330 O O . GLN B 1 26 ? 4.80170 -26.48563 23.25207 1.000 26.65147 62 GLN B O 1
ATOM 1336 N N . LYS B 1 27 ? 6.63068 -25.76649 24.34037 1.000 21.76368 63 LYS B N 1
ATOM 1337 C CA . LYS B 1 27 ? 6.85625 -26.98071 25.13673 1.000 31.11226 63 LYS B CA 1
ATOM 1338 C C . LYS B 1 27 ? 7.25241 -28.21101 24.32097 1.000 28.35559 63 LYS B C 1
ATOM 1339 O O . LYS B 1 27 ? 7.35123 -29.31024 24.88531 1.000 23.67526 63 LYS B O 1
ATOM 1345 N N . SER B 1 28 ? 7.53062 -28.06660 23.02581 1.000 19.71799 64 SER B N 1
ATOM 1346 C CA . SER B 1 28 ? 8.17637 -29.12484 22.26580 1.000 16.89667 64 SER B CA 1
ATOM 1347 C C . SER B 1 28 ? 9.52630 -28.67692 21.73427 1.000 15.26585 64 SER B C 1
ATOM 1348 O O . SER B 1 28 ? 9.78275 -27.48747 21.54503 1.000 16.15123 64 SER B O 1
ATOM 1351 N N . LEU B 1 29 ? 10.35597 -29.67162 21.45616 1.000 15.08634 65 LEU B N 1
ATOM 1352 C CA . LEU B 1 29 ? 11.58663 -29.51310 20.69817 1.000 15.46290 65 LEU B CA 1
ATOM 1353 C C . LEU B 1 29 ? 11.36244 -30.06478 19.29544 1.000 19.40913 65 LEU B C 1
ATOM 1354 O O . LEU B 1 29 ? 10.70957 -31.10413 19.11539 1.000 18.73427 65 LEU B O 1
ATOM 1359 N N . TYR B 1 30 ? 11.89337 -29.35553 18.30489 1.000 14.65262 66 TYR B N 1
ATOM 1360 C CA . TYR B 1 30 ? 11.70825 -29.71968 16.91254 1.000 15.50316 66 TYR B CA 1
ATOM 1361 C C . TYR B 1 30 ? 13.06672 -29.81724 16.24055 1.000 15.60773 66 TYR B C 1
ATOM 1362 O O . TYR B 1 30 ? 14.01628 -29.10316 16.59655 1.000 15.59227 66 TYR B O 1
ATOM 1371 N N . TYR B 1 31 ? 13.13168 -30.69623 15.24365 1.000 13.84542 67 TYR B N 1
ATOM 1372 C CA . TYR B 1 31 ? 14.33567 -30.94676 14.46651 1.000 15.04966 67 TYR B CA 1
ATOM 1373 C C . TYR B 1 31 ? 13.93561 -30.92947 13.00696 1.000 15.44463 67 TYR B C 1
ATOM 1374 O O . TYR B 1 31 ? 12.97022 -31.60097 12.63317 1.000 16.79237 67 TYR B O 1
ATOM 1383 N N . ILE B 1 32 ? 14.65865 -30.15958 12.19502 1.000 13.39629 68 ILE B N 1
ATOM 1384 C CA . ILE B 1 32 ? 14.48310 -30.15302 10.74561 1.000 13.05664 68 ILE B CA 1
ATOM 1385 C C . ILE B 1 32 ? 15.66473 -30.89630 10.13349 1.000 18.79443 68 ILE B C 1
ATOM 1386 O O . ILE B 1 32 ? 16.82420 -30.57062 10.42104 1.000 17.32712 68 ILE B O 1
ATOM 1391 N N . SER B 1 33 ? 15.37676 -31.88988 9.28406 1.000 13.15238 69 SER B N 1
ATOM 1392 C CA . SER B 1 33 ? 16.46345 -32.71668 8.77170 1.000 13.15682 69 SER B CA 1
ATOM 1393 C C . SER B 1 33 ? 17.32340 -31.92343 7.79807 1.000 14.92349 69 SER B C 1
ATOM 1394 O O . SER B 1 33 ? 16.88372 -30.93521 7.19515 1.000 17.87212 69 SER B O 1
ATOM 1397 N N . SER B 1 34 ? 18.55511 -32.39815 7.61893 1.000 14.83879 70 SER B N 1
ATOM 1398 C CA A SER B 1 34 ? 19.41117 -31.84630 6.57938 0.727 17.55018 70 SER B CA 1
ATOM 1399 C CA B SER B 1 34 ? 19.46562 -31.88430 6.60794 0.273 17.62409 70 SER B CA 1
ATOM 1400 C C . SER B 1 34 ? 19.49409 -32.74801 5.35567 1.000 18.49213 70 SER B C 1
ATOM 1401 O O . SER B 1 34 ? 20.15290 -32.37893 4.37942 1.000 20.20020 70 SER B O 1
ATOM 1406 N N . VAL B 1 35 ? 18.82190 -33.89870 5.37771 1.000 16.03102 71 VAL B N 1
ATOM 1407 C CA . VAL B 1 35 ? 18.71709 -34.78954 4.22598 1.000 15.18887 71 VAL B CA 1
ATOM 1408 C C . VAL B 1 35 ? 17.23990 -35.08821 3.97981 1.000 15.08064 71 VAL B C 1
ATOM 1409 O O . VAL B 1 35 ? 16.39829 -34.95853 4.87062 1.000 14.55027 71 VAL B O 1
ATOM 1413 N N . LYS B 1 36 ? 16.93077 -35.51220 2.75773 1.000 14.02757 72 LYS B N 1
ATOM 1414 C CA . LYS B 1 36 ? 15.59613 -36.03527 2.46212 1.000 14.25395 72 LYS B CA 1
ATOM 1415 C C . LYS B 1 36 ? 15.55984 -37.54455 2.68765 1.000 16.44543 72 LYS B C 1
ATOM 1416 O O . LYS B 1 36 ? 16.58426 -38.24104 2.62580 1.000 17.46857 72 LYS B O 1
ATOM 1422 N N . ASN B 1 37 ? 14.36079 -38.06503 2.94477 1.000 16.77109 73 ASN B N 1
ATOM 1423 C CA . ASN B 1 37 ? 14.26294 -39.51037 3.06398 1.000 11.55019 73 ASN B CA 1
ATOM 1424 C C . ASN B 1 37 ? 12.81392 -39.93042 2.88132 1.000 15.51320 73 ASN B C 1
ATOM 1425 O O . ASN B 1 37 ? 11.90813 -39.08984 2.78205 1.000 13.69506 73 ASN B O 1
ATOM 1430 N N . THR B 1 38 ? 12.61811 -41.25141 2.80685 1.000 15.45501 74 THR B N 1
ATOM 1431 C CA . THR B 1 38 ? 11.27632 -41.80720 2.72763 1.000 14.54633 74 THR B CA 1
ATOM 1432 C C . THR B 1 38 ? 10.54979 -41.51942 4.03120 1.000 14.18043 74 THR B C 1
ATOM 1433 O O . THR B 1 38 ? 11.16765 -41.20852 5.05439 1.000 14.89684 74 THR B O 1
ATOM 1437 N N . TRP B 1 39 ? 9.22313 -41.63033 4.00091 1.000 13.17256 75 TRP B N 1
ATOM 1438 C CA . TRP B 1 39 ? 8.50163 -41.33641 5.23559 1.000 12.41161 75 TRP B CA 1
ATOM 1439 C C . TRP B 1 39 ? 8.95709 -42.28057 6.34343 1.000 14.71146 75 TRP B C 1
ATOM 1440 O O . TRP B 1 39 ? 9.20332 -41.85342 7.48251 1.000 14.48327 75 TRP B O 1
ATOM 1451 N N . HIS B 1 40 ? 9.15144 -43.56561 6.01301 1.000 13.64359 76 HIS B N 1
ATOM 1452 C CA . HIS B 1 40 ? 9.50444 -44.52969 7.05881 1.000 14.58329 76 HIS B CA 1
ATOM 1453 C C . HIS B 1 40 ? 10.92227 -44.31927 7.58615 1.000 14.92998 76 HIS B C 1
ATOM 1454 O O . HIS B 1 40 ? 11.15808 -44.42952 8.79407 1.000 16.75170 76 HIS B O 1
ATOM 1461 N N . LEU B 1 41 ? 11.86901 -43.99410 6.71183 1.000 16.92305 77 LEU B N 1
ATOM 1462 C CA . LEU B 1 41 ? 13.23551 -43.77627 7.17890 1.000 16.83302 77 LEU B CA 1
ATOM 1463 C C . LEU B 1 41 ? 13.37882 -42.42720 7.87449 1.000 16.79127 77 LEU B C 1
ATOM 1464 O O . LEU B 1 41 ? 14.21824 -42.28804 8.77152 1.000 14.43321 77 LEU B O 1
ATOM 1469 N N . SER B 1 42 ? 12.58522 -41.42866 7.46867 1.000 14.29359 78 SER B N 1
ATOM 1470 C CA . SER B 1 42 ? 12.49035 -40.19434 8.24772 1.000 16.25989 78 SER B CA 1
ATOM 1471 C C . SER B 1 42 ? 12.02253 -40.49681 9.65600 1.000 18.05420 78 SER B C 1
ATOM 1472 O O . SER B 1 42 ? 12.61598 -40.03943 10.64039 1.000 15.99818 78 SER B O 1
ATOM 1475 N N . ARG B 1 43 ? 10.94419 -41.26890 9.76943 1.000 16.17129 79 ARG B N 1
ATOM 1476 C CA . ARG B 1 43 ? 10.42622 -41.56307 11.09316 1.000 14.61347 79 ARG B CA 1
ATOM 1477 C C . ARG B 1 43 ? 11.45589 -42.33476 11.90111 1.000 17.61245 79 ARG B C 1
ATOM 1478 O O . ARG B 1 43 ? 11.63383 -42.08563 13.10174 1.000 18.26379 79 ARG B O 1
ATOM 1486 N N . GLU B 1 44 ? 12.18414 -43.23728 11.23799 1.000 18.94921 80 GLU B N 1
ATOM 1487 C CA . GLU B 1 44 ? 13.18500 -44.04147 11.93175 1.000 18.56382 80 GLU B CA 1
ATOM 1488 C C . GLU B 1 44 ? 14.22011 -43.15198 12.59486 1.000 19.27360 80 GLU B C 1
ATOM 1489 O O . GLU B 1 44 ? 14.62309 -43.39650 13.73817 1.000 18.23489 80 GLU B O 1
ATOM 1495 N N . TYR B 1 45 ? 14.62142 -42.08128 11.91108 1.000 18.62818 81 TYR B N 1
ATOM 1496 C CA . TYR B 1 45 ? 15.57819 -41.15643 12.49959 1.000 16.77772 81 TYR B CA 1
ATOM 1497 C C . TYR B 1 45 ? 14.99957 -40.52394 13.75864 1.000 18.42187 81 TYR B C 1
ATOM 1498 O O . TYR B 1 45 ? 15.64557 -40.51203 14.81485 1.000 18.44148 81 TYR B O 1
ATOM 1507 N N . CYS B 1 46 ? 13.78611 -39.96475 13.65282 1.000 17.91134 82 CYS B N 1
ATOM 1508 C CA . CYS B 1 46 ? 13.14226 -39.36289 14.81513 1.000 15.46341 82 CYS B CA 1
ATOM 1509 C C . CYS B 1 46 ? 13.04531 -40.36352 15.96580 1.000 21.14079 82 CYS B C 1
ATOM 1510 O O . CYS B 1 46 ? 13.31868 -40.01992 17.12246 1.000 18.69040 82 CYS B O 1
ATOM 1513 N N . LEU B 1 47 ? 12.66125 -41.61014 15.65847 1.000 17.90786 83 LEU B N 1
ATOM 1514 C CA . LEU B 1 47 ? 12.47849 -42.62359 16.69647 1.000 16.77620 83 LEU B CA 1
ATOM 1515 C C . LEU B 1 47 ? 13.79759 -42.95350 17.36811 1.000 21.87564 83 LEU B C 1
ATOM 1516 O O . LEU B 1 47 ? 13.83636 -43.17526 18.58803 1.000 25.24808 83 LEU B O 1
ATOM 1521 N N . GLN B 1 48 ? 14.89107 -42.98779 16.59248 1.000 20.35085 84 GLN B N 1
ATOM 1522 C CA . GLN B 1 48 ? 16.18787 -43.30665 17.19173 1.000 29.33308 84 GLN B CA 1
ATOM 1523 C C . GLN B 1 48 ? 16.67377 -42.19459 18.10781 1.000 32.72489 84 GLN B C 1
ATOM 1524 O O . GLN B 1 48 ? 17.53388 -42.44291 18.96131 1.000 25.35283 84 GLN B O 1
ATOM 1530 N N . GLU B 1 49 ? 16.14534 -40.98079 17.95141 1.000 23.30535 85 GLU B N 1
ATOM 1531 C CA . GLU B 1 49 ? 16.41691 -39.87795 18.86178 1.000 20.28447 85 GLU B CA 1
ATOM 1532 C C . GLU B 1 49 ? 15.45110 -39.85082 20.03868 1.000 24.95887 85 GLU B C 1
ATOM 1533 O O . GLU B 1 49 ? 15.46362 -38.88931 20.81772 1.000 30.66936 85 GLU B O 1
ATOM 1539 N N . GLY B 1 50 ? 14.61634 -40.88016 20.18671 1.000 22.50898 86 GLY B N 1
ATOM 1540 C CA . GLY B 1 50 ? 13.62908 -40.90184 21.25387 1.000 23.85534 86 GLY B CA 1
ATOM 1541 C C . GLY B 1 50 ? 12.45649 -39.98417 21.01423 1.000 31.42861 86 GLY B C 1
ATOM 1542 O O . GLY B 1 50 ? 11.78839 -39.57554 21.97297 1.000 25.14705 86 GLY B O 1
ATOM 1543 N N . ALA B 1 51 ? 12.19627 -39.63493 19.75854 1.000 21.07956 87 ALA B N 1
ATOM 1544 C CA . ALA B 1 51 ? 11.13782 -38.69198 19.41688 1.000 18.86545 87 ALA B CA 1
ATOM 1545 C C . ALA B 1 51 ? 10.25715 -39.36510 18.36929 1.000 17.01246 87 ALA B C 1
ATOM 1546 O O . ALA B 1 51 ? 10.20776 -40.59825 18.25837 1.000 18.70781 87 ALA B O 1
ATOM 1548 N N . ASP B 1 52 ? 9.56618 -38.55447 17.56798 1.000 17.22775 88 ASP B N 1
ATOM 1549 C CA . ASP B 1 52 ? 8.77653 -39.08904 16.46249 1.000 20.53185 88 ASP B CA 1
ATOM 1550 C C . ASP B 1 52 ? 8.57108 -37.95828 15.45837 1.000 16.12897 88 ASP B C 1
ATOM 1551 O O . ASP B 1 52 ? 9.04603 -36.83756 15.65823 1.000 16.64247 88 ASP B O 1
ATOM 1556 N N . LEU B 1 53 ? 7.90322 -38.26594 14.34776 1.000 15.71407 89 LEU B N 1
ATOM 1557 C CA . LEU B 1 53 ? 7.62089 -37.20826 13.38352 1.000 16.13010 89 LEU B CA 1
ATOM 1558 C C . LEU B 1 53 ? 6.65023 -36.20727 14.00188 1.000 14.47123 89 LEU B C 1
ATOM 1559 O O . LEU B 1 53 ? 5.92866 -36.52573 14.95037 1.000 14.60707 89 LEU B O 1
ATOM 1564 N N . ALA B 1 54 ? 6.62768 -34.98946 13.45507 1.000 13.58724 90 ALA B N 1
ATOM 1565 C CA . ALA B 1 54 ? 5.88282 -33.91017 14.10301 1.000 15.71188 90 ALA B CA 1
ATOM 1566 C C . ALA B 1 54 ? 4.38271 -34.20970 14.13802 1.000 18.24430 90 ALA B C 1
ATOM 1567 O O . ALA B 1 54 ? 3.81569 -34.74632 13.18502 1.000 17.01939 90 ALA B O 1
ATOM 1569 N N . ILE B 1 55 ? 3.73605 -33.85506 15.24901 1.000 15.50525 91 ILE B N 1
ATOM 1570 C CA . ILE B 1 55 ? 2.28766 -34.00123 15.39496 1.000 15.53086 91 ILE B CA 1
ATOM 1571 C C . ILE B 1 55 ? 1.67447 -32.61066 15.53300 1.000 15.30613 91 ILE B C 1
ATOM 1572 O O . ILE B 1 55 ? 2.06636 -31.83096 16.40873 1.000 13.81532 91 ILE B O 1
ATOM 1577 N N . ILE B 1 56 ? 0.73953 -32.26811 14.65541 1.000 15.30231 92 ILE B N 1
ATOM 1578 C CA . ILE B 1 56 ? 0.18506 -30.91643 14.64766 1.000 16.39313 92 ILE B CA 1
ATOM 1579 C C . ILE B 1 56 ? -1.07216 -30.89679 15.51673 1.000 20.13889 92 ILE B C 1
ATOM 1580 O O . ILE B 1 56 ? -2.09600 -31.48549 15.16183 1.000 22.84658 92 ILE B O 1
ATOM 1585 N N . ASN B 1 57 ? -0.98809 -30.20692 16.66433 1.000 18.05471 93 ASN B N 1
ATOM 1586 C CA . ASN B 1 57 ? -2.03562 -30.19795 17.68904 1.000 21.69573 93 ASN B CA 1
ATOM 1587 C C . ASN B 1 57 ? -2.85233 -28.91537 17.73188 1.000 26.11158 93 ASN B C 1
ATOM 1588 O O . ASN B 1 57 ? -3.83602 -28.84935 18.48376 1.000 27.35624 93 ASN B O 1
ATOM 1593 N N . SER B 1 58 ? -2.47572 -27.89397 16.97215 1.000 18.20437 94 SER B N 1
ATOM 1594 C CA . SER B 1 58 ? -3.15019 -26.61314 17.10229 1.000 21.06320 94 SER B CA 1
ATOM 1595 C C . SER B 1 58 ? -2.90997 -25.79979 15.84661 1.000 23.76847 94 SER B C 1
ATOM 1596 O O . SER B 1 58 ? -1.96719 -26.05449 15.08785 1.000 18.36127 94 SER B O 1
ATOM 1599 N N . ARG B 1 59 ? -3.77818 -24.80367 15.64838 1.000 20.22341 95 ARG B N 1
ATOM 1600 C CA . ARG B 1 59 ? -3.61559 -23.89159 14.52464 1.000 20.26998 95 ARG B CA 1
ATOM 1601 C C . ARG B 1 59 ? -2.28459 -23.15886 14.61479 1.000 20.94573 95 ARG B C 1
ATOM 1602 O O . ARG B 1 59 ? -1.62708 -22.92246 13.59524 1.000 20.99129 95 ARG B O 1
ATOM 1610 N N . ALA B 1 60 ? -1.87060 -22.79739 15.83112 1.000 22.30858 96 ALA B N 1
ATOM 1611 C CA . ALA B 1 60 ? -0.60127 -22.10203 15.99781 1.000 23.35312 96 ALA B CA 1
ATOM 1612 C C . ALA B 1 60 ? 0.55922 -22.98990 15.58429 1.000 20.25835 96 ALA B C 1
ATOM 1613 O O . ALA B 1 60 ? 1.54200 -22.51314 14.99949 1.000 17.84249 96 ALA B O 1
ATOM 1615 N N . GLU B 1 61 ? 0.46923 -24.28745 15.88888 1.000 17.67741 97 GLU B N 1
ATOM 1616 C CA . GLU B 1 61 ? 1.55220 -25.18543 15.49194 1.000 18.55600 97 GLU B CA 1
ATOM 1617 C C . GLU B 1 61 ? 1.57803 -25.38002 13.97729 1.000 16.31188 97 GLU B C 1
ATOM 1618 O O . GLU B 1 61 ? 2.66159 -25.49990 13.38377 1.000 15.66276 97 GLU B O 1
ATOM 1624 N N . GLN B 1 62 ? 0.40087 -25.41194 13.33331 1.000 14.03261 98 GLN B N 1
ATOM 1625 C CA . GLN B 1 62 ? 0.37084 -25.48748 11.87377 1.000 16.24799 98 GLN B CA 1
ATOM 1626 C C . GLN B 1 62 ? 0.95892 -24.22392 11.24792 1.000 17.81550 98 GLN B C 1
ATOM 1627 O O . GLN B 1 62 ? 1.69844 -24.29422 10.25892 1.000 16.46493 98 GLN B O 1
ATOM 1633 N N . ALA B 1 63 ? 0.64486 -23.05245 11.80735 1.000 15.46489 99 ALA B N 1
ATOM 1634 C CA . ALA B 1 63 ? 1.23569 -21.81679 11.29108 1.000 16.43349 99 ALA B CA 1
ATOM 1635 C C . ALA B 1 63 ? 2.75704 -21.82490 11.43290 1.000 16.87264 99 ALA B C 1
ATOM 1636 O O . ALA B 1 63 ? 3.48410 -21.37033 10.53748 1.000 18.35772 99 ALA B O 1
ATOM 1638 N N . PHE B 1 64 ? 3.25055 -22.35107 12.55406 1.000 15.64222 100 PHE B N 1
ATOM 1639 C CA . PHE B 1 64 ? 4.68647 -22.46924 12.79611 1.000 16.05875 100 PHE B CA 1
ATOM 1640 C C . PHE B 1 64 ? 5.32597 -23.38742 11.75820 1.000 20.39579 100 PHE B C 1
ATOM 1641 O O . PHE B 1 64 ? 6.32350 -23.02885 11.11059 1.000 15.82062 100 PHE B O 1
ATOM 1649 N N . LEU B 1 65 ? 4.70549 -24.54891 11.52397 1.000 16.57708 101 LEU B N 1
ATOM 1650 C CA . LEU B 1 65 ? 5.18373 -25.45617 10.48623 1.000 17.63031 101 LEU B CA 1
ATOM 1651 C C . LEU B 1 65 ? 5.23784 -24.76088 9.12818 1.000 14.56105 101 LEU B C 1
ATOM 1652 O O . LEU B 1 65 ? 6.23596 -24.86442 8.40567 1.000 16.27611 101 LEU B O 1
ATOM 1657 N N . GLU B 1 66 ? 4.16225 -24.04809 8.76261 1.000 14.15456 102 GLU B N 1
ATOM 1658 C CA . GLU B 1 66 ? 4.07417 -23.45893 7.42516 1.000 14.29097 102 GLU B CA 1
ATOM 1659 C C . GLU B 1 66 ? 5.11435 -22.36749 7.22811 1.000 16.73372 102 GLU B C 1
ATOM 1660 O O . GLU B 1 66 ? 5.62593 -22.18262 6.11590 1.000 16.18129 102 GLU B O 1
ATOM 1666 N N . ASN B 1 67 ? 5.45562 -21.66060 8.30467 1.000 15.59802 103 ASN B N 1
ATOM 1667 C CA . ASN B 1 67 ? 6.33424 -20.51586 8.17333 1.000 15.17557 103 ASN B CA 1
ATOM 1668 C C . ASN B 1 67 ? 7.77590 -20.91214 7.87903 1.000 14.93574 103 ASN B C 1
ATOM 1669 O O . ASN B 1 67 ? 8.58039 -20.04862 7.51690 1.000 16.54603 103 ASN B O 1
ATOM 1674 N N . PHE B 1 68 ? 8.12497 -22.19053 7.99765 1.000 14.58365 104 PHE B N 1
ATOM 1675 C CA . PHE B 1 68 ? 9.46405 -22.58399 7.58999 1.000 13.16680 104 PHE B CA 1
ATOM 1676 C C . PHE B 1 68 ? 9.58367 -22.67430 6.07649 1.000 13.58833 104 PHE B C 1
ATOM 1677 O O . PHE B 1 68 ? 10.69050 -22.87308 5.58600 1.000 14.49898 104 PHE B O 1
ATOM 1685 N N . LYS B 1 69 ? 8.46468 -22.52976 5.34266 1.000 14.13873 105 LYS B N 1
ATOM 1686 C CA . LYS B 1 69 ? 8.49861 -22.44911 3.87615 1.000 14.27616 105 LYS B CA 1
ATOM 1687 C C . LYS B 1 69 ? 9.22168 -23.65608 3.27784 1.000 17.33583 105 LYS B C 1
ATOM 1688 O O . LYS B 1 69 ? 10.07021 -23.53624 2.38854 1.000 15.93136 105 LYS B O 1
ATOM 1694 N N . MET B 1 70 ? 8.86944 -24.83860 3.78043 1.000 12.75692 106 MET B N 1
ATOM 1695 C CA . MET B 1 70 ? 9.60904 -26.07214 3.53620 1.000 16.42927 106 MET B CA 1
ATOM 1696 C C . MET B 1 70 ? 8.64485 -27.22885 3.33843 1.000 14.13269 106 MET B C 1
ATOM 1697 O O . MET B 1 70 ? 7.73838 -27.41334 4.15003 1.000 16.63525 106 MET B O 1
ATOM 1702 N N . THR B 1 71 ? 8.84035 -28.02770 2.29605 1.000 15.07341 107 THR B N 1
ATOM 1703 C CA . THR B 1 71 ? 8.04248 -29.24432 2.17390 1.000 13.83150 107 THR B CA 1
ATOM 1704 C C . THR B 1 71 ? 8.60083 -30.30050 3.11847 1.000 13.73464 107 THR B C 1
ATOM 1705 O O . THR B 1 71 ? 9.78268 -30.65224 3.03543 1.000 15.59024 107 THR B O 1
ATOM 1709 N N . LEU B 1 72 ? 7.74538 -30.81660 4.01045 1.000 12.15765 108 LEU B N 1
ATOM 1710 C CA . LEU B 1 72 ? 8.21347 -31.64939 5.10882 1.000 10.35434 108 LEU B CA 1
ATOM 1711 C C . LEU B 1 72 ? 7.29177 -32.82943 5.34543 1.000 13.81807 108 LEU B C 1
ATOM 1712 O O . LEU B 1 72 ? 6.07703 -32.64308 5.46027 1.000 14.75224 108 LEU B O 1
ATOM 1717 N N . TRP B 1 73 ? 7.87120 -34.02164 5.52919 1.000 13.84810 109 TRP B N 1
ATOM 1718 C CA . TRP B 1 73 ? 7.08601 -35.11563 6.10479 1.000 13.24080 109 TRP B CA 1
ATOM 1719 C C . TRP B 1 73 ? 6.66344 -34.76814 7.53406 1.000 14.53061 109 TRP B C 1
ATOM 1720 O O . TRP B 1 73 ? 7.45593 -34.24068 8.31791 1.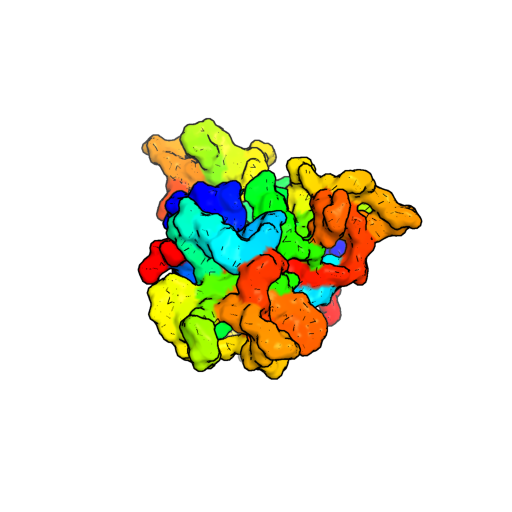000 14.32713 109 TRP B O 1
ATOM 1731 N N . ILE B 1 74 ? 5.41802 -35.09544 7.88710 1.000 13.12663 110 ILE B N 1
ATOM 1732 C CA . ILE B 1 74 ? 4.93536 -34.96026 9.25807 1.000 13.03853 110 ILE B CA 1
ATOM 1733 C C . ILE B 1 74 ? 4.34123 -36.29618 9.69093 1.000 15.22857 110 ILE B C 1
ATOM 1734 O O . ILE B 1 74 ? 4.20437 -37.22286 8.89723 1.000 14.77806 110 ILE B O 1
ATOM 1739 N N . GLY B 1 75 ? 3.98677 -36.38582 10.97573 1.000 13.21924 111 GLY B N 1
ATOM 1740 C CA . GLY B 1 75 ? 3.67678 -37.66713 11.58659 1.000 17.42429 111 GLY B CA 1
ATOM 1741 C C . GLY B 1 75 ? 2.23137 -38.10067 11.46488 1.000 17.00926 111 GLY B C 1
ATOM 1742 O O . GLY B 1 75 ? 1.63325 -38.51921 12.45579 1.000 15.98856 111 GLY B O 1
ATOM 1743 N N . LEU B 1 76 ? 1.67770 -38.04856 10.25689 1.000 15.68535 112 LEU B N 1
ATOM 1744 C CA . LEU B 1 76 ? 0.29844 -38.45745 10.00708 1.000 15.14974 112 LEU B CA 1
ATOM 1745 C C . LEU B 1 76 ? 0.31764 -39.53984 8.93500 1.000 17.95746 112 LEU B C 1
ATOM 1746 O O . LEU B 1 76 ? 0.99939 -39.38157 7.91818 1.000 17.55146 112 LEU B O 1
ATOM 1751 N N . MET B 1 77 ? -0.40154 -40.64821 9.16899 1.000 14.30672 113 MET B N 1
ATOM 1752 C CA . MET B 1 77 ? -0.38348 -41.77806 8.24330 1.000 15.33201 113 MET B CA 1
ATOM 1753 C C . MET B 1 77 ? -1.78007 -42.37529 8.11707 1.000 16.08813 113 MET B C 1
ATOM 1754 O O . MET B 1 77 ? -2.57208 -42.34842 9.05659 1.000 17.31706 113 MET B O 1
ATOM 1759 N N . GLU B 1 78 ? -2.07265 -42.90410 6.93544 1.000 14.97814 114 GLU B N 1
ATOM 1760 C CA . GLU B 1 78 ? -3.35452 -43.56411 6.70764 1.000 16.32381 114 GLU B CA 1
ATOM 1761 C C . GLU B 1 78 ? -3.43139 -44.87490 7.48188 1.000 19.89398 114 GLU B C 1
ATOM 1762 O O . GLU B 1 78 ? -2.42994 -45.57718 7.65965 1.000 18.44415 114 GLU B O 1
ATOM 1768 N N . GLN B 1 79 ? -4.64772 -45.21565 7.92183 1.000 17.67484 115 GLN B N 1
ATOM 1769 C CA . GLN B 1 79 ? -4.94237 -46.53205 8.48055 1.000 20.38629 115 GLN B CA 1
ATOM 1770 C C . GLN B 1 79 ? -5.26674 -47.44219 7.30035 1.000 23.06007 115 GLN B C 1
ATOM 1771 O O . GLN B 1 79 ? -6.33522 -47.33709 6.69646 1.000 21.15659 115 GLN B O 1
ATOM 1777 N N . ARG B 1 80 ? -4.28842 -48.25153 6.90595 1.000 22.73401 116 ARG B N 1
ATOM 1778 C CA . ARG B 1 80 ? -4.37556 -49.18092 5.77684 1.000 26.09957 116 ARG B CA 1
ATOM 1779 C C . ARG B 1 80 ? -4.80807 -48.39021 4.53754 1.000 23.79419 116 ARG B C 1
ATOM 1780 O O . ARG B 1 80 ? -4.17133 -47.37360 4.21874 1.000 21.20533 116 ARG B O 1
ATOM 1788 N N . SER B 1 81 ? -5.86046 -48.80701 3.81875 1.000 19.73048 117 SER B N 1
ATOM 1789 C CA . SER B 1 81 ? -6.37882 -48.05842 2.67655 1.000 22.00093 117 SER B CA 1
ATOM 1790 C C . SER B 1 81 ? -7.69884 -47.36393 2.99071 1.000 19.26704 117 SER B C 1
ATOM 1791 O O . SER B 1 81 ? -8.41050 -46.93673 2.06655 1.000 20.41359 117 SER B O 1
ATOM 1794 N N . GLU B 1 82 ? -8.02349 -47.21860 4.27761 1.000 18.81762 118 GLU B N 1
ATOM 1795 C CA . GLU B 1 82 ? -9.34755 -46.77553 4.71592 1.000 20.81533 118 GLU B CA 1
ATOM 1796 C C . GLU B 1 82 ? -9.60127 -45.27898 4.58726 1.000 20.42333 118 GLU B C 1
ATOM 1797 O O . GLU B 1 82 ? -10.73653 -44.84039 4.83450 1.000 19.85631 118 GLU B O 1
ATOM 1803 N N . ARG B 1 83 ? -8.60418 -44.48461 4.19050 1.000 18.57127 119 ARG B N 1
ATOM 1804 C CA . ARG B 1 83 ? -8.77279 -43.03607 4.06591 1.000 16.28334 119 ARG B CA 1
ATOM 1805 C C . ARG B 1 83 ? -9.21195 -42.42999 5.39190 1.000 16.54272 119 ARG B C 1
ATOM 1806 O O . ARG B 1 83 ? -9.95129 -41.44956 5.42601 1.000 18.61168 119 ARG B O 1
ATOM 1814 N N . THR B 1 84 ? -8.78176 -43.05451 6.48185 1.000 17.88770 120 THR B N 1
ATOM 1815 C CA . THR B 1 84 ? -8.83646 -42.43926 7.79217 1.000 15.72991 120 THR B CA 1
ATOM 1816 C C . THR B 1 84 ? -7.39823 -42.33797 8.27918 1.000 15.25609 120 THR B C 1
ATOM 1817 O O . THR B 1 84 ? -6.51476 -43.06783 7.80699 1.000 16.45135 120 THR B O 1
ATOM 1821 N N . TRP B 1 85 ? -7.16925 -41.43895 9.23097 1.000 17.59557 121 TRP B N 1
ATOM 1822 C CA . TRP B 1 85 ? -5.81676 -40.97591 9.50948 1.000 17.44837 121 TRP B CA 1
ATOM 1823 C C . TRP B 1 85 ? -5.54485 -41.01444 11.00618 1.000 17.76079 121 TRP B C 1
ATOM 1824 O O . TRP B 1 85 ? -6.43129 -40.72917 11.81693 1.000 18.17325 121 TRP B O 1
ATOM 1835 N N . ARG B 1 86 ? -4.30684 -41.36064 11.35167 1.000 16.23805 122 ARG B N 1
ATOM 1836 C CA . ARG B 1 86 ? -3.83866 -41.48683 12.72215 1.000 18.14969 122 ARG B CA 1
ATOM 1837 C C . ARG B 1 86 ? -2.47805 -40.81478 12.85603 1.000 21.45055 122 ARG B C 1
ATOM 1838 O O . ARG B 1 86 ? -1.61069 -40.98414 11.99391 1.000 20.38410 122 ARG B O 1
ATOM 1846 N N . TRP B 1 87 ? -2.28970 -40.06228 13.93961 1.000 17.31261 123 TRP B N 1
ATOM 1847 C CA . TRP B 1 87 ? -0.96586 -39.50335 14.20122 1.000 17.53864 123 TRP B CA 1
ATOM 1848 C C . TRP B 1 87 ? -0.02935 -40.59686 14.70560 1.000 20.38767 123 TRP B C 1
ATOM 1849 O O . TRP B 1 87 ? -0.46109 -41.64593 15.19027 1.000 21.17703 123 TRP B O 1
ATOM 1860 N N . VAL B 1 88 ? 1.27833 -40.33062 14.62064 1.000 16.70618 124 VAL B N 1
ATOM 1861 C CA . VAL B 1 88 ? 2.25592 -41.35636 14.97475 1.000 14.57699 124 VAL B CA 1
ATOM 1862 C C . VAL B 1 88 ? 2.18643 -41.76048 16.44353 1.000 19.22651 124 VAL B C 1
ATOM 1863 O O . VAL B 1 88 ? 2.71170 -42.81672 16.80922 1.000 24.65067 124 VAL B O 1
ATOM 1867 N N . ASP B 1 89 ? 1.56652 -40.95103 17.30075 1.000 20.84687 125 ASP B N 1
ATOM 1868 C CA . ASP B 1 89 ? 1.41586 -41.34848 18.69763 1.000 22.61742 125 ASP B CA 1
ATOM 1869 C C . ASP B 1 89 ? 0.15403 -42.16694 18.91847 1.000 28.96203 125 ASP B C 1
ATOM 1870 O O . ASP B 1 89 ? -0.18602 -42.46829 20.06663 1.000 27.15480 125 ASP B O 1
ATOM 1875 N N . GLY B 1 90 ? -0.54777 -42.51711 17.84202 1.000 25.95042 126 GLY B N 1
ATOM 1876 C CA . GLY B 1 90 ? -1.76014 -43.29732 17.92318 1.000 26.29245 126 GLY B CA 1
ATOM 1877 C C . GLY B 1 90 ? -3.04556 -42.50138 17.96768 1.000 25.97684 126 GLY B C 1
ATOM 1878 O O . GLY B 1 90 ? -4.12296 -43.09701 17.82957 1.000 28.51067 126 GLY 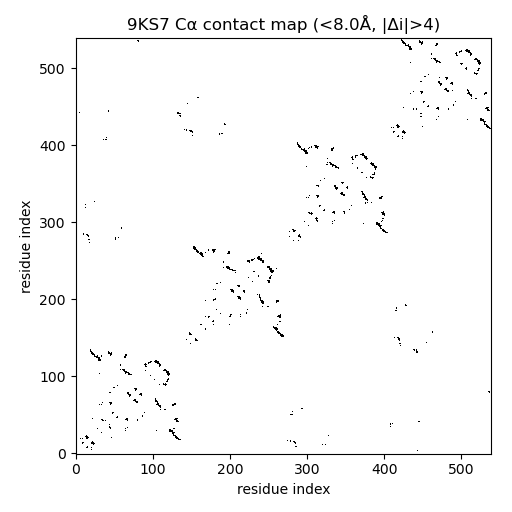B O 1
ATOM 1879 N N . THR B 1 91 ? -2.98282 -41.18333 18.14755 1.000 23.01295 127 THR B N 1
ATOM 1880 C CA A THR B 1 91 ? -4.21694 -40.41950 18.28703 0.728 22.96920 127 THR B CA 1
ATOM 1881 C CA B THR B 1 91 ? -4.20979 -40.41249 18.28642 0.272 22.89238 127 THR B CA 1
ATOM 1882 C C . THR B 1 91 ? -4.89980 -40.25956 16.93097 1.000 30.74598 127 THR B C 1
ATOM 1883 O O . THR B 1 91 ? -4.23093 -40.08348 15.90293 1.000 22.79560 127 THR B O 1
ATOM 1890 N N . PRO B 1 92 ? -6.22443 -40.34706 16.88975 1.000 29.20561 128 PRO B N 1
ATOM 1891 C CA . PRO B 1 92 ? -6.92393 -40.19216 15.61498 1.000 24.44973 128 PRO B CA 1
ATOM 1892 C C . PRO B 1 92 ? -6.86562 -38.74512 15.17557 1.000 22.21361 128 PRO B C 1
ATOM 1893 O O . PRO B 1 92 ? -6.73868 -37.82808 15.98518 1.000 20.87675 128 PRO B O 1
ATOM 1897 N N . LEU B 1 93 ? -6.96275 -38.54584 13.86288 1.000 21.65655 129 LEU B N 1
ATOM 1898 C CA . LEU B 1 93 ? -6.98621 -37.19305 13.32745 1.000 21.79792 129 LEU B CA 1
ATOM 1899 C C . LEU B 1 93 ? -8.27027 -36.50305 13.75897 1.000 20.33222 129 LEU B C 1
ATOM 1900 O O . LEU B 1 93 ? -9.35653 -37.08002 13.64912 1.000 21.86018 129 LEU B O 1
ATOM 1905 N N . THR B 1 94 ? -8.14884 -35.27645 14.26832 1.000 21.27967 130 THR B N 1
ATOM 1906 C CA . THR B 1 94 ? -9.33439 -34.45542 14.47341 1.000 24.94536 130 THR B CA 1
ATOM 1907 C C . THR B 1 94 ? -9.21703 -33.20641 13.60948 1.000 29.94558 130 THR B C 1
ATOM 1908 O O . THR B 1 94 ? -9.60306 -33.22284 12.43414 1.000 26.86001 130 THR B O 1
ATOM 1912 N N . GLU B 1 95 ? -8.66218 -32.13398 14.16258 1.000 22.28060 131 GLU B N 1
ATOM 1913 C CA . GLU B 1 95 ? -8.50959 -30.90012 13.40798 1.000 20.13954 131 GLU B CA 1
ATOM 1914 C C . GLU B 1 95 ? -7.46974 -31.10834 12.30694 1.000 21.69669 131 GLU B C 1
ATOM 1915 O O . GLU B 1 95 ? -6.42018 -31.71115 12.53607 1.000 21.24197 131 GLU B O 1
ATOM 1921 N N . SER B 1 96 ? -7.77185 -30.64345 11.10113 1.000 21.67771 132 SER B N 1
ATOM 1922 C CA . SER B 1 96 ? -6.94427 -30.96960 9.94870 1.000 20.55588 132 SER B CA 1
ATOM 1923 C C . SER B 1 96 ? -6.65949 -29.70965 9.13990 1.000 18.42427 132 SER B C 1
ATOM 1924 O O . SER B 1 96 ? -7.36812 -28.70170 9.25008 1.000 20.83279 132 SER B O 1
ATOM 1927 N N . TYR B 1 97 ? -5.58466 -29.76182 8.34740 1.000 18.69093 133 TYR B N 1
ATOM 1928 C CA . TYR B 1 97 ? -5.15846 -28.62622 7.53030 1.000 19.58330 133 TYR B CA 1
ATOM 1929 C C . TYR B 1 97 ? -4.76158 -29.10129 6.13959 1.000 20.68462 133 TYR B C 1
ATOM 1930 O O . TYR B 1 97 ? -3.72018 -28.71568 5.60316 1.000 20.44085 133 TYR B O 1
ATOM 1939 N N . TRP B 1 98 ? -5.60168 -29.95533 5.54429 1.000 18.89442 134 TRP B N 1
ATOM 1940 C CA . TRP B 1 98 ? -5.34362 -30.45307 4.20103 1.000 18.29184 134 TRP B CA 1
ATOM 1941 C C . TRP B 1 98 ? -5.34861 -29.31497 3.19529 1.000 18.61483 134 TRP B C 1
ATOM 1942 O O . TRP B 1 98 ? -6.18302 -28.39689 3.26028 1.000 17.67840 134 TRP B O 1
ATOM 1953 N N . SER B 1 99 ? -4.41448 -29.38678 2.24944 1.000 18.11112 135 SER B N 1
ATOM 1954 C CA A SER B 1 99 ? -4.46692 -28.45134 1.14470 0.462 18.99500 135 SER B CA 1
ATOM 1955 C CA B SER B 1 99 ? -4.41610 -28.51372 1.08732 0.538 19.04030 135 SER B CA 1
ATOM 1956 C C . SER B 1 99 ? -5.66063 -28.78542 0.25326 1.000 27.16735 135 SER B C 1
ATOM 1957 O O . SER B 1 99 ? -6.22341 -29.88423 0.29462 1.000 21.88628 135 SER B O 1
ATOM 1962 N N . LEU B 1 100 ? -6.08356 -27.78540 -0.52373 1.000 23.99037 136 LEU B N 1
ATOM 1963 C CA . LEU B 1 100 ? -7.31904 -27.92650 -1.28366 1.000 28.88889 136 LEU B CA 1
ATOM 1964 C C . LEU B 1 100 ? -7.21512 -29.11444 -2.22985 1.000 21.84276 136 LEU B C 1
ATOM 1965 O O . LEU B 1 100 ? -6.22410 -29.26693 -2.94994 1.000 23.80659 136 LEU B O 1
ATOM 1970 N N . GLY B 1 101 ? -8.23579 -29.97038 -2.20154 1.000 20.66745 137 GLY B N 1
ATOM 1971 C CA . GLY B 1 101 ? -8.27000 -31.16045 -3.01786 1.000 20.99775 137 GLY B CA 1
ATOM 1972 C C . GLY B 1 101 ? -7.62915 -32.37514 -2.38239 1.000 24.11527 137 GLY B C 1
ATOM 1973 O O . GLY B 1 101 ? -7.68679 -33.46235 -2.96865 1.000 23.43881 137 GLY B O 1
ATOM 1974 N N . GLU B 1 102 ? -7.02673 -32.23196 -1.20084 1.000 18.04588 138 GLU B N 1
ATOM 1975 C CA . GLU B 1 102 ? -6.35736 -33.36220 -0.57075 1.000 15.11715 138 GLU B CA 1
ATOM 1976 C C . GLU B 1 102 ? -7.17334 -33.83137 0.61812 1.000 16.78428 138 GLU B C 1
ATOM 1977 O O . GLU B 1 102 ? -7.94389 -33.05450 1.19169 1.000 20.42223 138 GLU B O 1
ATOM 1983 N N . PRO B 1 103 ? -7.02405 -35.09738 1.03089 1.000 16.57709 139 PRO B N 1
ATOM 1984 C CA . PRO B 1 103 ? -6.15986 -36.13641 0.44453 1.000 15.25886 139 PRO B CA 1
ATOM 1985 C C . PRO B 1 103 ? -6.83511 -36.74109 -0.77435 1.000 18.10250 139 PRO B C 1
ATOM 1986 O O . PRO B 1 103 ? -8.08160 -36.75707 -0.85410 1.000 17.06582 139 PRO B O 1
ATOM 1990 N N . ASN B 1 104 ? -6.07174 -37.26163 -1.73186 1.000 15.66377 140 ASN B N 1
ATOM 1991 C CA . ASN B 1 104 ? -6.69078 -37.66878 -2.98960 1.000 16.76783 140 ASN B CA 1
ATOM 1992 C C . ASN B 1 104 ? -6.19913 -38.96255 -3.63365 1.000 17.29049 140 ASN B C 1
ATOM 1993 O O . ASN B 1 104 ? -6.75434 -39.32376 -4.67432 1.000 18.51556 140 ASN B O 1
ATOM 1998 N N . ASN B 1 105 ? -5.20434 -39.67621 -3.08854 1.000 15.53058 141 ASN B N 1
ATOM 1999 C CA . ASN B 1 105 ? -4.64845 -40.85858 -3.78427 1.000 15.05660 141 ASN B CA 1
ATOM 2000 C C . ASN B 1 105 ? -4.41815 -40.53927 -5.26112 1.000 20.24908 141 ASN B C 1
ATOM 2001 O O . ASN B 1 105 ? -4.92556 -41.21945 -6.16053 1.000 19.71105 141 ASN B O 1
ATOM 2006 N N . TYR B 1 106 ? -3.66860 -39.45980 -5.48396 1.000 20.04775 142 TYR B N 1
ATOM 2007 C CA . TYR B 1 106 ? -3.43637 -38.84916 -6.79154 1.000 19.22052 142 TYR B CA 1
ATOM 2008 C C . TYR B 1 106 ? -3.22305 -39.87507 -7.90203 1.000 20.80356 142 TYR B C 1
ATOM 2009 O O . TYR B 1 106 ? -2.37933 -40.76336 -7.78843 1.000 23.12981 142 TYR B O 1
ATOM 2018 N N . GLU B 1 107 ? -3.99522 -39.74427 -8.98540 1.000 21.33675 143 GLU B N 1
ATOM 2019 C CA . GLU B 1 107 ? -3.86224 -40.60905 -10.16667 1.000 21.70057 143 GLU B CA 1
ATOM 2020 C C . GLU B 1 107 ? -4.05812 -42.09537 -9.85289 1.000 27.01413 143 GLU B C 1
ATOM 2021 O O . GLU B 1 107 ? -3.57422 -42.96695 -10.58625 1.000 27.76923 143 GLU B O 1
ATOM 2027 N N . GLY B 1 108 ? -4.78703 -42.41432 -8.78621 1.000 19.88958 144 GLY B N 1
ATOM 2028 C CA . GLY B 1 108 ? -5.08161 -43.79039 -8.46883 1.000 20.03550 144 GLY B CA 1
ATOM 2029 C C . GLY B 1 108 ? -3.98926 -44.50269 -7.71486 1.000 22.22788 144 GLY B C 1
ATOM 2030 O O . GLY B 1 108 ? -4.11917 -45.70296 -7.46171 1.000 25.04338 144 GLY B O 1
ATOM 2031 N N . ARG B 1 109 ? -2.92115 -43.79971 -7.34721 1.000 20.45803 145 ARG B N 1
ATOM 2032 C CA . ARG B 1 109 ? -1.78595 -44.40117 -6.67168 1.000 22.43232 145 ARG B CA 1
ATOM 2033 C C . ARG B 1 109 ? -2.00335 -44.26506 -5.17239 1.000 18.50478 145 ARG B C 1
ATOM 2034 O O . ARG B 1 109 ? -2.66863 -43.33065 -4.71127 1.000 18.26510 145 ARG B O 1
ATOM 2042 N N . GLN B 1 110 ? -1.51194 -45.25772 -4.43705 1.000 17.55155 146 GLN B N 1
ATOM 2043 C CA . GLN B 1 110 ? -1.60518 -45.28767 -2.98386 1.000 16.39953 146 GLN B CA 1
ATOM 2044 C C . GLN B 1 110 ? -0.72771 -44.22493 -2.34876 1.000 18.57831 146 GLN B C 1
ATOM 2045 O O . GLN B 1 110 ? 0.49609 -44.26294 -2.48581 1.000 18.40866 146 GLN B O 1
ATOM 2051 N N . GLU B 1 111 ? -1.35181 -43.31669 -1.60400 1.000 16.40028 147 GLU B N 1
ATOM 2052 C CA . GLU B 1 111 ? -0.65012 -42.21531 -0.93935 1.000 14.57095 147 GLU B CA 1
ATOM 2053 C C . GLU B 1 111 ? -1.02023 -42.27371 0.53878 1.000 15.39274 147 GLU B C 1
ATOM 2054 O O . GLU B 1 111 ? -2.00288 -41.64849 0.93588 1.000 14.93523 147 GLU B O 1
ATOM 2060 N N . GLN B 1 112 ? -0.24208 -43.00404 1.34610 1.000 13.52355 148 GLN B N 1
ATOM 2061 C CA . GLN B 1 112 ? -0.60586 -43.25621 2.73815 1.000 16.09643 148 GLN B CA 1
ATOM 2062 C C . GLN B 1 112 ? 0.10134 -42.35932 3.73829 1.000 14.05600 148 GLN B C 1
ATOM 2063 O O . GLN B 1 112 ? -0.21992 -42.42923 4.92466 1.000 16.79723 148 GLN B O 1
ATOM 2069 N N . CYS B 1 113 ? 1.06851 -41.55479 3.31028 1.000 14.23229 149 CYS B N 1
ATOM 2070 C CA . CYS B 1 113 ? 1.86481 -40.74707 4.22903 1.000 14.26297 149 CYS B CA 1
ATOM 2071 C C . CYS B 1 113 ? 1.62668 -39.26611 3.96801 1.000 15.98369 149 CYS B C 1
ATOM 2072 O O . CYS B 1 113 ? 1.32201 -38.87372 2.84370 1.000 16.34286 149 CYS B O 1
ATOM 2075 N N . VAL B 1 114 ? 1.77441 -38.41810 4.99041 1.000 12.48108 150 VAL B N 1
ATOM 2076 C CA . VAL B 1 114 ? 1.36212 -37.02078 4.85561 1.000 13.96726 150 VAL B CA 1
ATOM 2077 C C . VAL B 1 114 ? 2.58002 -36.10659 4.88198 1.000 14.89443 150 VAL B C 1
ATOM 2078 O O . VAL B 1 114 ? 3.42001 -36.20762 5.78602 1.000 13.67591 150 VAL B O 1
ATOM 2082 N N . GLU B 1 115 ? 2.66969 -35.21922 3.88689 1.000 13.38918 151 GLU B N 1
ATOM 2083 C CA . GLU B 1 115 ? 3.64011 -34.13088 3.89045 1.000 12.97421 151 GLU B CA 1
ATOM 2084 C C . GLU B 1 115 ? 2.91297 -32.80318 4.07028 1.000 13.96509 151 GLU B C 1
ATOM 2085 O O . GLU B 1 115 ? 1.73945 -32.65696 3.70979 1.000 14.92849 151 GLU B O 1
ATOM 2091 N N . GLN B 1 116 ? 3.62185 -31.82170 4.63103 1.000 12.94338 152 GLN B N 1
ATOM 2092 C CA . GLN B 1 116 ? 3.22645 -30.42580 4.48867 1.000 14.19141 152 GLN B CA 1
ATOM 2093 C C . GLN B 1 116 ? 3.85265 -29.92543 3.19489 1.000 16.24973 152 GLN B C 1
ATOM 2094 O O . GLN B 1 116 ? 5.08345 -29.93259 3.07487 1.000 15.58623 152 GLN B O 1
ATOM 2100 N N . ILE B 1 117 ? 3.02001 -29.51390 2.19964 1.000 15.73287 153 ILE B N 1
ATOM 2101 C CA . ILE B 1 117 ? 3.58161 -29.01465 0.94619 1.000 17.91984 153 ILE B CA 1
ATOM 2102 C C . ILE B 1 117 ? 3.76962 -27.51631 1.04437 1.000 23.13404 153 ILE B C 1
ATOM 2103 O O . ILE B 1 117 ? 2.96558 -26.79543 1.64622 1.000 23.45324 153 ILE B O 1
ATOM 2108 N N . ASP B 1 118 ? 4.84484 -27.03891 0.44471 1.000 21.25413 154 ASP B N 1
ATOM 2109 C CA . ASP B 1 118 ? 5.06910 -25.60694 0.36162 1.000 22.24888 154 ASP B CA 1
ATOM 2110 C C . ASP B 1 118 ? 5.34762 -25.31161 -1.09740 1.000 30.76793 154 ASP B C 1
ATOM 2111 O O . ASP B 1 118 ? 6.47832 -25.46354 -1.56563 1.000 31.70131 154 ASP B O 1
ATOM 2116 N N . ARG B 1 119 ? 4.29323 -24.94631 -1.80347 1.000 24.25490 155 ARG B N 1
ATOM 2117 C CA . ARG B 1 119 ? 4.36850 -24.55804 -3.19194 1.000 40.42765 155 ARG B CA 1
ATOM 2118 C C . ARG B 1 119 ? 3.82126 -23.15318 -3.25908 1.000 37.72944 155 ARG B C 1
ATOM 2119 O O . ARG B 1 119 ? 2.98748 -22.75380 -2.44174 1.000 34.24791 155 ARG B O 1
ATOM 2127 N N . GLU B 1 120 ? 4.30283 -22.38418 -4.20514 1.000 50.00998 156 GLU B N 1
ATOM 2128 C CA . GLU B 1 120 ? 3.53994 -21.20145 -4.50603 1.000 54.90460 156 GLU B CA 1
ATOM 2129 C C . GLU B 1 120 ? 2.22695 -21.69946 -5.09050 1.000 52.43592 156 GLU B C 1
ATOM 2130 O O . GLU B 1 120 ? 2.23231 -22.62520 -5.90884 1.000 62.39009 156 GLU B O 1
ATOM 2136 N N . ASP B 1 121 ? 1.11117 -21.16017 -4.59089 1.000 53.98089 157 ASP B N 1
ATOM 2137 C CA . ASP B 1 121 ? -0.25937 -21.50470 -4.98622 1.000 55.76835 157 ASP B CA 1
ATOM 2138 C C . ASP B 1 121 ? -0.87300 -22.62946 -4.15014 1.000 54.93092 157 ASP B C 1
ATOM 2139 O O . ASP B 1 121 ? -2.10138 -22.70091 -4.04359 1.000 41.50251 157 ASP B O 1
ATOM 2144 N N . LYS B 1 122 ? -0.06212 -23.50795 -3.55246 1.000 48.79966 158 LYS B N 1
ATOM 2145 C CA . LYS B 1 122 ? -0.59323 -24.63086 -2.77438 1.000 41.04871 158 LYS B CA 1
ATOM 2146 C C . LYS B 1 122 ? 0.23129 -24.83413 -1.51283 1.000 30.94317 158 LYS B C 1
ATOM 2147 O O . LYS B 1 122 ? 1.43300 -25.09494 -1.59861 1.000 30.51748 158 LYS B O 1
ATOM 2153 N N . LYS B 1 123 ? -0.41492 -24.72985 -0.35384 1.000 30.54216 159 LYS B N 1
ATOM 2154 C CA . LYS B 1 123 ? 0.21722 -25.01240 0.92603 1.000 26.70474 159 LYS B CA 1
ATOM 2155 C C . LYS B 1 123 ? -0.73141 -25.84491 1.77576 1.000 25.39184 159 LYS B C 1
ATOM 2156 O O . LYS B 1 123 ? -1.95255 -25.72257 1.66923 1.000 26.64215 159 LYS B O 1
ATOM 2162 N N . GLY B 1 124 ? -0.15848 -26.67668 2.63876 1.000 16.72919 160 GLY B N 1
ATOM 2163 C CA . GLY B 1 124 ? -0.94813 -27.41852 3.60262 1.000 18.49222 160 GLY B CA 1
ATOM 2164 C C . GLY B 1 124 ? -0.67283 -28.89783 3.43649 1.000 18.21715 160 GLY B C 1
ATOM 2165 O O . GLY B 1 124 ? 0.27097 -29.27619 2.73182 1.000 18.54781 160 GLY B O 1
ATOM 2166 N N . TRP B 1 125 ? -1.48321 -29.74939 4.04391 1.000 16.05334 161 TRP B N 1
ATOM 2167 C CA . TRP B 1 125 ? -1.11491 -31.15812 4.04997 1.000 13.34297 161 TRP B CA 1
ATOM 2168 C C . TRP B 1 125 ? -1.47895 -31.81096 2.72729 1.000 17.21122 161 TRP B C 1
ATOM 2169 O O . TRP B 1 125 ? -2.45734 -31.43235 2.06561 1.000 15.54328 161 TRP B O 1
ATOM 2180 N N . ASN B 1 126 ? -0.68639 -32.81630 2.36049 1.000 13.71123 162 ASN B N 1
ATOM 2181 C CA . ASN B 1 126 ? -0.91871 -33.57950 1.14640 1.000 14.11601 162 ASN B CA 1
ATOM 2182 C C . ASN B 1 126 ? -0.61007 -35.04183 1.42851 1.000 15.14847 162 ASN B C 1
ATOM 2183 O O . ASN B 1 126 ? 0.41977 -35.33535 2.04180 1.000 13.65985 162 ASN B O 1
ATOM 2188 N N . ASP B 1 127 ? -1.48425 -35.96685 1.00643 1.000 13.02260 163 ASP B N 1
ATOM 2189 C CA . ASP B 1 127 ? -1.08450 -37.36530 1.06419 1.000 11.85846 163 ASP B CA 1
ATOM 2190 C C . ASP B 1 127 ? -0.14867 -37.65859 -0.10925 1.000 12.42821 163 ASP B C 1
ATOM 2191 O O . ASP B 1 127 ? -0.38891 -37.19615 -1.22725 1.000 13.74883 163 ASP B O 1
ATOM 2196 N N . LEU B 1 128 ? 0.90958 -38.42724 0.15146 1.000 14.72631 164 LEU B N 1
ATOM 2197 C CA . LEU B 1 128 ? 1.91601 -38.72365 -0.86838 1.000 12.96584 164 LEU B CA 1
ATOM 2198 C C . LEU B 1 128 ? 2.39191 -40.16739 -0.73474 1.000 14.23250 164 LEU B C 1
ATOM 2199 O O . LEU B 1 128 ? 2.31640 -40.77848 0.33340 1.000 15.68242 164 LEU B O 1
ATOM 2204 N N . VAL B 1 129 ? 2.88945 -40.71310 -1.84637 1.000 15.80834 165 VAL B N 1
ATOM 2205 C CA . VAL B 1 129 ? 3.53631 -42.02782 -1.81153 1.000 15.72815 165 VAL B CA 1
ATOM 2206 C C . VAL B 1 129 ? 4.61762 -42.05451 -0.73710 1.000 15.44888 165 VAL B C 1
ATOM 2207 O O . VAL B 1 129 ? 5.54853 -41.23951 -0.75663 1.000 16.05369 165 VAL B O 1
ATOM 2211 N N . CYS B 1 130 ? 4.51697 -43.02441 0.18033 1.000 16.37421 166 CYS B N 1
ATOM 2212 C CA . CYS B 1 130 ? 5.40141 -43.05987 1.34671 1.000 17.53774 166 CYS B CA 1
ATOM 2213 C C . CYS B 1 130 ? 6.85520 -43.23209 0.95604 1.000 17.68880 166 CYS B C 1
ATOM 2214 O O . CYS B 1 130 ? 7.74371 -42.83563 1.71846 1.000 17.05070 166 CYS B O 1
ATOM 2217 N N . GLU B 1 131 ? 7.11027 -43.87936 -0.18610 1.000 17.32719 167 GLU B N 1
ATOM 2218 C CA . GLU B 1 131 ? 8.46876 -44.15179 -0.65590 1.000 19.06087 167 GLU B CA 1
ATOM 2219 C C . GLU B 1 131 ? 9.11952 -42.96726 -1.35734 1.000 15.32088 167 GLU B C 1
ATOM 2220 O O . GLU B 1 131 ? 10.31180 -43.05589 -1.69711 1.000 16.95160 167 GLU B O 1
ATOM 2226 N N . PHE B 1 132 ? 8.37780 -41.88689 -1.60864 1.000 15.09621 168 PHE B N 1
ATOM 2227 C CA . PHE B 1 132 ? 8.98037 -40.64872 -2.10313 1.000 13.97381 168 PHE B CA 1
ATOM 2228 C C . PHE B 1 132 ? 9.77663 -40.01998 -0.96337 1.000 15.19446 168 PHE B C 1
ATOM 2229 O O . PHE B 1 132 ? 9.62860 -40.40288 0.19769 1.000 16.54443 168 PHE B O 1
ATOM 2237 N N . SER B 1 133 ? 10.64648 -39.07723 -1.30522 1.000 16.63799 169 SER B N 1
ATOM 2238 C CA . SER B 1 133 ? 11.52870 -38.48588 -0.31204 1.000 18.09185 169 SER B CA 1
ATOM 2239 C C . SER B 1 133 ? 11.22985 -37.00981 -0.07733 1.000 15.74924 169 SER B C 1
ATOM 2240 O O . SER B 1 133 ? 10.90293 -36.26272 -1.00020 1.000 16.27729 169 SER B O 1
ATOM 2243 N N . ASN B 1 134 ? 11.40863 -36.59449 1.17714 1.000 12.90305 170 ASN B N 1
ATOM 2244 C CA . ASN B 1 134 ? 11.22621 -35.21222 1.60130 1.000 14.15867 170 ASN B CA 1
ATOM 2245 C C . ASN B 1 134 ? 12.16187 -34.95293 2.77211 1.000 14.10345 170 ASN B C 1
ATOM 2246 O O . ASN B 1 134 ? 12.50912 -35.87773 3.51948 1.000 14.34877 170 ASN B O 1
ATOM 2251 N N . PHE B 1 135 ? 12.46956 -33.67116 3.00248 1.000 13.46708 171 PHE B N 1
ATOM 2252 C CA . PHE B 1 135 ? 12.93556 -33.29453 4.33428 1.000 10.86892 171 PHE B CA 1
ATOM 2253 C C . PHE B 1 135 ? 11.86893 -33.66676 5.36137 1.000 14.33740 171 PHE B C 1
ATOM 2254 O O . PHE B 1 135 ? 10.69912 -33.84115 5.02333 1.000 13.94156 171 PHE B O 1
ATOM 2262 N N . TYR B 1 136 ? 12.26766 -33.76202 6.63551 1.000 12.53459 172 TYR B N 1
ATOM 2263 C CA . TYR B 1 136 ? 11.30897 -34.16697 7.65408 1.000 14.24969 172 TYR B CA 1
ATOM 2264 C C . TYR B 1 136 ? 11.52233 -33.36216 8.91650 1.000 13.71970 172 TYR B C 1
ATOM 2265 O O . TYR B 1 136 ? 12.59949 -32.81576 9.14984 1.000 16.23122 172 TYR B O 1
ATOM 2274 N N . MET B 1 137 ? 10.46862 -33.30889 9.73040 1.000 14.62043 173 MET B N 1
ATOM 2275 C CA A MET B 1 137 ? 10.50195 -32.61941 11.01395 0.743 15.71334 173 MET B CA 1
ATOM 2276 C CA B MET B 1 137 ? 10.48990 -32.61589 11.01240 0.257 15.61537 173 MET B CA 1
ATOM 2277 C C . MET B 1 137 ? 10.16942 -33.60454 12.12459 1.000 14.99148 173 MET B C 1
ATOM 2278 O O . MET B 1 137 ? 9.12631 -34.26462 12.07408 1.000 14.92293 173 MET B O 1
ATOM 2287 N N . CYS B 1 138 ? 11.06779 -33.70755 13.11828 1.000 15.06946 174 CYS B N 1
ATOM 2288 C CA . CYS B 1 138 ? 10.82857 -34.47833 14.33330 1.000 15.03176 174 CYS B CA 1
ATOM 2289 C C . CYS B 1 138 ? 10.26281 -33.55621 15.40652 1.000 14.84969 174 CYS B C 1
ATOM 2290 O O . CYS B 1 138 ? 10.54478 -32.35424 15.42841 1.000 15.79000 174 CYS B O 1
ATOM 2293 N N . GLU B 1 139 ? 9.48726 -34.12824 16.32511 1.000 15.97407 175 GLU B N 1
ATOM 2294 C CA . GLU B 1 139 ? 9.02565 -33.35765 17.46822 1.000 14.45812 175 GLU B CA 1
ATOM 2295 C C . GLU B 1 139 ? 9.15301 -34.20123 18.72646 1.000 15.99029 175 GLU B C 1
ATOM 2296 O O . GLU B 1 139 ? 8.76229 -35.36905 18.73205 1.000 14.30055 175 GLU B O 1
ATOM 2302 N N . LYS B 1 140 ? 9.63131 -33.58760 19.81036 1.000 14.69933 176 LYS B N 1
ATOM 2303 C CA . LYS B 1 140 ? 9.75531 -34.27405 21.09191 1.000 18.01279 176 LYS B CA 1
ATOM 2304 C C . LYS B 1 140 ? 9.07537 -33.38295 22.12113 1.000 18.62554 176 LYS B C 1
ATOM 2305 O O . LYS B 1 140 ? 9.43654 -32.21233 22.24971 1.000 20.56845 176 LYS B O 1
ATOM 2311 N N . ARG B 1 141 ? 8.02499 -33.88522 22.77179 1.000 19.63448 177 ARG B N 1
ATOM 2312 C CA . ARG B 1 141 ? 7.42895 -33.10751 23.85127 1.000 21.46929 177 ARG B CA 1
ATOM 2313 C C . ARG B 1 141 ? 8.39720 -33.12592 25.02116 1.000 23.71614 177 ARG B C 1
ATOM 2314 O O . ARG B 1 141 ? 8.83124 -34.19188 25.45833 1.000 34.74692 177 ARG B O 1
ATOM 2322 N N . ILE B 1 142 ? 8.76660 -31.95505 25.51425 1.000 30.99897 178 ILE B N 1
ATOM 2323 C CA . ILE B 1 142 ? 9.81405 -31.94350 26.52410 1.000 29.27224 178 ILE B CA 1
ATOM 2324 C C . ILE B 1 142 ? 9.22917 -31.66909 27.90115 1.000 41.29775 178 ILE B C 1
ATOM 2325 O O . ILE B 1 142 ? 9.72495 -32.20162 28.89978 1.000 33.35724 178 ILE B O 1
ATOM 2330 N N . PHE B 1 143 ? 8.13765 -30.91541 27.95629 1.000 44.57039 179 PHE B N 1
ATOM 2331 C CA . PHE B 1 143 ? 7.52308 -30.46562 29.19428 1.000 60.57125 179 PHE B CA 1
ATOM 2332 C C . PHE B 1 143 ? 6.10426 -31.00964 29.31561 1.000 64.34282 179 PHE B C 1
ATOM 2333 O O . PHE B 1 143 ? 5.53205 -31.49803 28.33369 1.000 71.02628 179 PHE B O 1
ATOM 2341 N N . PRO B 1 144 ? 5.50928 -30.96723 30.52239 1.000 70.92336 180 PRO B N 1
ATOM 2342 C CA . PRO B 1 144 ? 4.12212 -31.41911 30.70538 1.000 75.95389 180 PRO B CA 1
ATOM 2343 C C . PRO B 1 144 ? 3.06899 -30.37047 30.33545 1.000 74.57872 180 PRO B C 1
ATOM 2344 O O . PRO B 1 144 ? 3.24418 -29.18402 30.61563 1.000 78.86036 180 PRO B O 1
ATOM 2348 N N . PHE C 1 11 ? 11.97746 15.65486 13.10686 1.000 72.08080 47 PHE E N 1
ATOM 2349 C CA . PHE C 1 11 ? 12.52394 14.59628 13.95050 1.000 77.91861 47 PHE E CA 1
ATOM 2350 C C . PHE C 1 11 ? 14.05416 14.67516 14.02810 1.000 71.64544 47 PHE E C 1
ATOM 2351 O O . PHE C 1 11 ? 14.64775 14.34835 15.05868 1.000 63.65700 47 PHE E O 1
ATOM 2359 N N . ASP C 1 12 ? 14.69065 15.10987 12.93554 1.000 75.82297 48 ASP E N 1
ATOM 2360 C CA . ASP C 1 12 ? 16.10587 15.46733 13.00381 1.000 72.46853 48 ASP E CA 1
ATOM 2361 C C . ASP C 1 12 ? 16.31036 16.69556 13.87745 1.000 62.94157 48 ASP E C 1
ATOM 2362 O O . ASP C 1 12 ? 17.36848 16.85822 14.49589 1.000 65.81323 48 ASP E O 1
ATOM 2367 N N . LYS C 1 13 ? 15.30106 17.56395 13.92388 1.000 58.49961 49 LYS E N 1
ATOM 2368 C CA . LYS C 1 13 ? 15.30535 18.77691 14.72586 1.000 53.78763 49 LYS E CA 1
ATOM 2369 C C . LYS C 1 13 ? 15.28033 18.49984 16.22486 1.000 48.12308 49 LYS E C 1
ATOM 2370 O O . LYS C 1 13 ? 15.62030 19.39053 17.01086 1.000 43.11009 49 LYS E O 1
ATOM 2376 N N . LEU C 1 14 ? 14.88657 17.29349 16.64042 1.000 45.27673 50 LEU E N 1
ATOM 2377 C CA . LEU C 1 14 ? 14.72235 16.99909 18.06049 1.000 36.77866 50 LEU E CA 1
ATOM 2378 C C . LEU C 1 14 ? 16.04019 16.71250 18.77375 1.000 31.02471 50 LEU E C 1
ATOM 2379 O O . LEU C 1 14 ? 16.09164 16.80760 20.00633 1.000 32.95441 50 LEU E O 1
ATOM 2384 N N . ASP C 1 15 ? 17.09746 16.36805 18.03524 1.000 28.13539 51 ASP E N 1
ATOM 2385 C CA . ASP C 1 15 ? 18.34132 15.92834 18.66434 1.000 32.21250 51 ASP E CA 1
ATOM 2386 C C . ASP C 1 15 ? 18.92274 16.93896 19.65346 1.000 37.31707 51 ASP E C 1
ATOM 2387 O O . ASP C 1 15 ? 19.31765 16.51474 20.75618 1.000 28.65445 51 ASP E O 1
ATOM 2392 N N . PRO C 1 16 ? 19.00990 18.24551 19.35379 1.000 32.68248 52 PRO E N 1
ATOM 2393 C CA . PRO C 1 16 ? 19.55127 19.17755 20.36308 1.000 33.61693 52 PRO E CA 1
ATOM 2394 C C . PRO C 1 16 ? 18.69968 19.26106 21.61275 1.000 29.68422 52 PRO E C 1
ATOM 2395 O O . PRO C 1 16 ? 19.23096 19.53149 22.69974 1.000 30.03106 52 PRO E O 1
ATOM 2399 N N . TYR C 1 17 ? 17.38730 19.05579 21.48069 1.000 27.09519 53 TYR E N 1
ATOM 2400 C CA . TYR C 1 17 ? 16.51318 18.99193 22.64562 1.000 24.69688 53 TYR E CA 1
ATOM 2401 C C . TYR C 1 17 ? 16.78291 17.74586 23.46932 1.000 23.56330 53 TYR E C 1
ATOM 2402 O O . TYR C 1 17 ? 16.86557 17.82081 24.69914 1.000 23.61973 53 TYR E O 1
ATOM 2411 N N . PHE C 1 18 ? 16.89676 16.58186 22.81553 1.000 21.48737 54 PHE E N 1
ATOM 2412 C CA . PHE C 1 18 ? 17.21619 15.36752 23.56679 1.000 23.48252 54 PHE E CA 1
ATOM 2413 C C . PHE C 1 18 ? 18.53518 15.53290 24.31117 1.000 22.42215 54 PHE E C 1
ATOM 2414 O O . PHE C 1 18 ? 18.66924 15.10970 25.47051 1.000 22.51827 54 PHE E O 1
ATOM 2422 N N . GLN C 1 19 ? 19.51647 16.17079 23.66724 1.000 25.88248 55 GLN E N 1
ATOM 2423 C CA . GLN C 1 19 ? 20.81220 16.36103 24.31291 1.000 31.60723 55 GLN E CA 1
ATOM 2424 C C . GLN C 1 19 ? 20.69451 17.21083 25.57287 1.000 35.32349 55 GLN E C 1
ATOM 2425 O O . GLN C 1 19 ? 21.50576 17.06207 26.49432 1.000 32.40819 55 GLN E O 1
ATOM 2431 N N . GLN C 1 20 ? 19.69217 18.09135 25.64125 1.000 27.31965 56 GLN E N 1
ATOM 2432 C CA . GLN C 1 20 ? 19.43148 18.87623 26.84347 1.000 31.60607 56 GLN E CA 1
ATOM 2433 C C . GLN C 1 20 ? 18.42312 18.22192 27.78518 1.000 24.08717 56 GLN E C 1
ATOM 2434 O O . GLN C 1 20 ? 18.08244 18.81293 28.81818 1.000 30.55896 56 GLN E O 1
ATOM 2440 N N . GLY C 1 21 ? 17.93658 17.02852 27.45969 1.000 20.47506 57 GLY E N 1
ATOM 2441 C CA . GLY C 1 21 ? 17.09126 16.27023 28.36473 1.000 18.63834 57 GLY E CA 1
ATOM 2442 C C . GLY C 1 21 ? 15.60728 16.44079 28.15181 1.000 17.36736 57 GLY E C 1
ATOM 2443 O O . GLY C 1 21 ? 14.82643 15.96513 28.98483 1.000 19.54948 57 GLY E O 1
ATOM 2444 N N . TRP C 1 22 ? 15.19625 17.12157 27.07891 1.000 18.93428 58 TRP E N 1
ATOM 2445 C CA . TRP C 1 22 ? 13.78874 17.15814 26.70205 1.000 17.29338 58 TRP E CA 1
ATOM 2446 C C . TRP C 1 22 ? 13.38184 15.80118 26.13602 1.000 17.25343 58 TRP E C 1
ATOM 2447 O O . TRP C 1 22 ? 14.22277 15.02481 25.66859 1.000 16.34534 58 TRP E O 1
ATOM 2458 N N . PHE C 1 23 ? 12.08154 15.51155 26.18173 1.000 15.04865 59 PHE E N 1
ATOM 2459 C CA . PHE C 1 23 ? 11.57494 14.26051 25.61186 1.000 15.64004 59 PHE E CA 1
ATOM 2460 C C . PHE C 1 23 ? 10.22129 14.51269 24.96038 1.000 18.60676 59 PHE E C 1
ATOM 2461 O O . PHE C 1 23 ? 9.55433 15.51418 25.22809 1.000 16.94591 59 PHE E O 1
ATOM 2469 N N . HIS C 1 24 ? 9.82632 13.58066 24.09075 1.000 13.82498 60 HIS E N 1
ATOM 2470 C CA . HIS C 1 24 ? 8.74411 13.78382 23.13360 1.000 15.84413 60 HIS E CA 1
ATOM 2471 C C . HIS C 1 24 ? 7.54890 12.91047 23.47801 1.000 13.78610 60 HIS E C 1
ATOM 2472 O O . HIS C 1 24 ? 7.68971 11.69078 23.63517 1.000 17.06601 60 HIS E O 1
ATOM 2479 N N . PHE C 1 25 ? 6.36972 13.53581 23.57418 1.000 14.31382 61 PHE E N 1
ATOM 2480 C CA . PHE C 1 25 ? 5.10941 12.81392 23.73985 1.000 15.38141 61 PHE E CA 1
ATOM 2481 C C . PHE C 1 25 ? 4.05114 13.53323 22.91369 1.000 17.26077 61 PHE E C 1
ATOM 2482 O O . PHE C 1 25 ? 3.83534 14.74037 23.08831 1.000 15.98584 61 PHE E O 1
ATOM 2490 N N . GLN C 1 26 ? 3.42003 12.79554 22.00163 1.000 17.90590 62 GLN E N 1
ATOM 2491 C CA . GLN C 1 26 ? 2.27283 13.27611 21.22979 1.000 17.15815 62 GLN E CA 1
ATOM 2492 C C . GLN C 1 26 ? 2.49483 14.69358 20.69009 1.000 19.66458 62 GLN E C 1
ATOM 2493 O O . GLN C 1 26 ? 1.72247 15.61647 20.94090 1.000 23.91338 62 GLN E O 1
ATOM 2499 N N . LYS C 1 27 ? 3.57417 14.86061 19.93443 1.000 24.43882 63 LYS E N 1
ATOM 2500 C CA . LYS C 1 27 ? 3.80821 16.06168 19.12575 1.000 25.72244 63 LYS E CA 1
ATOM 2501 C C . LYS C 1 27 ? 4.29534 17.24593 19.95785 1.000 25.87911 63 LYS E C 1
ATOM 2502 O O . LYS C 1 27 ? 4.46275 18.33106 19.40372 1.000 21.16096 63 LYS E O 1
ATOM 2508 N N . SER C 1 28 ? 4.54346 17.07272 21.25694 1.000 16.39462 64 SER E N 1
ATOM 2509 C CA . SER C 1 28 ? 5.18940 18.09315 22.06996 1.000 17.72628 64 SER E CA 1
ATOM 2510 C C . SER C 1 28 ? 6.50056 17.58335 22.65276 1.000 16.82432 64 SER E C 1
ATOM 2511 O O . SER C 1 28 ? 6.65773 16.38835 22.92351 1.000 18.55850 64 SER E O 1
ATOM 2514 N N . LEU C 1 29 ? 7.41065 18.52304 22.91441 1.000 15.79093 65 LEU E N 1
ATOM 2515 C CA . LEU C 1 29 ? 8.61652 18.26299 23.68922 1.000 18.31543 65 LEU E CA 1
ATOM 2516 C C . LEU C 1 29 ? 8.39671 18.76616 25.10729 1.000 18.74880 65 LEU E C 1
ATOM 2517 O O . LEU C 1 29 ? 7.81809 19.83932 25.30948 1.000 19.71602 65 LEU E O 1
ATOM 2522 N N . TYR C 1 30 ? 8.85526 17.98976 26.08651 1.000 16.13460 66 TYR E N 1
ATOM 2523 C CA . TYR C 1 30 ? 8.65133 18.32314 27.48794 1.000 15.02657 66 TYR E CA 1
ATOM 2524 C C . TYR C 1 30 ? 9.98784 18.37841 28.20848 1.000 16.07095 66 TYR E C 1
ATOM 2525 O O . TYR C 1 30 ? 10.91361 17.62599 27.88808 1.000 15.85286 66 TYR E O 1
ATOM 2534 N N . TYR C 1 31 ? 10.05110 19.23308 29.22840 1.000 15.69810 67 TYR E N 1
ATOM 2535 C CA . TYR C 1 31 ? 11.24131 19.40449 30.03145 1.000 16.67328 67 TYR E CA 1
ATOM 2536 C C . TYR C 1 31 ? 10.83823 19.38065 31.49012 1.000 17.82021 67 TYR E C 1
ATOM 2537 O O . TYR C 1 31 ? 9.90825 20.08859 31.89570 1.000 18.68025 67 TYR E O 1
ATOM 2546 N N . ILE C 1 32 ? 11.50097 18.53865 32.26630 1.000 14.38772 68 ILE E N 1
ATOM 2547 C CA . ILE C 1 32 ? 11.29505 18.52127 33.71023 1.000 15.12436 68 ILE E 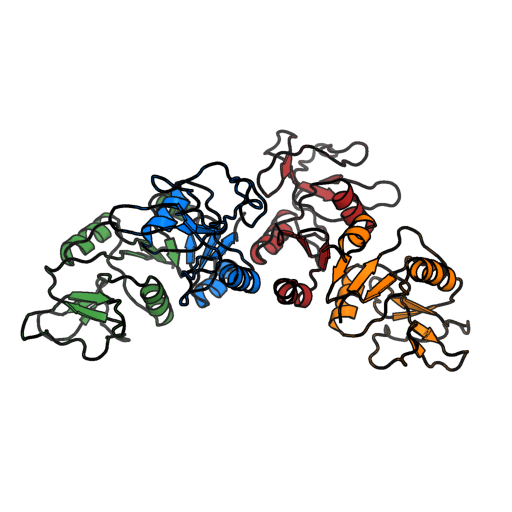CA 1
ATOM 2548 C C . ILE C 1 32 ? 12.49154 19.20213 34.35398 1.000 17.79165 68 ILE E C 1
ATOM 2549 O O . ILE C 1 32 ? 13.64063 18.85041 34.05890 1.000 16.62369 68 ILE E O 1
ATOM 2554 N N . SER C 1 33 ? 12.22840 20.19721 35.21291 1.000 15.38022 69 SER E N 1
ATOM 2555 C CA . SER C 1 33 ? 13.32244 20.96514 35.80451 1.000 14.74821 69 SER E CA 1
ATOM 2556 C C . SER C 1 33 ? 14.11148 20.11482 36.79166 1.000 14.49267 69 SER E C 1
ATOM 2557 O O . SER C 1 33 ? 13.63171 19.09532 37.29311 1.000 15.32927 69 SER E O 1
ATOM 2560 N N . SER C 1 34 ? 15.35487 20.54201 37.05234 1.000 16.44844 70 SER E N 1
ATOM 2561 C CA A SER C 1 34 ? 16.14713 19.90313 38.10007 0.764 18.81079 70 SER E CA 1
ATOM 2562 C CA B SER C 1 34 ? 16.22311 19.94966 38.06126 0.236 19.02521 70 SER E CA 1
ATOM 2563 C C . SER C 1 34 ? 16.30052 20.79994 39.31638 1.000 19.48864 70 SER E C 1
ATOM 2564 O O . SER C 1 34 ? 16.99486 20.42343 40.26654 1.000 21.55695 70 SER E O 1
ATOM 2569 N N . VAL C 1 35 ? 15.63274 21.95303 39.31703 1.000 15.66190 71 VAL E N 1
ATOM 2570 C CA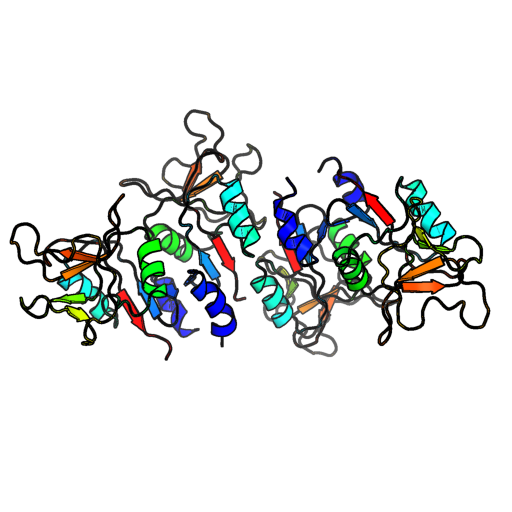 . VAL C 1 35 ? 15.56784 22.85510 40.45497 1.000 16.38170 71 VAL E CA 1
ATOM 2571 C C . VAL C 1 35 ? 14.10483 23.20687 40.67409 1.000 17.41962 71 VAL E C 1
ATOM 2572 O O . VAL C 1 35 ? 13.27853 23.11140 39.76583 1.000 17.40625 71 VAL E O 1
ATOM 2576 N N . LYS C 1 36 ? 13.79818 23.65164 41.88279 1.000 14.44445 72 LYS E N 1
ATOM 2577 C CA . LYS C 1 36 ? 12.46628 24.17189 42.14487 1.000 12.70776 72 LYS E CA 1
ATOM 2578 C C . LYS C 1 36 ? 12.45357 25.67951 41.95565 1.000 15.92623 72 LYS E C 1
ATOM 2579 O O . LYS C 1 36 ? 13.49133 26.35781 42.02866 1.000 15.71581 72 LYS E O 1
ATOM 2585 N N . ASN C 1 37 ? 11.25695 26.21567 41.75535 1.000 13.54914 73 ASN E N 1
ATOM 2586 C CA . ASN C 1 37 ? 11.16707 27.66204 41.65330 1.000 13.15470 73 ASN E CA 1
ATOM 2587 C C . ASN C 1 37 ? 9.72212 28.09306 41.85121 1.000 14.48110 73 ASN E C 1
ATOM 2588 O O . ASN C 1 37 ? 8.81285 27.26414 41.95749 1.000 14.16731 73 ASN E O 1
ATOM 2593 N N . THR C 1 38 ? 9.53609 29.40926 41.96654 1.000 15.89649 74 THR E N 1
ATOM 2594 C CA . THR C 1 38 ? 8.18955 29.95591 42.04220 1.000 12.86195 74 THR E CA 1
ATOM 2595 C C . THR C 1 38 ? 7.48034 29.73479 40.71115 1.000 12.37468 74 THR E C 1
ATOM 2596 O O . THR C 1 38 ? 8.10358 29.43047 39.69238 1.000 14.20669 74 THR E O 1
ATOM 2600 N N . TRP C 1 39 ? 6.14987 29.86556 40.72377 1.000 14.01733 75 TRP E N 1
ATOM 2601 C CA . TRP C 1 39 ? 5.42636 29.64079 39.47206 1.000 13.51987 75 TRP E CA 1
ATOM 2602 C C . TRP C 1 39 ? 5.93982 30.57702 38.38264 1.000 13.27669 75 TRP E C 1
ATOM 2603 O O . TRP C 1 39 ? 6.21763 30.14025 37.25588 1.000 13.93719 75 TRP E O 1
ATOM 2614 N N . HIS C 1 40 ? 6.12146 31.86227 38.71813 1.000 13.66154 76 HIS E N 1
ATOM 2615 C CA . HIS C 1 40 ? 6.48459 32.85022 37.69483 1.000 15.77345 76 HIS E CA 1
ATOM 2616 C C . HIS C 1 40 ? 7.90983 32.65598 37.19249 1.000 14.90880 76 HIS E C 1
ATOM 2617 O O . HIS C 1 40 ? 8.17786 32.82203 35.99734 1.000 15.80996 76 HIS E O 1
ATOM 2624 N N . LEU C 1 41 ? 8.83993 32.33903 38.09098 1.000 15.85809 77 LEU E N 1
ATOM 2625 C CA . LEU C 1 41 ? 10.21035 32.08881 37.66096 1.000 12.82610 77 LEU E CA 1
ATOM 2626 C C . LEU C 1 41 ? 10.32598 30.75764 36.92627 1.000 15.73339 77 LEU E C 1
ATOM 2627 O O . LEU C 1 41 ? 11.18321 30.61275 36.04672 1.000 14.83939 77 LEU E O 1
ATOM 2632 N N . SER C 1 42 ? 9.51658 29.76319 37.30622 1.000 14.78583 78 SER E N 1
ATOM 2633 C CA . SER C 1 42 ? 9.44236 28.54984 36.50147 1.000 14.42288 78 SER E CA 1
ATOM 2634 C C . SER C 1 42 ? 9.00838 28.89553 35.09675 1.000 15.51284 78 SER E C 1
ATOM 2635 O O . SER C 1 42 ? 9.62968 28.46594 34.12082 1.000 14.42170 78 SER E O 1
ATOM 2638 N N . ARG C 1 43 ? 7.94646 29.68878 34.98538 1.000 13.17294 79 ARG E N 1
ATOM 2639 C CA . ARG C 1 43 ? 7.45350 30.04721 33.66170 1.000 12.79180 79 ARG E CA 1
ATOM 2640 C C . ARG C 1 43 ? 8.51705 30.80643 32.88707 1.000 16.17496 79 ARG E C 1
ATOM 2641 O O . ARG C 1 43 ? 8.66033 30.61233 31.67878 1.000 15.64426 79 ARG E O 1
ATOM 2649 N N . GLU C 1 44 ? 9.26739 31.67981 33.57056 1.000 16.92944 80 GLU E N 1
ATOM 2650 C CA . GLU C 1 44 ? 10.29421 32.47585 32.89245 1.000 16.97049 80 GLU E CA 1
ATOM 2651 C C . GLU C 1 44 ? 11.34944 31.58767 32.24957 1.000 16.86497 80 GLU E C 1
ATOM 2652 O O . GLU C 1 44 ? 11.81633 31.87978 31.13719 1.000 17.68879 80 GLU E O 1
ATOM 2658 N N . TYR C 1 45 ? 11.74862 30.50752 32.94160 1.000 14.52607 81 TYR E N 1
ATOM 2659 C CA . TYR C 1 45 ? 12.67167 29.54027 32.35175 1.000 16.09249 81 TYR E CA 1
ATOM 2660 C C . TYR C 1 45 ? 12.08599 28.96642 31.06736 1.000 17.86366 81 TYR E C 1
ATOM 2661 O O . TYR C 1 45 ? 12.75905 28.91810 30.02897 1.000 16.58240 81 TYR E O 1
ATOM 2670 N N . CYS C 1 46 ? 10.82650 28.51393 31.12150 1.000 14.44432 82 CYS E N 1
ATOM 2671 C CA . CYS C 1 46 ? 10.23774 27.89173 29.93868 1.000 13.36367 82 CYS E CA 1
ATOM 2672 C C . CYS C 1 46 ? 10.18152 28.88501 28.78609 1.000 15.62398 82 CYS E C 1
ATOM 2673 O O . CYS C 1 46 ? 10.45109 28.52302 27.63329 1.000 17.97978 82 CYS E O 1
ATOM 2676 N N . LEU C 1 47 ? 9.83323 30.13784 29.08964 1.000 17.38134 83 LEU E N 1
ATOM 2677 C CA . LEU C 1 47 ? 9.72543 31.16683 28.04679 1.000 15.90051 83 LEU E CA 1
ATOM 2678 C C . LEU C 1 47 ? 11.08354 31.43432 27.42619 1.000 16.82684 83 LEU E C 1
ATOM 2679 O O . LEU C 1 47 ? 11.19878 31.59308 26.20149 1.000 19.59087 83 LEU E O 1
ATOM 2684 N N . GLN C 1 48 ? 12.12305 31.46092 28.26416 1.000 17.91191 84 GLN E N 1
ATOM 2685 C CA . GLN C 1 48 ? 13.47771 31.68379 27.77344 1.000 23.55540 84 GLN E CA 1
ATOM 2686 C C . GLN C 1 48 ? 13.87983 30.60464 26.77991 1.000 25.95461 84 GLN E C 1
ATOM 2687 O O . GLN C 1 48 ? 14.64518 30.87256 25.84500 1.000 23.69962 84 GLN E O 1
ATOM 2693 N N . GLU C 1 49 ? 13.33139 29.40005 26.92669 1.000 20.75514 85 GLU E N 1
ATOM 2694 C CA . GLU C 1 49 ? 13.62950 28.28723 26.03864 1.000 20.04865 85 GLU E CA 1
ATOM 2695 C C . GLU C 1 49 ? 12.69573 28.21964 24.84545 1.000 19.17589 85 GLU E C 1
ATOM 2696 O O . GLU C 1 49 ? 12.70509 27.21354 24.13436 1.000 22.86716 85 GLU E O 1
ATOM 2702 N N . GLY C 1 50 ? 11.89777 29.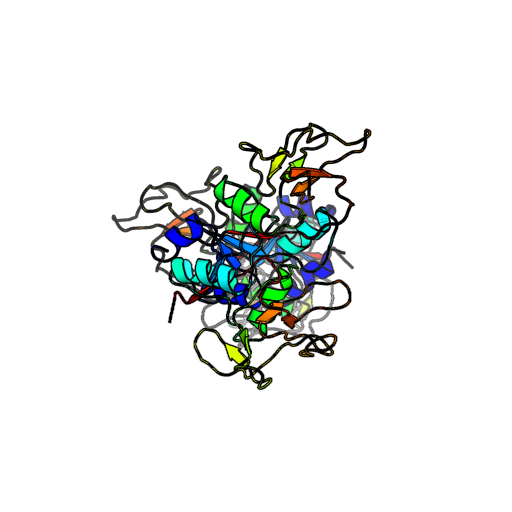25696 24.60885 1.000 22.02464 86 GLY E N 1
ATOM 2703 C CA . GLY C 1 50 ? 10.94740 29.22729 23.51155 1.000 23.35001 86 GLY E CA 1
ATOM 2704 C C . GLY C 1 50 ? 9.75173 28.33882 23.76241 1.000 25.08151 86 GLY E C 1
ATOM 2705 O O . GLY C 1 50 ? 9.09776 27.89903 22.80715 1.000 23.84808 86 GLY E O 1
ATOM 2706 N N . ALA C 1 51 ? 9.42447 28.10104 25.02857 1.000 17.26781 87 ALA E N 1
ATOM 2707 C CA . ALA C 1 51 ? 8.36962 27.17160 25.40638 1.000 14.67099 87 ALA E CA 1
ATOM 2708 C C . ALA C 1 51 ? 7.46974 27.91220 26.39067 1.000 17.51971 87 ALA E C 1
ATOM 2709 O O . ALA C 1 51 ? 7.45819 29.15023 26.44823 1.000 17.31483 87 ALA E O 1
ATOM 2711 N N . ASP C 1 52 ? 6.71408 27.15099 27.17582 1.000 15.78736 88 ASP E N 1
ATOM 2712 C CA . ASP C 1 52 ? 5.90527 27.71227 28.25052 1.000 15.88528 88 ASP E CA 1
ATOM 2713 C C . ASP C 1 52 ? 5.67167 26.57961 29.23833 1.000 16.17069 88 ASP E C 1
ATOM 2714 O O . ASP C 1 52 ? 6.08430 25.44106 29.00795 1.000 15.76719 88 ASP E O 1
ATOM 2719 N N . LEU C 1 53 ? 5.04223 26.89775 30.36771 1.000 15.21843 89 LEU E N 1
ATOM 2720 C CA . LEU C 1 53 ? 4.65055 25.81468 31.26251 1.000 14.56605 89 LEU E CA 1
ATOM 2721 C C . LEU C 1 53 ? 3.66719 24.86930 30.56024 1.000 16.64194 89 LEU E C 1
ATOM 2722 O O . LEU C 1 53 ? 2.94675 25.25045 29.62521 1.000 15.25313 89 LEU E O 1
ATOM 2727 N N . ALA C 1 54 ? 3.65809 23.61516 31.00607 1.000 14.79286 90 ALA E N 1
ATOM 2728 C CA . ALA C 1 54 ? 2.86829 22.57299 30.34573 1.000 15.68813 90 ALA E CA 1
ATOM 2729 C C . ALA C 1 54 ? 1.37146 22.87880 30.36664 1.000 16.61524 90 ALA E C 1
ATOM 2730 O O . ALA C 1 54 ? 0.82117 23.33139 31.37402 1.000 14.79734 90 ALA E O 1
ATOM 2732 N N . ILE C 1 55 ? 0.70576 22.60144 29.24736 1.000 13.31493 91 ILE E N 1
ATOM 2733 C CA . ILE C 1 55 ? -0.73775 22.79457 29.09810 1.000 14.74655 91 ILE E CA 1
ATOM 2734 C C . ILE C 1 55 ? -1.38185 21.43046 28.89793 1.000 14.81723 91 ILE E C 1
ATOM 2735 O O . ILE C 1 55 ? -1.01152 20.70416 27.97055 1.000 14.89414 91 ILE E O 1
ATOM 2740 N N . ILE C 1 56 ? -2.35740 21.08276 29.73528 1.000 15.63394 92 ILE E N 1
ATOM 2741 C CA . ILE C 1 56 ? -2.91462 19.73252 29.70843 1.000 17.27395 92 ILE E CA 1
ATOM 2742 C C . ILE C 1 56 ? -4.17382 19.76593 28.84766 1.000 18.42633 92 ILE E C 1
ATOM 2743 O O . ILE C 1 56 ? -5.19966 20.33137 29.24214 1.000 21.09960 92 ILE E O 1
ATOM 2748 N N . ASN C 1 57 ? -4.08481 19.15446 27.66690 1.000 18.36427 93 ASN E N 1
ATOM 2749 C CA . ASN C 1 57 ? -5.11803 19.24214 26.64021 1.000 22.69013 93 ASN E CA 1
ATOM 2750 C C . ASN C 1 57 ? -5.95891 17.98984 26.49562 1.000 25.74659 93 ASN E C 1
ATOM 2751 O O . ASN C 1 57 ? -6.91391 18.00554 25.70777 1.000 23.64989 93 ASN E O 1
ATOM 2756 N N . SER C 1 58 ? -5.61694 16.90280 27.18574 1.000 21.32477 94 SER E N 1
ATOM 2757 C CA . SER C 1 58 ? -6.33568 15.64803 27.00813 1.000 19.33114 94 SER E CA 1
ATOM 2758 C C . SER C 1 58 ? -6.15437 14.78328 28.24591 1.000 23.29111 94 SER E C 1
ATOM 2759 O O . SER C 1 58 ? -5.25082 15.00765 29.05770 1.000 18.54918 94 SER E O 1
ATOM 2762 N N . ARG C 1 59 ? -7.04838 13.80101 28.39459 1.000 20.00375 95 ARG E N 1
ATOM 2763 C CA . ARG C 1 59 ? -6.89142 12.83601 29.48014 1.000 22.34436 95 ARG E CA 1
ATOM 2764 C C . ARG C 1 59 ? -5.57350 12.07961 29.35673 1.000 18.33562 95 ARG E C 1
ATOM 2765 O O . ARG C 1 59 ? -4.89810 11.82461 30.36160 1.000 20.18452 95 ARG E O 1
ATOM 2773 N N . ALA C 1 60 ? -5.18217 11.71384 28.13408 1.000 20.67283 96 ALA E N 1
ATOM 2774 C CA . ALA C 1 60 ? -3.91125 11.01650 27.97316 1.000 19.34446 96 ALA E CA 1
ATOM 2775 C C . ALA C 1 60 ? -2.74395 11.88104 28.42045 1.000 19.34260 96 ALA E C 1
ATOM 2776 O O . ALA C 1 60 ? -1.75163 11.36178 28.93398 1.000 19.48915 96 ALA E O 1
ATOM 2778 N N . GLU C 1 61 ? -2.83028 13.19571 28.21524 1.000 18.46266 97 GLU E N 1
ATOM 2779 C CA . GLU C 1 61 ? -1.71206 14.03827 28.62229 1.000 17.39910 97 GLU E CA 1
ATOM 2780 C C . GLU C 1 61 ? -1.68814 14.16501 30.13330 1.000 17.08954 97 GLU E C 1
ATOM 2781 O O . GLU C 1 61 ? -0.60931 14.22245 30.74164 1.000 17.01467 97 GLU E O 1
ATOM 2787 N N . GLN C 1 62 ? -2.87051 14.17511 30.75583 1.000 17.42432 98 GLN E N 1
ATOM 2788 C CA . GLN C 1 62 ? -2.91752 14.20651 32.20790 1.000 15.36409 98 GLN E CA 1
ATOM 2789 C C . GLN C 1 62 ? -2.34066 12.92111 32.78323 1.000 16.78451 98 GLN E C 1
ATOM 2790 O O . GLN C 1 62 ? -1.58897 12.95768 33.75415 1.000 15.68928 98 GLN E O 1
ATOM 2796 N N . ALA C 1 63 ? -2.67435 11.77285 32.18744 1.000 15.72047 99 ALA E N 1
ATOM 2797 C CA . ALA C 1 63 ? -2.11053 10.50522 32.65773 1.000 16.81792 99 ALA E CA 1
ATOM 2798 C C . ALA C 1 63 ? -0.58821 10.47548 32.50302 1.000 13.96224 99 ALA E C 1
ATOM 2799 O O . ALA C 1 63 ? 0.12897 9.96139 33.36959 1.000 16.74229 99 ALA E O 1
ATOM 2801 N N . PHE C 1 64 ? -0.08258 11.02486 31.40158 1.000 14.89549 100 PHE E N 1
ATOM 2802 C CA . PHE C 1 64 ? 1.35599 11.12749 31.19628 1.000 15.04704 100 PHE E CA 1
ATOM 2803 C C . PHE C 1 64 ? 1.98421 11.98076 32.30044 1.000 18.86429 100 PHE E C 1
ATOM 2804 O O . PHE C 1 64 ? 2.96959 11.58006 32.94712 1.000 17.17988 100 PHE E O 1
ATOM 2812 N N . LEU C 1 65 ? 1.36626 13.12680 32.58508 1.000 15.09260 101 LEU E N 1
ATOM 2813 C CA . LEU C 1 65 ? 1.84319 14.00159 33.65577 1.000 16.72713 101 LEU E CA 1
ATOM 2814 C C . LEU C 1 65 ? 1.86297 13.26491 34.98896 1.000 14.26021 101 LEU E C 1
ATOM 2815 O O . LEU C 1 65 ? 2.84877 13.32164 35.74190 1.000 17.96436 101 LEU E O 1
ATOM 2820 N N . GLU C 1 66 ? 0.75852 12.58371 35.30445 1.000 15.99681 102 GLU E N 1
ATOM 2821 C CA . GLU C 1 66 ? 0.62644 11.93505 36.60791 1.000 14.34188 102 GLU E CA 1
ATOM 2822 C C . GLU C 1 66 ? 1.63220 10.81955 36.79175 1.000 16.47706 102 GLU E C 1
ATOM 2823 O O . GLU C 1 66 ? 2.09074 10.55875 37.91549 1.000 17.09871 102 GLU E O 1
ATOM 2829 N N . ASN C 1 67 ? 1.99529 10.16001 35.70725 1.000 15.65488 103 ASN E N 1
ATOM 2830 C CA . ASN C 1 67 ? 2.82742 8.97505 35.82777 1.000 16.54652 103 ASN E CA 1
ATOM 2831 C C . ASN C 1 67 ? 4.26909 9.31782 36.17881 1.000 17.63805 103 ASN E C 1
ATOM 2832 O O . ASN C 1 67 ? 5.06335 8.40702 36.45514 1.000 18.08337 103 ASN E O 1
ATOM 2837 N N . PHE C 1 68 ? 4.64250 10.60095 36.15270 1.000 15.04092 104 PHE E N 1
ATOM 2838 C CA . PHE C 1 68 ? 5.98098 10.94105 36.59327 1.000 13.59001 104 PHE E CA 1
ATOM 2839 C C . PHE C 1 68 ? 6.07605 10.98455 38.11153 1.000 15.44839 104 PHE E C 1
ATOM 2840 O O . PHE C 1 68 ? 7.17802 11.13584 38.64036 1.000 15.40040 104 PHE E O 1
ATOM 2848 N N . LYS C 1 69 ? 4.94631 10.85999 38.81515 1.000 12.40767 105 LYS E N 1
ATOM 2849 C CA . LYS C 1 69 ? 4.96439 10.69798 40.26675 1.000 14.31330 105 LYS E CA 1
ATOM 2850 C C . LYS C 1 69 ? 5.68654 11.86854 40.93652 1.000 14.51939 105 LYS E C 1
ATOM 2851 O O . LYS C 1 69 ? 6.49472 11.69983 41.84805 1.000 17.84883 105 LYS E O 1
ATOM 2857 N N . MET C 1 70 ? 5.40000 13.07515 40.46018 1.000 13.46117 106 MET E N 1
ATOM 2858 C CA . MET C 1 70 ? 6.22026 14.23412 40.77265 1.000 13.45586 106 MET E CA 1
ATOM 2859 C C . MET C 1 70 ? 5.31147 15.43615 40.95508 1.000 14.96046 106 MET E C 1
ATOM 2860 O O . MET C 1 70 ? 4.44904 15.68410 40.11045 1.000 17.28070 106 MET E O 1
ATOM 2865 N N . THR C 1 71 ? 5.51839 16.20236 42.01583 1.000 16.63382 107 THR E N 1
ATOM 2866 C CA . THR C 1 71 ? 4.76631 17.44417 42.16810 1.000 12.85894 107 THR E CA 1
ATOM 2867 C C . THR C 1 71 ? 5.37737 18.50259 41.25466 1.000 14.19019 107 THR E C 1
ATOM 2868 O O . THR C 1 71 ? 6.57911 18.78159 41.33799 1.000 15.29442 107 THR E O 1
ATOM 2872 N N . LEU C 1 72 ? 4.54592 19.11950 40.40379 1.000 13.35397 108 LEU E N 1
ATOM 2873 C CA . LEU C 1 72 ? 5.04371 19.95932 39.31558 1.000 10.15616 108 LEU E CA 1
ATOM 2874 C C . LEU C 1 72 ? 4.13576 21.16225 39.10691 1.000 11.82893 108 LEU E C 1
ATOM 2875 O O . LEU C 1 72 ? 2.92277 21.00026 39.01424 1.000 12.72573 108 LEU E O 1
ATOM 2880 N N . TRP C 1 73 ? 4.72213 22.35161 38.97259 1.000 12.53063 109 TRP E N 1
ATOM 2881 C CA . TRP C 1 73 ? 3.95175 23.47926 38.45040 1.000 12.34205 109 TRP E CA 1
ATOM 2882 C C . TRP C 1 73 ? 3.54983 23.20192 37.00905 1.000 15.26713 109 TRP E C 1
ATOM 2883 O O . TRP C 1 73 ? 4.36183 22.72989 36.21312 1.000 13.74293 109 TRP E O 1
ATOM 2894 N N . ILE C 1 74 ? 2.31412 23.54163 36.66514 1.000 11.36142 110 ILE E N 1
ATOM 2895 C CA . ILE C 1 74 ? 1.85984 23.47009 35.28284 1.000 13.66181 110 ILE E CA 1
ATOM 2896 C C . ILE C 1 74 ? 1.27058 24.81671 34.87916 1.000 13.75104 110 ILE E C 1
ATOM 2897 O O . ILE C 1 74 ? 1.12185 25.73181 35.68848 1.000 14.50292 110 ILE E O 1
ATOM 2902 N N . GLY C 1 75 ? 0.97577 24.94146 33.58432 1.000 13.05130 111 GLY E N 1
ATOM 2903 C CA . GLY C 1 75 ? 0.68378 26.25008 33.02100 1.000 15.32281 111 GLY E CA 1
ATOM 2904 C C . GLY C 1 75 ? -0.75625 26.71366 33.13345 1.000 14.67696 111 GLY E C 1
ATOM 2905 O O . GLY C 1 75 ? -1.33325 27.15141 32.14778 1.000 15.89776 111 GLY E O 1
ATOM 2906 N N . LEU C 1 76 ? -1.33039 26.66158 34.33293 1.000 14.29823 112 LEU E N 1
ATOM 2907 C CA . LEU C 1 76 ? -2.71863 27.05713 34.54478 1.000 12.42658 112 LEU E CA 1
ATOM 2908 C C . LEU C 1 76 ? -2.71062 28.08048 35.66721 1.000 14.77477 112 LEU E C 1
ATOM 2909 O O . LEU C 1 76 ? -2.03171 27.87244 36.67319 1.000 15.26860 112 LEU E O 1
ATOM 2914 N N . MET C 1 77 ? -3.41233 29.19649 35.47847 1.000 14.43333 113 MET E N 1
ATOM 2915 C CA . MET C 1 77 ? -3.37728 30.27359 36.45626 1.000 13.80717 113 MET E CA 1
ATOM 2916 C C . MET C 1 77 ? -4.76736 30.88684 36.55977 1.000 13.39663 113 MET E C 1
ATOM 2917 O O . MET C 1 77 ? -5.51804 30.94608 35.58680 1.000 15.49643 113 MET E O 1
ATOM 2922 N N . GLU C 1 78 ? -5.09273 31.34107 37.75282 1.000 12.83615 114 GLU E N 1
ATOM 2923 C CA . GLU C 1 78 ? -6.38434 31.96855 37.99570 1.000 13.73543 114 GLU E CA 1
ATOM 2924 C C . GLU C 1 78 ? -6.47387 33.30634 37.27186 1.000 18.24174 114 GLU E C 1
ATOM 2925 O O . GLU C 1 78 ? -5.47671 34.00956 37.09438 1.000 17.40571 114 GLU E O 1
ATOM 2931 N N . GLN C 1 79 ? -7.68473 33.67638 36.86386 1.000 15.67060 115 GLN E N 1
ATOM 2932 C CA . GLN C 1 79 ? -7.90262 35.01380 36.31041 1.000 20.47977 115 GLN E CA 1
ATOM 2933 C C . GLN C 1 79 ? -8.21201 35.93519 37.48343 1.000 18.88069 115 GLN E C 1
ATOM 2934 O O . GLN C 1 79 ? -9.30674 35.88064 38.05055 1.000 20.48340 115 GLN E O 1
ATOM 2940 N N . ARG C 1 80 ? -7.22895 36.75189 37.87749 1.000 20.10091 116 ARG E N 1
ATOM 2941 C CA . ARG C 1 80 ? -7.32095 37.62121 39.06691 1.000 23.43928 116 ARG E CA 1
ATOM 2942 C C . ARG C 1 80 ? -7.78313 36.76585 40.24898 1.000 23.65294 116 ARG E C 1
ATOM 2943 O O . ARG C 1 80 ? -7.15729 35.73381 40.53448 1.000 22.68850 116 ARG E O 1
ATOM 2951 N N . SER C 1 81 ? -8.85223 37.14652 40.95615 1.000 19.09350 117 SER E N 1
ATOM 2952 C CA . SER C 1 81 ? -9.38497 36.35715 42.06080 1.000 18.42833 117 SER E CA 1
ATOM 2953 C C . SER C 1 81 ? -10.72004 35.71808 41.71553 1.000 16.85083 117 SER E C 1
ATOM 2954 O O . SER C 1 81 ? -11.46410 35.32636 42.62168 1.000 17.88833 117 SER E O 1
ATOM 2957 N N . GLU C 1 82 ? -11.02172 35.57348 40.42380 1.000 17.31467 118 GLU E N 1
ATOM 2958 C CA . GLU C 1 82 ? -12.35210 35.18123 39.97102 1.000 19.11415 118 GLU E CA 1
ATOM 2959 C C . GLU C 1 82 ? -12.64552 33.69786 40.10286 1.000 18.07249 118 GLU E C 1
ATOM 2960 O O . GLU C 1 82 ? -13.78859 33.29333 39.85306 1.000 17.04995 118 GLU E O 1
ATOM 2966 N N . ARG C 1 83 ? -11.66437 32.88281 40.49849 1.000 16.08230 119 ARG E N 1
ATOM 2967 C CA . ARG C 1 83 ? -11.84472 31.43228 40.56935 1.000 14.83260 119 ARG E CA 1
ATOM 2968 C C . ARG C 1 83 ? -12.27726 30.87658 39.21834 1.000 17.08878 119 ARG E C 1
ATOM 2969 O O . ARG C 1 83 ? -13.03224 29.90458 39.13408 1.000 17.18819 119 ARG E O 1
ATOM 2977 N N . THR C 1 84 ? -11.80050 31.50878 38.16013 1.000 15.68497 120 THR E N 1
ATOM 2978 C CA . THR C 1 84 ? -11.85538 30.93579 36.83682 1.000 16.28359 120 THR E CA 1
ATOM 2979 C C . THR C 1 84 ? -10.40689 30.81685 36.39453 1.000 14.10088 120 THR E C 1
ATOM 2980 O O . THR C 1 84 ? -9.53249 31.49029 36.93595 1.000 16.09548 120 THR E O 1
ATOM 2984 N N . TRP C 1 85 ? -10.16064 29.99812 35.38343 1.000 15.30501 121 TRP E N 1
ATOM 2985 C CA . TRP C 1 85 ? -8.80103 29.53561 35.13803 1.000 14.47008 121 TRP E CA 1
ATOM 2986 C C . TRP C 1 85 ? -8.47262 29.62873 33.66148 1.000 17.27244 121 TRP E C 1
ATOM 2987 O O . TRP C 1 85 ? -9.32438 29.37913 32.81360 1.000 17.45006 121 TRP E O 1
ATOM 2998 N N . ARG C 1 86 ? -7.21561 29.95259 33.36474 1.000 15.40382 122 ARG E N 1
ATOM 2999 C CA . ARG C 1 86 ? -6.79658 30.13170 31.98266 1.000 15.96767 122 ARG E CA 1
ATOM 3000 C C . ARG C 1 86 ? -5.40697 29.53466 31.80648 1.000 16.55459 122 ARG E C 1
ATOM 3001 O O . ARG C 1 86 ? -4.52524 29.76654 32.63922 1.000 17.67475 122 ARG E O 1
ATOM 3009 N N . TRP C 1 87 ? -5.22208 28.76291 30.74083 1.000 16.59088 123 TRP E N 1
ATOM 3010 C CA . TRP C 1 87 ? -3.89628 28.23625 30.42001 1.000 14.91326 123 TRP E CA 1
ATOM 3011 C C . TRP C 1 87 ? -2.96773 29.34767 29.93523 1.000 16.16601 123 TRP E C 1
ATOM 3012 O O . TRP C 1 87 ? -3.40643 30.41353 29.49308 1.000 18.79879 123 TRP E O 1
ATOM 3023 N N . VAL C 1 88 ? -1.65808 29.07067 29.98058 1.000 14.00724 124 VAL E N 1
ATOM 3024 C CA . VAL C 1 88 ? -0.67755 30.10834 29.68336 1.000 14.55475 124 VAL E CA 1
ATOM 3025 C C . VAL C 1 88 ? -0.73586 30.55439 28.22474 1.000 18.88571 124 VAL E C 1
ATOM 3026 O O . VAL C 1 88 ? -0.24166 31.64090 27.90422 1.000 19.96759 124 VAL E O 1
ATOM 3030 N N . ASP C 1 89 ? -1.31387 29.74794 27.33206 1.000 17.59449 125 ASP E N 1
ATOM 3031 C CA . ASP C 1 89 ? -1.50505 30.16759 25.94378 1.000 21.03191 125 ASP E CA 1
ATOM 3032 C C . ASP C 1 89 ? -2.78318 30.97150 25.75922 1.000 23.65481 125 ASP E C 1
ATOM 3033 O O . ASP C 1 89 ? -3.16146 31.28162 24.62203 1.000 22.62430 125 ASP E O 1
ATOM 3038 N N . GLY C 1 90 ? -3.46180 31.29245 26.84637 1.000 19.24804 126 GLY E N 1
ATOM 3039 C CA . GLY C 1 90 ? -4.67212 32.09034 26.78725 1.000 24.39207 126 GLY E CA 1
ATOM 3040 C C . GLY C 1 90 ? -5.96185 31.31447 26.63524 1.000 24.82057 126 GLY E C 1
ATOM 3041 O O . GLY C 1 90 ? -7.03741 31.93012 26.66162 1.000 28.36589 126 GLY E O 1
ATOM 3042 N N . THR C 1 91 ? -5.90508 29.98403 26.50951 1.000 20.37736 127 THR E N 1
ATOM 3043 C CA . THR C 1 91 ? -7.16140 29.26083 26.34296 1.000 24.56517 127 THR E CA 1
ATOM 3044 C C . THR C 1 91 ? -7.85252 29.05413 27.69253 1.000 27.06266 127 THR E C 1
ATOM 3045 O O . THR C 1 91 ? -7.19196 28.86090 28.71775 1.000 21.36481 127 THR E O 1
ATOM 3049 N N . PRO C 1 92 ? -9.18016 29.09259 27.72010 1.000 25.24558 128 PRO E N 1
ATOM 3050 C CA . PRO C 1 92 ? -9.88915 28.91487 28.98581 1.000 25.29710 128 PRO E CA 1
ATOM 3051 C C . PRO C 1 92 ? -9.84677 27.46304 29.41163 1.000 20.27303 128 PRO E C 1
ATOM 3052 O O . PRO C 1 92 ? -9.73816 26.54400 28.59730 1.000 22.59848 128 PRO E O 1
ATOM 3056 N N . LEU C 1 93 ? -9.91700 27.25919 30.71705 1.000 21.83151 129 LEU E N 1
ATOM 3057 C CA . LEU C 1 93 ? -9.98531 25.89949 31.21927 1.000 18.66133 129 LEU E CA 1
ATOM 3058 C C . LEU C 1 93 ? -11.28585 25.25114 30.75678 1.000 20.22454 129 LEU E C 1
ATOM 3059 O O . LEU C 1 93 ? -12.36008 25.83819 30.89100 1.000 22.06389 129 LEU E O 1
ATOM 3064 N N . THR C 1 94 ? -11.18510 24.05926 30.16925 1.000 18.79261 130 THR E N 1
ATOM 3065 C CA . THR C 1 94 ? -12.38676 23.26582 29.95138 1.000 22.99411 130 THR E CA 1
ATOM 3066 C C . THR C 1 94 ? -12.31437 21.99294 30.78530 1.000 23.68421 130 THR E C 1
ATOM 3067 O O . THR C 1 94 ? -12.77025 21.98431 31.93440 1.000 29.70492 130 THR E O 1
ATOM 3071 N N . GLU C 1 95 ? -11.73473 20.92699 30.24533 1.000 23.58196 131 GLU E N 1
ATOM 3072 C CA . GLU C 1 95 ? -11.63195 19.68830 31.00606 1.000 22.99759 131 GLU E CA 1
ATOM 3073 C C . GLU C 1 95 ? -10.59052 19.85116 32.10758 1.000 24.34565 131 GLU E C 1
ATOM 3074 O O . GLU C 1 95 ? -9.51597 20.41838 31.89203 1.000 20.81106 131 GLU E O 1
ATOM 3080 N N . SER C 1 96 ? -10.92958 19.38864 33.30330 1.000 22.20076 132 SER E N 1
ATOM 3081 C CA . SER C 1 96 ? -10.10087 19.64822 34.46956 1.000 20.06511 132 SER E CA 1
ATOM 3082 C C . SER C 1 96 ? -9.84386 18.35009 35.22085 1.000 17.47719 132 SER E C 1
ATOM 3083 O O . SER C 1 96 ? -10.59624 17.37217 35.09838 1.000 17.05282 132 SER E O 1
ATOM 3086 N N . TYR C 1 97 ? -8.76016 18.35007 36.00420 1.000 18.83497 133 TYR E N 1
ATOM 3087 C CA . TYR C 1 97 ? -8.33124 17.17420 36.76036 1.000 16.77975 133 TYR E CA 1
ATOM 3088 C C . TYR C 1 97 ? -7.94577 17.56967 38.18145 1.000 16.94752 133 TYR E C 1
ATOM 3089 O O . TYR C 1 97 ? -6.93960 17.10425 38.72880 1.000 16.18967 133 TYR E O 1
ATOM 3098 N N . TRP C 1 98 ? -8.78083 18.41482 38.79686 1.000 16.22226 134 TRP E N 1
ATOM 3099 C CA . TRP C 1 98 ? -8.55426 18.84305 40.17203 1.000 15.67759 134 TRP E CA 1
ATOM 3100 C C . TRP C 1 98 ? -8.55220 17.66726 41.13055 1.000 23.91454 134 TRP E C 1
ATOM 3101 O O . TRP C 1 98 ? -9.37821 16.75378 41.03588 1.000 20.17056 134 TRP E O 1
ATOM 3112 N N . SER C 1 99 ? -7.64144 17.72139 42.08710 1.000 16.64052 135 SER E N 1
ATOM 3113 C CA A SER C 1 99 ? -7.64153 16.71778 43.12687 0.649 19.57052 135 SER E CA 1
ATOM 3114 C CA B SER C 1 99 ? -7.62818 16.73113 43.13707 0.351 19.58296 135 SER E CA 1
ATOM 3115 C C . SER C 1 99 ? -8.79756 16.99348 44.08094 1.000 25.05037 135 SER E C 1
ATOM 3116 O O . SER C 1 99 ? -9.39751 18.08143 44.07940 1.000 22.31081 135 SER E O 1
ATOM 3121 N N . LEU C 1 100 ? -9.13614 15.97780 44.87493 1.000 22.14926 136 LEU E N 1
ATOM 3122 C CA . LEU C 1 100 ? -10.30972 16.05953 45.74368 1.000 26.09631 136 LEU E CA 1
ATOM 3123 C C . LEU C 1 100 ? -10.28038 17.31096 46.61097 1.000 22.90354 136 LEU E C 1
ATOM 3124 O O . LEU C 1 100 ? -9.29871 17.58250 47.30050 1.000 28.03438 136 LEU E O 1
ATOM 3129 N N . GLY C 1 101 ? -11.36760 18.07812 46.56658 1.000 23.44696 137 GLY E N 1
ATOM 3130 C CA . GLY C 1 101 ? -11.48720 19.27918 47.36009 1.000 26.02810 137 GLY E CA 1
ATOM 3131 C C . GLY C 1 101 ? -10.80826 20.49888 46.77961 1.000 20.10344 137 GLY E C 1
ATOM 3132 O O . GLY C 1 101 ? -10.85878 21.56740 47.39842 1.000 20.67453 137 GLY E O 1
ATOM 3133 N N . GLU C 1 102 ? -10.18740 20.38665 45.61173 1.000 16.96320 138 GLU E N 1
ATOM 3134 C CA . GLU C 1 102 ? -9.52627 21.54406 45.02794 1.000 15.86979 138 GLU E CA 1
ATOM 3135 C C . GLU C 1 102 ? -10.34227 22.08150 43.85657 1.000 18.21862 138 GLU E C 1
ATOM 3136 O O . GLU C 1 102 ? -11.14376 21.34938 43.25834 1.000 19.73023 138 GLU E O 1
ATOM 3142 N N . PRO C 1 103 ? -10.16106 23.36093 43.49139 1.000 16.24955 139 PRO E N 1
ATOM 3143 C CA . PRO C 1 103 ? -9.29619 24.38449 44.11253 1.000 14.16557 139 PRO E CA 1
ATOM 3144 C C . PRO C 1 103 ? -9.99225 25.00575 45.30444 1.000 18.68419 139 PRO E C 1
ATOM 3145 O O . PRO C 1 103 ? -11.23870 25.01668 45.36715 1.000 16.78535 139 PRO E O 1
ATOM 3149 N N . ASN C 1 104 ? -9.23898 25.53727 46.26804 1.000 16.21195 140 ASN E N 1
ATOM 3150 C CA . ASN C 1 104 ? -9.84959 25.84880 47.55310 1.000 16.96437 140 ASN E CA 1
ATOM 3151 C C . ASN C 1 104 ? -9.36092 27.10677 48.25634 1.000 16.29395 140 ASN E C 1
ATOM 3152 O O . ASN C 1 104 ? -9.91778 27.42490 49.31592 1.000 21.40741 140 ASN E O 1
ATOM 3157 N N . ASN C 1 105 ? -8.36642 27.83120 47.73068 1.000 14.97423 141 ASN E N 1
ATOM 3158 C CA . ASN C 1 105 ? -7.77208 28.98460 48.42232 1.000 16.50944 141 ASN E CA 1
ATOM 3159 C C . ASN C 1 105 ? -7.55620 28.64341 49.89137 1.000 19.57868 141 ASN E C 1
ATOM 3160 O O . ASN C 1 105 ? -8.11786 29.27314 50.79284 1.000 21.52816 141 ASN E O 1
ATOM 3165 N N . TYR C 1 106 ? -6.75942 27.59351 50.09956 1.000 20.18362 142 TYR E N 1
ATOM 3166 C CA . TYR C 1 106 ? -6.56348 26.94886 51.40116 1.000 17.73605 142 TYR E CA 1
ATOM 3167 C C . TYR C 1 106 ? -6.39083 27.95222 52.53780 1.000 18.80297 142 TYR E C 1
ATOM 3168 O O . TYR C 1 106 ? -5.55117 28.85236 52.46784 1.000 19.39845 142 TYR E O 1
ATOM 3177 N N . GLU C 1 107 ? -7.22822 27.80206 53.57282 1.000 24.56802 143 GLU E N 1
ATOM 3178 C CA . GLU C 1 107 ? -7.16304 28.61094 54.79832 1.000 23.33579 143 GLU E CA 1
ATOM 3179 C C . GLU C 1 107 ? -7.27581 30.11060 54.50465 1.000 27.25012 143 GLU E C 1
ATOM 3180 O O . GLU C 1 107 ? -6.75785 30.95429 55.23740 1.000 26.20670 143 GLU E O 1
ATOM 3186 N N . GLY C 1 108 ? -7.95701 30.46733 53.41835 1.000 18.97848 144 GLY E N 1
ATOM 3187 C CA . GLY C 1 108 ? -8.16163 31.85466 53.08848 1.000 19.71932 144 GLY E CA 1
ATOM 3188 C C . GLY C 1 108 ? -7.00805 32.52707 52.37655 1.000 20.51641 144 GLY E C 1
ATOM 3189 O O . GLY C 1 108 ? -7.08857 33.73044 52.10123 1.000 24.51170 144 GLY E O 1
ATOM 3190 N N . ARG C 1 109 ? -5.94359 31.80407 52.05995 1.000 23.28177 145 ARG E N 1
ATOM 3191 C CA . ARG C 1 109 ? -4.82848 32.44139 51.37948 1.000 25.52275 145 ARG E CA 1
ATOM 3192 C C . ARG C 1 109 ? -5.05000 32.42163 49.86507 1.000 19.76471 145 ARG E C 1
ATOM 3193 O O . ARG C 1 109 ? -5.75391 31.56028 49.33212 1.000 20.30098 145 ARG E O 1
ATOM 3201 N N . GLN C 1 110 ? -4.46228 33.39629 49.17901 1.000 19.67232 146 GLN E N 1
ATOM 3202 C CA . GLN C 1 110 ? -4.63589 33.50118 47.73387 1.000 16.86482 146 GLN E CA 1
ATOM 3203 C C . GLN C 1 110 ? -3.80113 32.43696 47.03938 1.000 23.15616 146 GLN E C 1
ATOM 3204 O O . GLN C 1 110 ? -2.56496 32.48399 47.07915 1.000 23.75135 146 GLN E O 1
ATOM 3210 N N . GLU C 1 111 ? -4.46456 31.49555 46.38055 1.000 16.80819 147 GLU E N 1
ATOM 3211 C CA . GLU C 1 111 ? -3.77686 30.39172 45.69884 1.000 15.90744 147 GLU E CA 1
ATOM 3212 C C . GLU C 1 111 ? -4.13899 30.49327 44.22371 1.000 16.06659 147 GLU E C 1
ATOM 3213 O O . GLU C 1 111 ? -5.13116 29.91338 43.76987 1.000 15.76382 147 GLU E O 1
ATOM 3219 N N . GLN C 1 112 ? -3.32260 31.22592 43.47299 1.000 14.48784 148 GLN E N 1
ATOM 3220 C CA . GLN C 1 112 ? -3.65217 31.56344 42.09633 1.000 11.88897 148 GLN E CA 1
ATOM 3221 C C . GLN C 1 112 ? -2.96536 30.68189 41.06048 1.000 15.15636 148 GLN E C 1
ATOM 3222 O O . GLN C 1 112 ? -3.29325 30.79650 39.88370 1.000 15.96777 148 GLN E O 1
ATOM 3228 N N . CYS C 1 113 ? -2.02115 29.83350 41.45918 1.000 13.06444 149 CYS E N 1
ATOM 3229 C CA . CYS C 1 113 ? -1.22382 29.04676 40.52200 1.000 12.61007 149 CYS E CA 1
ATOM 3230 C C . CYS C 1 113 ? -1.48418 27.55732 40.72352 1.000 15.00254 149 CYS E C 1
ATOM 3231 O O . CYS C 1 113 ? -1.83433 27.11718 41.82285 1.000 18.35968 149 CYS E O 1
ATOM 3234 N N . VAL C 1 114 ? -1.31267 26.75736 39.67074 1.000 12.38367 150 VAL E N 1
ATOM 3235 C CA . VAL C 1 114 ? -1.75161 25.36017 39.70650 1.000 13.97380 150 VAL E CA 1
ATOM 3236 C C . VAL C 1 114 ? -0.55480 24.41620 39.65146 1.000 13.38903 150 VAL E C 1
ATOM 3237 O O . VAL C 1 114 ? 0.30326 24.53328 38.76353 1.000 13.80503 150 VAL E O 1
ATOM 3241 N N . GLU C 1 115 ? -0.51867 23.46487 40.58453 1.000 13.07796 151 GLU E N 1
ATOM 3242 C CA . GLU C 1 115 ? 0.46325 22.38667 40.57714 1.000 12.28876 151 GLU E CA 1
ATOM 3243 C C . GLU C 1 115 ? -0.27394 21.07408 40.37957 1.000 14.62608 151 GLU E C 1
ATOM 3244 O O . GLU C 1 115 ? -1.45850 20.95120 40.72870 1.000 15.22029 151 GLU E O 1
ATOM 3250 N N . GLN C 1 116 ? 0.42324 20.11213 39.77206 1.000 12.04231 152 GLN E N 1
ATOM 3251 C CA . GLN C 1 116 ? 0.01863 18.71434 39.85504 1.000 14.37353 152 GLN E CA 1
ATOM 3252 C C . GLN C 1 116 ? 0.62549 18.16835 41.13697 1.000 18.39039 152 GLN E C 1
ATOM 3253 O O . GLN C 1 116 ? 1.84674 18.20675 41.29789 1.000 15.58352 152 GLN E O 1
ATOM 3259 N N . ILE C 1 117 ? -0.20430 17.71594 42.07320 1.000 15.96662 153 ILE E N 1
ATOM 3260 C CA . ILE C 1 117 ? 0.33072 17.24396 43.34647 1.000 20.46266 153 ILE E CA 1
ATOM 3261 C C . ILE C 1 117 ? 0.44204 15.73028 43.26561 1.000 31.77830 153 ILE E C 1
ATOM 3262 O O . ILE C 1 117 ? -0.41456 15.05629 42.67539 1.000 26.99486 153 ILE E O 1
ATOM 3267 N N . ASP C 1 118 ? 1.52667 15.19053 43.80806 1.000 26.87802 154 ASP E N 1
ATOM 3268 C CA . ASP C 1 118 ? 1.69214 13.74396 43.87287 1.000 27.90942 154 ASP E CA 1
ATOM 3269 C C . ASP C 1 118 ? 1.96081 13.39373 45.32535 1.000 34.49447 154 ASP E C 1
ATOM 3270 O O . ASP C 1 118 ? 3.06235 13.61726 45.83355 1.000 38.25587 154 ASP E O 1
ATOM 3275 N N . ARG C 1 119 ? 0.95329 12.83849 45.97668 1.000 30.78844 155 ARG E N 1
ATOM 3276 C CA . ARG C 1 119 ? 1.07931 12.39836 47.34964 1.000 52.21070 155 ARG E CA 1
ATOM 3277 C C . ARG C 1 119 ? 0.23701 11.14208 47.49411 1.000 50.97131 155 ARG E C 1
ATOM 3278 O O . ARG C 1 119 ? -0.64090 10.86481 46.67270 1.000 49.10942 155 ARG E O 1
ATOM 3286 N N . GLU C 1 120 ? 0.53194 10.35160 48.51449 1.000 56.87246 156 GLU E N 1
ATOM 3287 C CA . GLU C 1 120 ? -0.32408 9.20937 48.78038 1.000 58.89822 156 GLU E CA 1
ATOM 3288 C C . GLU C 1 120 ? -1.68192 9.73139 49.23148 1.000 59.82071 156 GLU E C 1
ATOM 3289 O O . GLU C 1 120 ? -1.75694 10.62205 50.08510 1.000 58.93976 156 GLU E O 1
ATOM 3295 N N . ASP C 1 121 ? -2.74634 9.22310 48.60775 1.000 65.02044 157 ASP E N 1
ATOM 3296 C CA . ASP C 1 121 ? -4.15522 9.53923 48.82970 1.000 68.00057 157 ASP E CA 1
ATOM 3297 C C . ASP C 1 121 ? -4.59478 10.81722 48.10413 1.000 68.37255 157 ASP E C 1
ATOM 3298 O O . ASP C 1 121 ? -5.79171 11.10768 48.08422 1.000 65.17610 157 ASP E O 1
ATOM 3303 N N . LYS C 1 122 ? -3.68060 11.57924 47.49692 1.000 60.76617 158 LYS E N 1
ATOM 3304 C CA . LYS C 1 122 ? -3.97012 12.91678 46.96646 1.000 56.82297 158 LYS E CA 1
ATOM 3305 C C . LYS C 1 122 ? -3.16861 13.08484 45.67552 1.000 43.50343 158 LYS E C 1
ATOM 3306 O O . LYS C 1 122 ? -1.95321 13.29788 45.72996 1.000 51.10439 158 LYS E O 1
ATOM 3312 N N . LYS C 1 123 ? -3.83671 12.97755 44.52218 1.000 40.74655 159 LYS E N 1
ATOM 3313 C CA . LYS C 1 123 ? -3.20485 13.20816 43.22643 1.000 33.10027 159 LYS E CA 1
ATOM 3314 C C . LYS C 1 123 ? -4.10025 14.07155 42.34126 1.000 29.57019 159 LYS E C 1
ATOM 3315 O O . LYS C 1 123 ? -5.32824 13.94716 42.35112 1.000 28.79815 159 LYS E O 1
ATOM 3321 N N . GLY C 1 124 ? -3.47893 14.91857 41.53833 1.000 22.03602 160 GLY E N 1
ATOM 3322 C CA . GLY C 1 124 ? -4.21422 15.77399 40.62305 1.000 20.06637 160 GLY E CA 1
ATOM 3323 C C . GLY C 1 124 ? -3.86974 17.22535 40.87311 1.000 17.35817 160 GLY E C 1
ATOM 3324 O O . GLY C 1 124 ? -2.92842 17.54910 41.59567 1.000 21.28814 160 GLY E O 1
ATOM 3325 N N . TRP C 1 125 ? -4.67107 18.11639 40.30127 1.000 16.65267 161 TRP E N 1
ATOM 3326 C CA . TRP C 1 125 ? -4.27633 19.51749 40.33804 1.000 13.97731 161 TRP E CA 1
ATOM 3327 C C . TRP C 1 125 ? -4.62020 20.12575 41.68489 1.000 14.10398 161 TRP E C 1
ATOM 3328 O O . TRP C 1 125 ? -5.61694 19.76299 42.32515 1.000 15.58609 161 TRP E O 1
ATOM 3339 N N . ASN C 1 126 ? -3.83529 21.12788 42.07117 1.000 12.57792 162 ASN E N 1
ATOM 3340 C CA . ASN C 1 126 ? -4.09767 21.85017 43.30323 1.000 13.04115 162 ASN E CA 1
ATOM 3341 C C . ASN C 1 126 ? -3.77305 23.31977 43.05167 1.000 14.01058 162 ASN E C 1
ATOM 3342 O O . ASN C 1 126 ? -2.75161 23.62670 42.42348 1.000 14.46678 162 ASN E O 1
ATOM 3347 N N . ASP C 1 127 ? -4.63175 24.23444 43.51035 1.000 15.22057 163 ASP E N 1
ATOM 3348 C CA . ASP C 1 127 ? -4.21320 25.63069 43.54734 1.000 13.42146 163 ASP E CA 1
ATOM 3349 C C . ASP C 1 127 ? -3.28361 25.87100 44.73452 1.000 14.04630 163 ASP E C 1
ATOM 3350 O O . ASP C 1 127 ? -3.51570 25.38273 45.84957 1.000 13.81524 163 ASP E O 1
ATOM 3355 N N . LEU C 1 128 ? -2.21576 26.62484 44.47329 1.000 14.26998 164 LEU E N 1
ATOM 3356 C CA . LEU C 1 128 ? -1.18250 26.87890 45.46605 1.000 15.54937 164 LEU E CA 1
ATOM 3357 C C . LEU C 1 128 ? -0.74027 28.33494 45.39692 1.000 14.52105 164 LEU E C 1
ATOM 3358 O O . LEU C 1 128 ? -0.85118 28.98957 44.36044 1.000 14.78098 164 LEU E O 1
ATOM 3363 N N . VAL C 1 129 ? -0.23653 28.84401 46.52460 1.000 13.86163 165 VAL E N 1
ATOM 3364 C CA . VAL C 1 129 ? 0.41152 30.15678 46.53466 1.000 14.07316 165 VAL E CA 1
ATOM 3365 C C . VAL C 1 129 ? 1.51938 30.22512 45.48572 1.000 13.73159 165 VAL E C 1
ATOM 3366 O O . VAL C 1 129 ? 2.43487 29.38932 45.47725 1.000 14.45900 165 VAL E O 1
ATOM 3370 N N . CYS C 1 130 ? 1.45344 31.24044 44.60246 1.000 16.41223 166 CYS E N 1
ATOM 3371 C CA . CYS C 1 130 ? 2.34514 31.27377 43.44041 1.000 14.58083 166 CYS E CA 1
ATOM 3372 C C . CYS C 1 130 ? 3.79690 31.41235 43.84079 1.000 15.82104 166 CYS E C 1
ATOM 3373 O O . CYS C 1 130 ? 4.69123 31.00058 43.09040 1.000 17.41420 166 CYS E O 1
ATOM 3376 N N . GLU C 1 131 ? 4.04317 32.02809 44.99082 1.000 16.80825 167 GLU E N 1
ATOM 3377 C CA . GLU C 1 131 ? 5.39784 32.28271 45.46034 1.000 21.08888 167 GLU E CA 1
ATOM 3378 C C . GLU C 1 131 ? 6.02619 31.06364 46.11630 1.000 16.68955 167 GLU E C 1
ATOM 3379 O O . GLU C 1 131 ? 7.22127 31.10704 46.45000 1.000 18.19074 167 GLU E O 1
ATOM 3385 N N . PHE C 1 132 ? 5.26793 29.98086 46.30372 1.000 15.38509 168 PHE E N 1
ATOM 3386 C CA . PHE C 1 132 ? 5.85386 28.72399 46.77068 1.000 16.26462 168 PHE E CA 1
ATOM 3387 C C . PHE C 1 132 ? 6.68541 28.08766 45.64363 1.000 13.98227 168 PHE E C 1
ATOM 3388 O O . PHE C 1 132 ? 6.56931 28.45760 44.47320 1.000 16.60847 168 PHE E O 1
ATOM 3396 N N . SER C 1 133 ? 7.54322 27.14178 46.00142 1.000 16.68370 169 SER E N 1
ATOM 3397 C CA . SER C 1 133 ? 8.43596 26.54980 45.01163 1.000 14.90673 169 SER E CA 1
ATOM 3398 C C . SER C 1 133 ? 8.12987 25.08216 44.73418 1.000 15.57639 169 SER E C 1
ATOM 3399 O O . SER C 1 133 ? 7.82282 24.30795 45.64795 1.000 18.97571 169 SER E O 1
ATOM 3402 N N . ASN C 1 134 ? 8.27826 24.70501 43.46328 1.000 13.43932 170 ASN E N 1
ATOM 3403 C CA . ASN C 1 134 ? 8.04638 23.34755 42.98499 1.000 12.80394 170 ASN E CA 1
ATOM 3404 C C . ASN C 1 134 ? 8.98260 23.09454 41.80577 1.000 14.91272 170 ASN E C 1
ATOM 3405 O O . ASN C 1 134 ? 9.37390 24.03277 41.09454 1.000 13.54519 170 ASN E O 1
ATOM 3410 N N . PHE C 1 135 ? 9.28555 21.81764 41.55294 1.000 12.20659 171 PHE E N 1
ATOM 3411 C CA . PHE C 1 135 ? 9.79770 21.47891 40.22995 1.000 13.77958 171 PHE E CA 1
ATOM 3412 C C . PHE C 1 135 ? 8.75354 21.88963 39.19887 1.000 13.65443 171 PHE E C 1
ATOM 3413 O O . PHE C 1 135 ? 7.58992 22.09260 39.53259 1.000 13.29789 171 PHE E O 1
ATOM 3421 N N . TYR C 1 136 ? 9.16450 22.03662 37.93642 1.000 11.40378 172 TYR E N 1
ATOM 3422 C CA . TYR C 1 136 ? 8.21126 22.51447 36.94460 1.000 13.91570 172 TYR E CA 1
ATOM 3423 C C . TYR C 1 136 ? 8.42913 21.77675 35.63435 1.000 14.03461 172 TYR E C 1
ATOM 3424 O O . TYR C 1 136 ? 9.50115 21.21595 35.39515 1.000 15.44160 172 TYR E O 1
ATOM 3433 N N . MET C 1 137 ? 7.38452 21.74121 34.80323 1.000 14.21923 173 MET E N 1
ATOM 3434 C CA A MET C 1 137 ? 7.42448 21.07715 33.50650 0.744 13.62621 173 MET E CA 1
ATOM 3435 C CA B MET C 1 137 ? 7.48168 21.09085 33.50646 0.256 13.54347 173 MET E CA 1
ATOM 3436 C C . MET C 1 137 ? 7.15975 22.08541 32.40401 1.000 13.70966 173 MET E C 1
ATOM 3437 O O . MET C 1 137 ? 6.11442 22.74745 32.42378 1.000 15.13423 173 MET E O 1
ATOM 3446 N N . CYS C 1 138 ? 8.06716 22.17004 31.43816 1.000 13.05733 174 CYS E N 1
ATOM 3447 C CA . CYS C 1 138 ? 7.83973 22.98868 30.26237 1.000 12.55199 174 CYS E CA 1
ATOM 3448 C C . CYS C 1 138 ? 7.27801 22.09923 29.16467 1.000 15.32151 174 CYS E C 1
ATOM 3449 O O . CYS C 1 138 ? 7.56258 20.90051 29.10003 1.000 14.93331 174 CYS E O 1
ATOM 3452 N N . GLU C 1 139 ? 6.52897 22.72071 28.26273 1.000 14.60802 175 GLU E N 1
ATOM 3453 C CA . GLU C 1 139 ? 6.05533 22.05400 27.06219 1.000 14.70742 175 GLU E CA 1
ATOM 3454 C C . GLU C 1 139 ? 6.25231 22.99034 25.87457 1.000 18.11459 175 GLU E C 1
ATOM 3455 O O . GLU C 1 139 ? 5.93661 24.17847 25.95015 1.000 18.13337 175 GLU E O 1
ATOM 3461 N N . LYS C 1 140 ? 6.76314 22.43966 24.77723 1.000 17.63325 176 LYS E N 1
ATOM 3462 C CA . LYS C 1 140 ? 6.91777 23.16331 23.52207 1.000 19.40948 176 LYS E CA 1
ATOM 3463 C C . LYS C 1 140 ? 6.25092 22.33439 22.43270 1.000 20.61718 176 LYS E C 1
ATOM 3464 O O . LYS C 1 140 ? 6.58088 21.15968 22.26340 1.000 17.45696 176 LYS E O 1
ATOM 3470 N N . ARG C 1 141 ? 5.28885 22.91706 21.72262 1.000 22.49377 177 ARG E N 1
ATOM 3471 C CA . ARG C 1 141 ? 4.66106 22.18765 20.63004 1.000 26.91955 177 ARG E CA 1
ATOM 3472 C C . ARG C 1 141 ? 5.63884 22.16358 19.46381 1.000 29.79484 177 ARG E C 1
ATOM 3473 O O . ARG C 1 141 ? 6.20674 23.19846 19.10797 1.000 35.77073 177 ARG E O 1
ATOM 3481 N N . ILE C 1 142 ? 5.87650 20.99361 18.88276 1.000 26.69734 178 ILE E N 1
ATOM 3482 C CA . ILE C 1 142 ? 6.77611 20.87455 17.73844 1.000 29.77843 178 ILE E CA 1
ATOM 3483 C C . ILE C 1 142 ? 6.01299 20.53759 16.46718 1.000 43.85701 178 ILE E C 1
ATOM 3484 O O . ILE C 1 142 ? 6.06029 21.28407 15.48792 1.000 48.05178 178 ILE E O 1
ATOM 3489 N N . PHE C 1 143 ? 5.32516 19.48101 16.46776 1.000 47.72000 179 PHE E N 1
ATOM 3490 C CA . PHE C 1 143 ? 4.66098 19.08112 15.24058 1.000 58.55871 179 PHE E CA 1
ATOM 3491 C C . PHE C 1 143 ? 3.24485 19.64669 15.19937 1.000 60.55356 179 PHE E C 1
ATOM 3492 O O . PHE C 1 143 ? 2.62429 19.85914 16.24747 1.000 56.52587 179 PHE E O 1
ATOM 3500 N N . PRO C 1 144 ? 2.71752 19.92287 13.99415 1.000 65.94884 180 PRO E N 1
ATOM 3501 C CA . PRO C 1 144 ? 1.36080 20.45608 13.81378 1.000 65.87992 180 PRO E CA 1
ATOM 3502 C C . PRO C 1 144 ? 0.26204 19.46805 14.20527 1.000 67.32429 180 PRO E C 1
ATOM 3503 O O . PRO C 1 144 ? 0.41295 18.26542 13.98874 1.000 69.85251 180 PRO E O 1
ATOM 3507 N N . LYS D 1 10 ? 12.17217 -19.26839 34.20804 1.000 61.28157 46 LYS G N 1
ATOM 3508 C CA . LYS D 1 10 ? 11.19267 -20.16099 33.60878 1.000 58.02436 46 LYS G CA 1
ATOM 3509 C C . LYS D 1 10 ? 10.85347 -19.68967 32.19120 1.000 55.83541 46 LYS G C 1
ATOM 3510 O O . LYS D 1 10 ? 11.29081 -18.61919 31.74242 1.000 46.08812 46 LYS G O 1
ATOM 3516 N N . PHE D 1 11 ? 10.08441 -20.51072 31.48668 1.000 52.55387 47 PHE G N 1
ATOM 3517 C CA . PHE D 1 11 ? 9.76195 -20.28803 30.08910 1.000 47.39600 47 PHE G CA 1
ATOM 3518 C C . PHE D 1 11 ? 8.43259 -19.57157 29.90057 1.000 41.26356 47 PHE G C 1
ATOM 3519 O O . PHE D 1 11 ? 7.99673 -19.39855 28.75988 1.000 37.07275 47 PHE G O 1
ATOM 3527 N N . ASP D 1 12 ? 7.78843 -19.13908 30.98907 1.000 39.53037 48 ASP G N 1
ATOM 3528 C CA . ASP D 1 12 ? 6.51913 -18.43133 30.86297 1.000 38.24149 48 ASP G CA 1
ATOM 3529 C C . ASP D 1 12 ? 6.68078 -17.14271 30.06190 1.000 27.20724 48 ASP G C 1
ATOM 3530 O O . ASP D 1 12 ? 5.80439 -16.78578 29.26512 1.000 38.01258 48 ASP G O 1
ATOM 3535 N N . LYS D 1 13 ? 7.80393 -16.43814 30.24452 1.000 26.03278 49 LYS G N 1
ATOM 3536 C CA . LYS D 1 13 ? 8.03219 -15.19037 29.52205 1.000 29.02718 49 LYS G CA 1
ATOM 3537 C C . LYS D 1 13 ? 8.20240 -15.39563 28.02111 1.000 28.98739 49 LYS G C 1
ATOM 3538 O O . LYS D 1 13 ? 8.14264 -14.41848 27.26818 1.000 29.84155 49 LYS G O 1
ATOM 3544 N N . LEU D 1 14 ? 8.40098 -16.62972 27.56913 1.000 23.59519 50 LEU G N 1
ATOM 3545 C CA . LEU D 1 14 ? 8.47966 -16.89442 26.13553 1.000 17.73932 50 LEU G CA 1
ATOM 3546 C C . LEU D 1 14 ? 7.10257 -16.96980 25.48210 1.000 29.23762 50 LEU G C 1
ATOM 3547 O O . LEU D 1 14 ? 6.98356 -16.77375 24.26433 1.000 22.91190 50 LEU G O 1
ATOM 3552 N N . ASP D 1 15 ? 6.06673 -17.29054 26.25480 1.000 27.73203 51 ASP G N 1
ATOM 3553 C CA . ASP D 1 15 ? 4.75571 -17.54677 25.66199 1.000 27.77061 51 ASP G CA 1
ATOM 3554 C C . ASP D 1 15 ? 4.21028 -16.39655 24.82272 1.000 28.54815 51 ASP G C 1
ATOM 3555 O O . ASP D 1 15 ? 3.61228 -16.68204 23.76891 1.000 33.02771 51 ASP G O 1
ATOM 3560 N N . PRO D 1 16 ? 4.33562 -15.11569 25.21172 1.000 25.94467 52 PRO G N 1
ATOM 3561 C CA . PRO D 1 16 ? 3.83456 -14.04869 24.32130 1.000 27.58326 52 PRO G CA 1
ATOM 3562 C C . PRO D 1 16 ? 4.50459 -14.05705 22.96208 1.000 29.99820 52 PRO G C 1
ATOM 3563 O O . PRO D 1 16 ? 3.90986 -13.62165 21.96494 1.000 27.04609 52 PRO G O 1
ATOM 3567 N N . TYR D 1 17 ? 5.74582 -14.52674 22.90351 1.000 23.97486 53 TYR G N 1
ATOM 3568 C CA . TYR D 1 17 ? 6.46156 -14.56946 21.63657 1.000 25.46085 53 TYR G CA 1
ATOM 3569 C C . TYR D 1 17 ? 6.11083 -15.83284 20.86880 1.000 21.08754 53 TYR G C 1
ATOM 3570 O O . TYR D 1 17 ? 5.92462 -15.78295 19.64650 1.000 21.25452 53 TYR G O 1
ATOM 3579 N N . PHE D 1 18 ? 6.01596 -16.96779 21.56763 1.000 21.79981 54 PHE G N 1
ATOM 3580 C CA . PHE D 1 18 ? 5.53984 -18.18622 20.91602 1.000 20.88505 54 PHE G CA 1
ATOM 3581 C C . PHE D 1 18 ? 4.19354 -17.93626 20.25828 1.000 27.21398 54 PHE G C 1
ATOM 3582 O O . PHE D 1 18 ? 3.90875 -18.46077 19.17423 1.000 23.92574 54 PHE G O 1
ATOM 3590 N N . GLN D 1 19 ? 3.34263 -17.14060 20.91473 1.000 24.03999 55 GLN G N 1
ATOM 3591 C CA . GLN D 1 19 ? 2.01456 -16.88656 20.37684 1.000 29.95511 55 GLN G CA 1
ATOM 3592 C C . GLN D 1 19 ? 2.06391 -16.05255 19.10218 1.000 28.79939 55 GLN G C 1
ATOM 3593 O O . GLN D 1 19 ? 1.07123 -16.00312 18.37083 1.000 32.76607 55 GLN G O 1
ATOM 3599 N N . GLN D 1 20 ? 3.18908 -15.40286 18.81170 1.000 23.65497 56 GLN G N 1
ATOM 3600 C CA . GLN D 1 20 ? 3.36118 -14.69863 17.54664 1.000 26.78944 56 GLN G CA 1
ATOM 3601 C C . GLN D 1 20 ? 4.27797 -15.42775 16.57300 1.000 22.25073 56 GLN G C 1
ATOM 3602 O O . GLN D 1 20 ? 4.63958 -14.85752 15.53539 1.000 24.98782 56 GLN G O 1
ATOM 3608 N N . GLY D 1 21 ? 4.63922 -16.67163 16.86620 1.000 19.09960 57 GLY G N 1
ATOM 3609 C CA . GLY D 1 21 ? 5.38987 -17.49945 15.94126 1.000 20.73862 57 GLY G CA 1
ATOM 3610 C C . GLY D 1 21 ? 6.88876 -17.48759 16.12504 1.000 20.16855 57 GLY G C 1
ATOM 3611 O O . GLY D 1 21 ? 7.59707 -18.07487 15.29286 1.000 18.24877 57 GLY G O 1
ATOM 3612 N N . TRP D 1 22 ? 7.39545 -16.84255 17.18118 1.000 18.78862 58 TRP G N 1
ATOM 3613 C CA . TRP D 1 22 ? 8.81356 -16.91702 17.51494 1.000 15.58292 58 TRP G CA 1
ATOM 3614 C C . TRP D 1 22 ? 9.14744 -18.28296 18.10786 1.000 17.53798 58 TRP G C 1
ATOM 3615 O O . TRP D 1 22 ? 8.28000 -18.99593 18.62102 1.000 16.65703 58 TRP G O 1
ATOM 3626 N N . PHE D 1 23 ? 10.42483 -18.64779 18.04505 1.000 13.83987 59 PHE G N 1
ATOM 3627 C CA . PHE D 1 23 ? 10.86897 -19.91523 18.61930 1.000 16.13430 59 PHE G CA 1
ATOM 3628 C C . PHE D 1 23 ? 12.24695 -19.73687 19.25358 1.000 16.66847 59 PHE G C 1
ATOM 3629 O O . PHE D 1 23 ? 12.98421 -18.78605 18.96024 1.000 15.14868 59 PHE G O 1
ATOM 3637 N N . HIS D 1 24 ? 12.58399 -20.66935 20.14241 1.000 16.24926 60 HIS G N 1
ATOM 3638 C CA . HIS D 1 24 ? 13.66176 -20.50527 21.11163 1.000 16.95161 60 HIS G CA 1
ATOM 3639 C C . HIS D 1 24 ? 14.81686 -21.43925 20.77689 1.000 15.33700 60 HIS G C 1
ATOM 3640 O O . HIS D 1 24 ? 14.62518 -22.65054 20.60773 1.000 17.46379 60 HIS G O 1
ATOM 3647 N N . PHE D 1 25 ? 16.01758 -20.86962 20.67864 1.000 14.37200 61 PHE G N 1
ATOM 3648 C CA . PHE D 1 25 ? 17.23665 -21.63236 20.46211 1.000 14.17944 61 PHE G CA 1
ATOM 3649 C C . PHE D 1 25 ? 18.31175 -20.98570 21.32255 1.000 18.77587 61 PHE G C 1
ATOM 3650 O O . PHE D 1 25 ? 18.56394 -19.78488 21.18303 1.000 17.19322 61 PHE G O 1
ATOM 3658 N N . GLN D 1 26 ? 18.90201 -21.76985 22.23407 1.000 18.21480 62 GLN G N 1
ATOM 3659 C CA . GLN D 1 26 ? 19.97692 -21.32034 23.12894 1.000 17.34691 62 GLN G CA 1
ATOM 3660 C C . GLN D 1 26 ? 19.41323 -20.17276 23.95726 1.000 20.57925 62 GLN G C 1
ATOM 3661 O O . GLN D 1 26 ? 18.42497 -20.37781 24.68092 1.000 27.82956 62 GLN G O 1
ATOM 3667 N N . LYS D 1 27 ? 19.96822 -18.97117 23.89867 1.000 23.57608 63 LYS G N 1
ATOM 3668 C CA . LYS D 1 27 ? 19.49597 -17.94895 24.82204 1.000 22.78811 63 LYS G CA 1
ATOM 3669 C C . LYS D 1 27 ? 18.51752 -16.97543 24.18505 1.000 23.30559 63 LYS G C 1
ATOM 3670 O O . LYS D 1 27 ? 18.11099 -16.00246 24.83558 1.000 20.33410 63 LYS G O 1
ATOM 3676 N N . SER D 1 28 ? 18.07929 -17.23851 22.95186 1.000 15.90023 64 SER G N 1
ATOM 3677 C CA . SER D 1 28 ? 17.36214 -16.22665 22.20467 1.000 15.58134 64 SER G CA 1
ATOM 3678 C C . SER D 1 28 ? 16.04055 -16.73309 21.65612 1.000 15.50562 64 SER G C 1
ATOM 3679 O O . SER D 1 28 ? 15.83222 -17.93454 21.45698 1.000 16.73632 64 SER G O 1
ATOM 3682 N N . LEU D 1 29 ? 15.17896 -15.77213 21.34581 1.000 15.92968 65 LEU G N 1
ATOM 3683 C CA . LEU D 1 29 ? 14.01450 -16.02231 20.51067 1.000 15.74766 65 LEU G CA 1
ATOM 3684 C C . LEU D 1 29 ? 14.33201 -15.55307 19.09711 1.000 16.56580 65 LEU G C 1
ATOM 3685 O O . LEU D 1 29 ? 15.05582 -14.56893 18.89519 1.000 15.98798 65 LEU G O 1
ATOM 3690 N N . TYR D 1 30 ? 13.78875 -16.27543 18.11923 1.000 14.78562 66 TYR G N 1
ATOM 3691 C CA . TYR D 1 30 ? 14.00598 -15.95174 16.71772 1.000 16.45433 66 TYR G CA 1
ATOM 3692 C C . TYR D 1 30 ? 12.67169 -15.84976 16.00613 1.000 14.19768 66 TYR G C 1
ATOM 3693 O O . TYR D 1 30 ? 11.69831 -16.52696 16.36057 1.000 14.92108 66 TYR G O 1
ATOM 3702 N N . TYR D 1 31 ? 12.65626 -15.03266 14.95785 1.000 13.43857 67 TYR G N 1
ATOM 3703 C CA . TYR D 1 31 ? 11.46048 -14.83744 14.16007 1.000 16.71866 67 TYR G CA 1
ATOM 3704 C C . TYR D 1 31 ? 11.88289 -14.89928 12.71272 1.000 14.80948 67 TYR G C 1
ATOM 3705 O O . TYR D 1 31 ? 12.82621 -14.20771 12.32053 1.000 17.41882 67 TYR G O 1
ATOM 3714 N N . ILE D 1 32 ? 11.18656 -15.72234 11.93621 1.000 14.57423 68 ILE G N 1
ATOM 3715 C CA . ILE D 1 32 ? 11.36299 -15.79606 10.48859 1.000 13.46749 68 ILE G CA 1
ATOM 3716 C C . ILE D 1 32 ? 10.16972 -15.10531 9.84299 1.000 13.54996 68 ILE G C 1
ATOM 3717 O O . ILE D 1 32 ? 9.01488 -15.43779 10.15067 1.000 15.24512 68 ILE G O 1
ATOM 3722 N N . SER D 1 33 ? 10.44100 -14.15402 8.94775 1.000 12.43169 69 SER G N 1
ATOM 3723 C CA . SER D 1 33 ? 9.34794 -13.35085 8.41271 1.000 13.41499 69 SER G CA 1
ATOM 3724 C C . SER D 1 33 ? 8.51863 -14.16451 7.43227 1.000 15.45741 69 SER G C 1
ATOM 3725 O O . SER D 1 33 ? 8.95635 -15.19317 6.90997 1.000 16.13606 69 SER G O 1
ATOM 3728 N N . SER D 1 34 ? 7.28886 -13.69228 7.19772 1.000 16.16277 70 SER G N 1
ATOM 3729 C CA A SER D 1 34 ? 6.45413 -14.28668 6.15892 0.732 16.34407 70 SER G CA 1
ATOM 3730 C CA B SER D 1 34 ? 6.39664 -14.24649 6.18671 0.268 16.44689 70 SER G CA 1
ATOM 3731 C C . SER D 1 34 ? 6.36922 -13.41412 4.91403 1.000 18.72670 70 SER G C 1
ATOM 3732 O O . SER D 1 34 ? 5.70980 -13.80780 3.93896 1.000 19.10599 70 SER G O 1
ATOM 3737 N N . VAL D 1 35 ? 7.04129 -12.26353 4.90953 1.000 16.56878 71 VAL G N 1
ATOM 3738 C CA . VAL D 1 35 ? 7.09959 -11.38565 3.74866 1.000 15.67024 71 VAL G CA 1
ATOM 3739 C C . VAL D 1 35 ? 8.56136 -11.05915 3.49680 1.000 16.73442 71 VAL G C 1
ATOM 3740 O O . VAL D 1 35 ? 9.39615 -11.15351 4.39335 1.000 15.84782 71 VAL G O 1
ATOM 3744 N N . LYS D 1 36 ? 8.86132 -10.63351 2.27275 1.000 13.10947 72 LYS G N 1
ATOM 3745 C CA . LYS D 1 36 ? 10.20465 -10.12210 2.00567 1.000 13.60482 72 LYS G CA 1
ATOM 3746 C C . LYS D 1 36 ? 10.25739 -8.60989 2.22156 1.000 16.04034 72 LYS G C 1
ATOM 3747 O O . LYS D 1 36 ? 9.24111 -7.90441 2.16384 1.000 15.15992 72 LYS G O 1
ATOM 3753 N N . ASN D 1 37 ? 11.45766 -8.10073 2.48142 1.000 13.99061 73 ASN G N 1
ATOM 3754 C CA . ASN D 1 37 ? 11.55970 -6.65132 2.57478 1.000 11.90325 73 ASN G CA 1
ATOM 3755 C C . ASN D 1 37 ? 13.00141 -6.22774 2.34954 1.000 14.48549 73 ASN G C 1
ATOM 3756 O O . ASN D 1 37 ? 13.90967 -7.06296 2.25840 1.000 15.28756 73 ASN G O 1
ATOM 3761 N N . THR D 1 38 ? 13.18820 -4.90759 2.21976 1.000 15.31736 74 THR G N 1
ATOM 3762 C CA . THR D 1 38 ? 14.53546 -4.36888 2.11649 1.000 15.02833 74 THR G CA 1
ATOM 3763 C C . THR D 1 38 ? 15.25934 -4.63647 3.42333 1.000 15.75956 74 THR G C 1
ATOM 3764 O O . THR D 1 38 ? 14.63995 -4.88985 4.44691 1.000 14.88790 74 THR G O 1
ATOM 3768 N N . TRP D 1 39 ? 16.59151 -4.54327 3.40210 1.000 13.65811 75 TRP G N 1
ATOM 3769 C CA . TRP D 1 39 ? 17.30263 -4.77496 4.65834 1.000 14.01912 75 TRP G CA 1
ATOM 3770 C C . TRP D 1 39 ? 16.84435 -3.78544 5.72441 1.000 15.10158 75 TRP G C 1
ATOM 3771 O O . TRP D 1 39 ? 16.59858 -4.16711 6.87560 1.000 13.64724 75 TRP G O 1
ATOM 3782 N N . HIS D 1 40 ? 16.68876 -2.51187 5.34764 1.000 14.92294 76 HIS G N 1
ATOM 3783 C CA . HIS D 1 40 ? 16.34197 -1.50065 6.34434 1.000 15.77437 76 HIS G CA 1
ATOM 3784 C C . HIS D 1 40 ? 14.93128 -1.68160 6.88908 1.000 16.33879 76 HIS G C 1
ATOM 3785 O O . HIS D 1 40 ? 14.72144 -1.52339 8.08862 1.000 14.43680 76 HIS G O 1
ATOM 3792 N N . LEU D 1 41 ? 13.95575 -2.00761 6.03462 1.000 15.92152 77 LEU G N 1
ATOM 3793 C CA . LEU D 1 41 ? 12.59327 -2.21887 6.53896 1.000 14.72609 77 LEU G CA 1
ATOM 3794 C C . LEU D 1 41 ? 12.46573 -3.54149 7.29420 1.000 15.23790 77 LEU G C 1
ATOM 3795 O O . LEU D 1 41 ? 11.62379 -3.65576 8.19368 1.000 17.44617 77 LEU G O 1
ATOM 3800 N N . SER D 1 42 ? 13.26197 -4.55566 6.93059 1.000 13.11747 78 SER G N 1
ATOM 3801 C CA . SER D 1 42 ? 13.34604 -5.75362 7.76473 1.000 14.99557 78 SER G CA 1
ATOM 3802 C C . SER D 1 42 ? 13.80461 -5.38359 9.16710 1.000 15.47640 78 SER G C 1
ATOM 3803 O O . SER D 1 42 ? 13.22270 -5.81787 10.16819 1.000 15.37570 78 SER G O 1
ATOM 3806 N N . ARG D 1 43 ? 14.86731 -4.59006 9.25375 1.000 14.76452 79 ARG G N 1
ATOM 3807 C CA . ARG D 1 43 ? 15.35541 -4.20048 10.57006 1.000 12.93853 79 ARG G CA 1
ATOM 3808 C C . ARG D 1 43 ? 14.29527 -3.41408 11.32894 1.000 16.21020 79 ARG G C 1
ATOM 3809 O O . ARG D 1 43 ? 14.11749 -3.61233 12.53941 1.000 17.92661 79 ARG G O 1
ATOM 3817 N N . GLU D 1 44 ? 13.57247 -2.52468 10.63737 1.000 17.39377 80 GLU G N 1
ATOM 3818 C CA . GLU D 1 44 ? 12.52867 -1.75668 11.31504 1.000 15.40296 80 GLU G CA 1
ATOM 3819 C C . GLU D 1 44 ? 11.48715 -2.67969 11.92038 1.000 19.38323 80 GLU G C 1
ATOM 3820 O O . GLU D 1 44 ? 10.97703 -2.41387 13.01624 1.000 20.97138 80 GLU G O 1
ATOM 3826 N N . TYR D 1 45 ? 11.14040 -3.76714 11.21947 1.000 16.40366 81 TYR G N 1
ATOM 3827 C CA . TYR D 1 45 ? 10.20380 -4.72677 11.81095 1.000 16.66382 81 TYR G CA 1
ATOM 3828 C C . TYR D 1 45 ? 10.77273 -5.32883 13.09281 1.000 16.79592 81 TYR G C 1
ATOM 3829 O O . TYR D 1 45 ? 10.09749 -5.36515 14.13787 1.000 18.46248 81 TYR G O 1
ATOM 3838 N N . CYS D 1 46 ? 12.01771 -5.81371 13.03875 1.000 16.76542 82 CYS G N 1
ATOM 3839 C CA . CYS D 1 46 ? 12.58559 -6.43915 14.22699 1.000 15.32486 82 CYS G CA 1
ATOM 3840 C C . CYS D 1 46 ? 12.63229 -5.44702 15.37481 1.000 16.31940 82 CYS G C 1
ATOM 3841 O O . CYS D 1 46 ? 12.37015 -5.81248 16.52649 1.000 17.99492 82 CYS G O 1
ATOM 3844 N N . LEU D 1 47 ? 12.99094 -4.19766 15.06941 1.000 16.13335 83 LEU G N 1
ATOM 3845 C CA . LEU D 1 47 ? 13.06544 -3.17439 16.10909 1.000 18.85709 83 LEU G CA 1
ATOM 3846 C C . LEU D 1 47 ? 11.68873 -2.91234 16.68814 1.000 19.46737 83 LEU G C 1
ATOM 3847 O O . LEU D 1 47 ? 11.53535 -2.81275 17.90709 1.000 24.97412 83 LEU G O 1
ATOM 3852 N N . GLN D 1 48 ? 10.66467 -2.83114 15.83499 1.000 19.89625 84 GLN G N 1
ATOM 3853 C CA . GLN D 1 48 ? 9.35981 -2.52691 16.40298 1.000 24.53067 84 GLN G CA 1
ATOM 3854 C C . GLN D 1 48 ? 8.79049 -3.70065 17.18113 1.000 33.10657 84 GLN G C 1
ATOM 3855 O O . GLN D 1 48 ? 7.83888 -3.50602 17.94308 1.000 26.91117 84 GLN G O 1
ATOM 3861 N N . GLU D 1 49 ? 9.37847 -4.89370 17.07311 1.000 22.05218 85 GLU G N 1
ATOM 3862 C CA . GLU D 1 49 ? 8.99659 -5.96939 17.97783 1.000 23.01199 85 GLU G CA 1
ATOM 3863 C C . GLU D 1 49 ? 9.89734 -6.05907 19.19635 1.000 19.22540 85 GLU G C 1
ATOM 3864 O O . GLU D 1 49 ? 9.80697 -7.04474 19.93679 1.000 25.04153 85 GLU G O 1
ATOM 3870 N N . GLY D 1 50 ? 10.75189 -5.05735 19.42392 1.000 21.97408 86 GLY G N 1
ATOM 3871 C CA . GLY D 1 50 ? 11.67287 -5.08423 20.54637 1.000 19.89353 86 GLY G CA 1
ATOM 3872 C C . GLY D 1 50 ? 12.85753 -6.00285 20.35535 1.000 27.53002 86 GLY G C 1
ATOM 3873 O O . GLY D 1 50 ? 13.44208 -6.47708 21.33584 1.000 23.61170 86 GLY G O 1
ATOM 3874 N N . ALA D 1 51 ? 13.23219 -6.26836 19.11076 1.000 19.14323 87 ALA G N 1
ATOM 3875 C CA . ALA D 1 51 ? 14.33169 -7.17348 18.81488 1.000 16.11905 87 ALA G CA 1
ATOM 3876 C C . ALA D 1 51 ? 15.25692 -6.44063 17.84508 1.000 16.87447 87 ALA G C 1
ATOM 3877 O O . ALA D 1 51 ? 15.28363 -5.20663 17.76801 1.000 16.39576 87 ALA G O 1
ATOM 3879 N N . ASP D 1 52 ? 16.05302 -7.19670 17.10083 1.000 16.14186 88 ASP G N 1
ATOM 3880 C CA . ASP D 1 52 ? 16.84978 -6.62314 16.01882 1.000 15.16819 88 ASP G CA 1
ATOM 3881 C C . ASP D 1 52 ? 17.10167 -7.76139 15.03697 1.000 16.14718 88 ASP G C 1
ATOM 3882 O O . ASP D 1 52 ? 16.67040 -8.88879 15.26897 1.000 14.86592 88 ASP G O 1
ATOM 3887 N N . LEU D 1 53 ? 17.75079 -7.46463 13.90822 1.000 15.05548 89 LEU G N 1
ATOM 3888 C CA . LEU D 1 53 ? 18.08689 -8.55672 12.99624 1.000 14.87197 89 LEU G CA 1
ATOM 3889 C C . LEU D 1 53 ? 19.05987 -9.52734 13.65891 1.000 13.85530 89 LEU G C 1
ATOM 3890 O O . LEU D 1 53 ? 19.78379 -9.18066 14.59861 1.000 15.45618 89 LEU G O 1
ATOM 3895 N N . ALA D 1 54 ? 19.04104 -10.77604 13.18428 1.000 13.59932 90 ALA G N 1
ATOM 3896 C CA . ALA D 1 54 ? 19.79592 -11.83971 13.84759 1.000 12.67212 90 ALA G CA 1
ATOM 3897 C C . ALA D 1 54 ? 21.29796 -11.58343 13.81473 1.000 13.12304 90 ALA G C 1
ATOM 3898 O O . ALA D 1 54 ? 21.84788 -11.10685 12.81857 1.000 14.75785 90 ALA G O 1
ATOM 3900 N N . ILE D 1 55 ? 21.96069 -11.91654 14.92624 1.000 15.25424 91 ILE G N 1
ATOM 3901 C CA . ILE D 1 55 ? 23.39546 -11.71653 15.11164 1.000 15.28212 91 ILE G CA 1
ATOM 3902 C C . ILE D 1 55 ? 24.02077 -13.09005 15.32245 1.000 13.00068 91 ILE G C 1
ATOM 3903 O O . ILE D 1 55 ? 23.63894 -13.82477 16.24587 1.000 15.37967 91 ILE G O 1
ATOM 3908 N N . ILE D 1 56 ? 24.96134 -13.45487 14.46375 1.000 15.00123 92 ILE G N 1
ATOM 3909 C CA . ILE D 1 56 ? 25.51759 -14.80201 14.48707 1.000 15.65317 92 ILE G CA 1
ATOM 3910 C C . ILE D 1 56 ? 26.78041 -14.77443 15.34209 1.000 17.45030 92 ILE G C 1
ATOM 3911 O O . ILE D 1 56 ? 27.80742 -14.23652 14.92172 1.000 19.94249 92 ILE G O 1
ATOM 3916 N N . ASN D 1 57 ? 26.70305 -15.37639 16.53268 1.000 17.29655 93 ASN G N 1
ATOM 3917 C CA . ASN D 1 57 ? 27.76734 -15.31612 17.52884 1.000 21.79362 93 ASN G CA 1
ATOM 3918 C C . ASN D 1 57 ? 28.57722 -16.59823 17.64091 1.000 26.46889 93 ASN G C 1
ATOM 3919 O O . ASN D 1 57 ? 29.53882 -16.63338 18.42023 1.000 25.60880 93 ASN G O 1
ATOM 3924 N N . SER D 1 58 ? 28.20006 -17.66225 16.93331 1.000 19.60027 94 SER G N 1
ATOM 3925 C CA . SER D 1 58 ? 28.86538 -18.95158 17.10630 1.000 18.78592 94 SER G CA 1
ATOM 3926 C C . SER D 1 58 ? 28.61452 -19.82638 15.88797 1.000 20.72736 94 SER G C 1
ATOM 3927 O O . SER D 1 58 ? 27.68365 -19.59977 15.11360 1.000 19.95778 94 SER G O 1
ATOM 3930 N N . ARG D 1 59 ? 29.45834 -20.84631 15.73266 1.000 19.04895 95 ARG G N 1
ATOM 3931 C CA . ARG D 1 59 ? 29.26527 -21.77636 14.63208 1.000 21.22645 95 ARG G CA 1
ATOM 3932 C C . ARG D 1 59 ? 27.95941 -22.54298 14.78945 1.000 17.58717 95 ARG G C 1
ATOM 3933 O O . ARG D 1 59 ? 27.28864 -22.83686 13.79584 1.000 20.72366 95 ARG G O 1
ATOM 3941 N N . ALA D 1 60 ? 27.57156 -22.85943 16.02805 1.000 19.97908 96 ALA G N 1
ATOM 3942 C CA . ALA D 1 60 ? 26.28948 -23.52727 16.24533 1.000 19.78115 96 ALA G CA 1
ATOM 3943 C C . ALA D 1 60 ? 25.13553 -22.65629 15.76960 1.000 19.77621 96 ALA G C 1
ATOM 3944 O O . ALA D 1 60 ? 24.16658 -23.15783 15.18115 1.000 17.69658 96 ALA G O 1
ATOM 3946 N N . GLU D 1 61 ? 25.23683 -21.34055 15.98615 1.000 16.33630 97 GLU G N 1
ATOM 3947 C CA . GLU D 1 61 ? 24.14601 -20.46112 15.59142 1.000 16.95574 97 GLU G CA 1
ATOM 3948 C C . GLU D 1 61 ? 24.11164 -20.30971 14.07087 1.000 15.34663 97 GLU G C 1
ATOM 3949 O O . GLU D 1 61 ? 23.02813 -20.23381 13.46666 1.000 15.87672 97 GLU G O 1
ATOM 3955 N N . GLN D 1 62 ? 25.29030 -20.29504 13.42750 1.000 16.00945 98 GLN G N 1
ATOM 3956 C CA . GLN D 1 62 ? 25.32675 -20.29528 11.96722 1.000 15.42783 98 GLN G CA 1
ATOM 3957 C C . GLN D 1 62 ? 24.71414 -21.57356 11.40059 1.000 17.33645 98 GLN G C 1
ATOM 3958 O O . GLN D 1 62 ? 23.97862 -21.53370 10.40187 1.000 16.66781 98 GLN G O 1
ATOM 3964 N N . ALA D 1 63 ? 25.04164 -22.72783 11.99898 1.000 16.34128 99 ALA G N 1
ATOM 3965 C CA . ALA D 1 63 ? 24.48188 -23.99211 11.52059 1.000 15.60503 99 ALA G CA 1
ATOM 3966 C C . ALA D 1 63 ? 22.96250 -24.00008 11.67316 1.000 15.63407 99 ALA G C 1
ATOM 3967 O O . ALA D 1 63 ? 22.23754 -24.48041 10.79377 1.000 17.80073 99 ALA G O 1
ATOM 3969 N N . PHE D 1 64 ? 22.46999 -23.46943 12.79262 1.000 14.77054 100 PHE G N 1
ATOM 3970 C CA . PHE D 1 64 ? 21.03250 -23.31390 13.01198 1.000 16.61274 100 PHE G CA 1
ATOM 3971 C C . PHE D 1 64 ? 20.41349 -22.43995 11.91747 1.000 14.80873 100 PHE G C 1
ATOM 3972 O O . PHE D 1 64 ? 19.39524 -22.79967 11.31240 1.000 14.24186 100 PHE G O 1
ATOM 3980 N N . LEU D 1 65 ? 21.04747 -21.30242 11.62352 1.000 13.18777 101 LEU G N 1
ATOM 3981 C CA . LEU D 1 65 ? 20.57150 -20.42670 10.55179 1.000 14.12632 101 LEU G CA 1
ATOM 3982 C C . LEU D 1 65 ? 20.54524 -21.16212 9.21999 1.000 15.35303 101 LEU G C 1
ATOM 3983 O O . LEU D 1 65 ? 19.57495 -21.06049 8.44947 1.000 15.38632 101 LEU G O 1
ATOM 3988 N N . GLU D 1 66 ? 21.63168 -21.88115 8.90475 1.000 15.16825 102 GLU G N 1
ATOM 3989 C CA . GLU D 1 66 ? 21.70550 -22.55157 7.60274 1.000 12.82038 102 GLU G CA 1
ATOM 3990 C C . GLU D 1 66 ? 20.68111 -23.66287 7.45404 1.000 16.76171 102 GLU G C 1
ATOM 3991 O O . GLU D 1 66 ? 20.21145 -23.93794 6.33454 1.000 16.06301 102 GLU G O 1
ATOM 3997 N N . ASN D 1 67 ? 20.29918 -24.29597 8.55193 1.000 14.50420 103 ASN G N 1
ATOM 3998 C CA . ASN D 1 67 ? 19.43041 -25.46125 8.43807 1.000 17.45360 103 ASN G CA 1
ATOM 3999 C C . ASN D 1 67 ? 17.98869 -25.09058 8.07767 1.000 14.38595 103 ASN G C 1
ATOM 4000 O O . ASN D 1 67 ? 17.17644 -25.97748 7.76159 1.000 16.32769 103 ASN G O 1
ATOM 4005 N N . PHE D 1 68 ? 17.64398 -23.80227 8.09612 1.000 14.60877 104 PHE G N 1
ATOM 4006 C CA . PHE D 1 68 ? 16.32117 -23.40668 7.62425 1.000 14.71194 104 PHE G CA 1
ATOM 4007 C C . PHE D 1 68 ? 16.24910 -23.35679 6.09955 1.000 12.42995 104 PHE G C 1
ATOM 4008 O O . PHE D 1 68 ? 15.15699 -23.16548 5.55199 1.000 13.96566 104 PHE G O 1
ATOM 4016 N N . LYS D 1 69 ? 17.38628 -23.51555 5.40492 1.000 15.12101 105 LYS G N 1
ATOM 4017 C CA . LYS D 1 69 ? 17.38639 -23.67206 3.94271 1.000 16.13531 105 LYS G CA 1
ATOM 4018 C C . LYS D 1 69 ? 16.69954 -22.49102 3.26881 1.000 16.86630 105 LYS G C 1
ATOM 4019 O O . LYS D 1 69 ? 15.87777 -22.64071 2.35614 1.000 16.41373 105 LYS G O 1
ATOM 4025 N N . MET D 1 70 ? 17.02225 -21.29749 3.74287 1.000 14.47949 106 MET G N 1
ATOM 4026 C CA . MET D 1 70 ? 16.25825 -20.12030 3.36690 1.000 13.58947 106 MET G CA 1
ATOM 4027 C C . MET D 1 70 ? 17.20235 -18.94544 3.21017 1.000 12.17044 106 MET G C 1
ATOM 4028 O O . MET D 1 70 ? 18.07673 -18.73781 4.05246 1.000 15.77992 106 MET G O 1
ATOM 4033 N N . THR D 1 71 ? 17.01312 -18.15404 2.15722 1.000 12.08469 107 THR G N 1
ATOM 4034 C CA . THR D 1 71 ? 17.80678 -16.93792 2.02228 1.000 11.46056 107 THR G CA 1
ATOM 4035 C C . THR D 1 71 ? 17.22606 -15.87703 2.94476 1.000 12.31575 107 THR G C 1
ATOM 4036 O O . THR D 1 71 ? 16.02063 -15.59198 2.88456 1.000 15.68127 107 THR G O 1
ATOM 4040 N N . LEU D 1 72 ? 18.07594 -15.28584 3.80465 1.000 13.20416 108 LEU G N 1
ATOM 4041 C CA . LEU D 1 72 ? 17.59010 -14.43514 4.88115 1.000 11.56167 108 LEU G CA 1
ATOM 4042 C C . LEU D 1 72 ? 18.50811 -13.23888 5.08554 1.000 12.53406 108 LEU G C 1
ATOM 4043 O O . LEU D 1 72 ? 19.72568 -13.40780 5.15528 1.000 13.59359 108 LEU G O 1
ATOM 4048 N N . TRP D 1 73 ? 17.92199 -12.05167 5.25272 1.000 12.34082 109 TRP G N 1
ATOM 4049 C CA . TRP D 1 73 ? 18.69334 -10.93227 5.79802 1.000 12.88801 109 TRP G CA 1
ATOM 4050 C C . TRP D 1 73 ? 19.10204 -11.22374 7.23659 1.000 14.12001 109 TRP G C 1
ATOM 4051 O O . TRP D 1 73 ? 18.29148 -11.69369 8.03766 1.000 14.05516 109 TRP G O 1
ATOM 4062 N N . ILE D 1 74 ? 20.35658 -10.92284 7.57040 1.000 11.72828 110 ILE G N 1
ATOM 4063 C CA . ILE D 1 74 ? 20.82734 -11.00036 8.94867 1.000 12.03159 110 ILE G CA 1
ATOM 4064 C C . ILE D 1 74 ? 21.42000 -9.64118 9.34583 1.000 13.54369 110 ILE G C 1
ATOM 4065 O O . ILE D 1 74 ? 21.57280 -8.73648 8.52687 1.000 14.26492 110 ILE G O 1
ATOM 4070 N N . GLY D 1 75 ? 21.71188 -9.49895 10.63771 1.000 14.49478 111 GLY G N 1
ATOM 4071 C CA . GLY D 1 75 ? 22.02641 -8.19686 11.21733 1.000 16.02787 111 GLY G CA 1
ATOM 4072 C C . GLY D 1 75 ? 23.47371 -7.75773 11.09747 1.000 18.40364 111 GLY G C 1
ATOM 4073 O O . GLY D 1 75 ? 24.05436 -7.29174 12.07369 1.000 17.42923 111 GLY G O 1
ATOM 4074 N N . LEU D 1 76 ? 24.06650 -7.89136 9.91097 1.000 13.96195 112 LEU G N 1
ATOM 4075 C CA . LEU D 1 76 ? 25.45297 -7.49836 9.67105 1.000 12.94722 112 LEU G CA 1
ATOM 4076 C C . LEU D 1 76 ? 25.44482 -6.44429 8.57430 1.000 16.72569 112 LEU G C 1
ATOM 4077 O O . LEU D 1 76 ? 24.80187 -6.64294 7.53873 1.000 14.46064 112 LEU G O 1
ATOM 4082 N N . MET D 1 77 ? 26.14275 -5.32070 8.78248 1.000 14.66017 113 MET G N 1
ATOM 4083 C CA . MET D 1 77 ? 26.11564 -4.30756 7.74118 1.000 12.71036 113 MET G CA 1
ATOM 4084 C C . MET D 1 77 ? 27.48711 -3.64228 7.66388 1.000 16.38767 113 MET G C 1
ATOM 4085 O O . MET D 1 77 ? 28.23742 -3.60214 8.63548 1.000 16.51639 113 MET G O 1
ATOM 4090 N N . GLU D 1 78 ? 27.80654 -3.15436 6.48261 1.000 14.54689 114 GLU G N 1
ATOM 4091 C CA . GLU D 1 78 ? 29.07955 -2.47787 6.23995 1.000 15.31639 114 GLU G CA 1
ATOM 4092 C C . GLU D 1 78 ? 29.15209 -1.15161 6.99892 1.000 20.25617 114 GLU G C 1
ATOM 4093 O O . GLU D 1 78 ? 28.15285 -0.44742 7.16459 1.000 20.14957 114 GLU G O 1
ATOM 4099 N N . GLN D 1 79 ? 30.36273 -0.78464 7.42263 1.000 17.34637 115 GLN G N 1
ATOM 4100 C CA . GLN D 1 79 ? 30.61045 0.55503 7.96156 1.000 19.38994 115 GLN G CA 1
ATOM 4101 C C . GLN D 1 79 ? 30.92566 1.44805 6.77083 1.000 23.60766 115 GLN G C 1
ATOM 4102 O O . GLN D 1 79 ? 32.00303 1.34907 6.17904 1.000 20.82061 115 GLN G O 1
ATOM 4108 N N . ARG D 1 80 ? 29.95384 2.27210 6.38114 1.000 20.96729 116 ARG G N 1
ATOM 4109 C CA . ARG D 1 80 ? 30.05918 3.17887 5.23674 1.000 23.75685 116 ARG G CA 1
ATOM 4110 C C . ARG D 1 80 ? 30.48520 2.34799 4.02480 1.000 23.07913 116 ARG G C 1
ATOM 4111 O O . ARG D 1 80 ? 29.83787 1.33022 3.73583 1.000 23.02936 116 ARG G O 1
ATOM 4119 N N . SER D 1 81 ? 31.53652 2.73354 3.29458 1.000 22.07458 117 SER G N 1
ATOM 4120 C CA . SER D 1 81 ? 32.05354 1.93598 2.18844 1.000 20.28312 117 SER G CA 1
ATOM 4121 C C . SER D 1 81 ? 33.39424 1.29584 2.52475 1.000 18.32626 117 SER G C 1
ATOM 4122 O O . SER D 1 81 ? 34.14075 0.91714 1.60988 1.000 19.65875 117 SER G O 1
ATOM 4125 N N . GLU D 1 82 ? 33.69613 1.13147 3.81364 1.000 18.23451 118 GLU G N 1
ATOM 4126 C CA . GLU D 1 82 ? 35.03172 0.74331 4.25690 1.000 18.55316 118 GLU G CA 1
ATOM 4127 C C . GLU D 1 82 ? 35.31808 -0.74362 4.13792 1.000 17.53401 118 GLU G C 1
ATOM 4128 O O . GLU D 1 82 ? 36.45896 -1.14387 4.38008 1.000 18.44098 118 GLU G O 1
ATOM 4134 N N . ARG D 1 83 ? 34.33898 -1.56442 3.74710 1.000 16.65334 119 ARG G N 1
ATOM 4135 C CA . ARG D 1 83 ? 34.54237 -3.00207 3.61010 1.000 16.04874 119 ARG G CA 1
ATOM 4136 C C . ARG D 1 83 ? 34.98578 -3.60622 4.93366 1.000 18.59895 119 ARG G C 1
ATOM 4137 O O . ARG D 1 83 ? 35.76646 -4.55978 4.97589 1.000 18.71416 119 ARG G O 1
ATOM 4145 N N . THR D 1 84 ? 34.51380 -3.01073 6.02054 1.000 15.94880 120 THR G N 1
ATOM 4146 C CA . THR D 1 84 ? 34.57694 -3.60956 7.34070 1.000 15.52123 120 THR G CA 1
ATOM 4147 C C . THR D 1 84 ? 33.13301 -3.71402 7.80568 1.000 14.33376 120 THR G C 1
ATOM 4148 O O . THR D 1 84 ? 32.26212 -3.01417 7.28911 1.000 17.14189 120 THR G O 1
ATOM 4152 N N . TRP D 1 85 ? 32.88684 -4.55646 8.80055 1.000 16.46996 121 TRP G N 1
ATOM 4153 C CA . TRP D 1 85 ? 31.52229 -4.98658 9.07369 1.000 15.93651 121 TRP G CA 1
ATOM 4154 C C . TRP D 1 85 ? 31.24460 -4.90104 10.56122 1.000 16.96212 121 TRP G C 1
ATOM 4155 O O . TRP D 1 85 ? 32.11914 -5.17657 11.38419 1.000 18.06092 121 TRP G O 1
ATOM 4166 N N . ARG D 1 86 ? 29.99977 -4.55413 10.89044 1.000 16.83895 122 ARG G N 1
ATOM 4167 C CA . ARG D 1 86 ? 29.57002 -4.42451 12.27274 1.000 17.57743 122 ARG G CA 1
ATOM 4168 C C . ARG D 1 86 ? 28.18943 -5.05380 12.41913 1.000 15.81695 122 ARG G C 1
ATOM 4169 O O . ARG D 1 86 ? 27.32759 -4.83971 11.57005 1.000 18.99409 122 ARG G O 1
ATOM 4177 N N . TRP D 1 87 ? 27.97986 -5.80813 13.49265 1.000 16.77035 123 TRP G N 1
ATOM 4178 C CA . TRP D 1 87 ? 26.64679 -6.32860 13.79761 1.000 16.98902 123 TRP G CA 1
ATOM 4179 C C . TRP D 1 87 ? 25.72883 -5.19756 14.27645 1.000 19.02233 123 TRP G C 1
ATOM 4180 O O . TRP D 1 87 ? 26.18329 -4.12666 14.68959 1.000 22.48977 123 TRP G O 1
ATOM 4191 N N . VAL D 1 88 ? 24.41397 -5.44669 14.23782 1.000 16.67512 124 VAL G N 1
ATOM 4192 C CA . VAL D 1 88 ? 23.47651 -4.35881 14.51600 1.000 14.56648 124 VAL G CA 1
ATOM 4193 C C . VAL D 1 88 ? 23.52373 -3.93273 15.97591 1.000 19.65065 124 VAL G C 1
ATOM 4194 O O . VAL D 1 88 ? 23.01093 -2.85969 16.30932 1.000 21.40625 124 VAL G O 1
ATOM 4198 N N . ASP D 1 89 ? 24.09565 -4.74957 16.85971 1.000 21.17190 125 ASP G N 1
ATOM 4199 C CA . ASP D 1 89 ? 24.24177 -4.36262 18.25841 1.000 24.79909 125 ASP G CA 1
ATOM 4200 C C . ASP D 1 89 ? 25.50855 -3.55985 18.49746 1.000 31.53649 125 ASP G C 1
ATOM 4201 O O . ASP D 1 89 ? 25.83858 -3.27610 19.65520 1.000 28.41630 125 ASP G O 1
ATOM 4206 N N . GLY D 1 90 ? 26.22106 -3.20331 17.42942 1.000 25.89763 126 GLY G N 1
ATOM 4207 C CA . GLY D 1 90 ? 27.42919 -2.40812 17.50468 1.000 34.69195 126 GLY G CA 1
ATOM 4208 C C . GLY D 1 90 ? 28.72303 -3.19495 17.49892 1.000 34.59118 126 GLY G C 1
ATOM 4209 O O . GLY D 1 90 ? 29.79239 -2.59411 17.33566 1.000 36.13240 126 GLY G O 1
ATOM 4210 N N . THR D 1 91 ? 28.66587 -4.49436 17.65417 1.000 26.46275 127 THR G N 1
ATOM 4211 C CA . THR D 1 91 ? 29.91429 -5.23220 17.80816 1.000 30.98598 127 THR G CA 1
ATOM 4212 C C . THR D 1 91 ? 30.58310 -5.47791 16.45333 1.000 38.77327 127 THR G C 1
ATOM 4213 O O . THR D 1 91 ? 29.90057 -5.73441 15.45553 1.000 26.66737 127 THR G O 1
ATOM 4217 N N . PRO D 1 92 ? 31.91416 -5.41024 16.39642 1.000 31.54737 128 PRO G N 1
ATOM 4218 C CA . PRO D 1 92 ? 32.61510 -5.65172 15.13298 1.000 25.99022 128 PRO G CA 1
ATOM 4219 C C . PRO D 1 92 ? 32.53379 -7.11421 14.73000 1.000 23.59101 128 PRO G C 1
ATOM 4220 O O . PRO D 1 92 ? 32.40655 -8.00986 15.56441 1.000 25.56610 128 PRO G O 1
ATOM 4224 N N . LEU D 1 93 ? 32.61307 -7.34567 13.42865 1.000 27.03421 129 LEU G N 1
ATOM 4225 C CA . LEU D 1 93 ? 32.65472 -8.70786 12.91991 1.000 22.14532 129 LEU G CA 1
ATOM 4226 C C . LEU D 1 93 ? 33.94583 -9.37734 13.36751 1.000 23.91490 129 LEU G C 1
ATOM 4227 O O . LEU D 1 93 ? 35.02719 -8.79486 13.24260 1.000 26.07915 129 LEU G O 1
ATOM 4232 N N . THR D 1 94 ? 33.82859 -10.58538 13.91637 1.000 21.53645 130 THR G N 1
ATOM 4233 C CA . THR D 1 94 ? 34.99284 -11.41637 14.18943 1.000 24.60972 130 THR G CA 1
ATOM 4234 C C . THR D 1 94 ? 34.89606 -12.68126 13.34838 1.000 26.84668 130 THR G C 1
ATOM 4235 O O . THR D 1 94 ? 35.32055 -12.67705 12.18820 1.000 27.29739 130 THR G O 1
ATOM 4239 N N . GLU D 1 95 ? 34.31829 -13.75312 13.89282 1.000 23.20136 131 GLU G N 1
ATOM 4240 C CA . GLU D 1 95 ? 34.16280 -14.98419 13.12407 1.000 21.85671 131 GLU G CA 1
ATOM 4241 C C . GLU D 1 95 ? 33.13631 -14.76616 12.01047 1.000 21.83243 131 GLU G C 1
ATOM 4242 O O . GLU D 1 95 ? 32.07257 -14.18779 12.24275 1.000 22.32619 131 GLU G O 1
ATOM 4248 N N . SER D 1 96 ? 33.45938 -15.21897 10.80055 1.000 22.16782 132 SER G N 1
ATOM 4249 C CA . SER D 1 96 ? 32.64612 -14.94994 9.62615 1.000 20.86390 132 SER G CA 1
ATOM 4250 C C . SER D 1 96 ? 32.38255 -16.23772 8.85938 1.000 21.91599 132 SER G C 1
ATOM 4251 O O . SER D 1 96 ? 33.12496 -17.21925 8.97015 1.000 21.85465 132 SER G O 1
ATOM 4254 N N . TYR D 1 97 ? 31.31420 -16.20718 8.05368 1.000 18.59757 133 TYR G N 1
ATOM 4255 C CA . TYR D 1 97 ? 30.87190 -17.35251 7.27693 1.000 18.04252 133 TYR G CA 1
ATOM 4256 C C . TYR D 1 97 ? 30.52187 -16.92540 5.85735 1.000 18.56148 133 TYR G C 1
ATOM 4257 O O . TYR D 1 97 ? 29.52161 -17.37259 5.28038 1.000 19.60957 133 TYR G O 1
ATOM 4266 N N . TRP D 1 98 ? 31.36775 -16.07415 5.26382 1.000 17.75413 134 TRP G N 1
ATOM 4267 C CA . TRP D 1 98 ? 31.14401 -15.62474 3.89666 1.000 17.16632 134 TRP G CA 1
ATOM 4268 C C . TRP D 1 98 ? 31.12820 -16.79974 2.93829 1.000 21.60954 134 TRP G C 1
ATOM 4269 O O . TRP D 1 98 ? 31.93466 -17.72850 3.05487 1.000 21.78422 134 TRP G O 1
ATOM 4280 N N . SER D 1 99 ? 30.21276 -16.74752 1.98010 1.000 18.39875 135 SER G N 1
ATOM 4281 C CA A SER D 1 99 ? 30.25725 -17.73494 0.92094 0.593 21.51987 135 SER G CA 1
ATOM 4282 C CA B SER D 1 99 ? 30.21738 -17.68401 0.87216 0.407 21.46322 135 SER G CA 1
ATOM 4283 C C . SER D 1 99 ? 31.44193 -17.44610 -0.00154 1.000 27.16869 135 SER G C 1
ATOM 4284 O O . SER D 1 99 ? 32.07307 -16.37620 0.04190 1.000 19.68962 135 SER G O 1
ATOM 4289 N N . LEU D 1 100 ? 31.76431 -18.43667 -0.82534 1.000 22.85507 136 LEU G N 1
ATOM 4290 C CA . LEU D 1 100 ? 32.98028 -18.33194 -1.62156 1.000 27.82036 136 LEU G CA 1
ATOM 4291 C C . LEU D 1 100 ? 32.94488 -17.10259 -2.52336 1.000 25.85975 136 LEU G C 1
ATOM 4292 O O . LEU D 1 100 ? 31.96842 -16.86259 -3.24050 1.000 26.31630 136 LEU G O 1
ATOM 4297 N N . GLY D 1 101 ? 34.00763 -16.30251 -2.45783 1.000 26.13133 137 GLY G N 1
ATOM 4298 C CA . GLY D 1 101 ? 34.13608 -15.12342 -3.28581 1.000 23.74517 137 GLY G CA 1
ATOM 4299 C C . GLY D 1 101 ? 33.43862 -13.88710 -2.75822 1.000 21.73088 137 GLY G C 1
ATOM 4300 O O . GLY D 1 101 ? 33.44225 -12.85876 -3.44804 1.000 22.76381 137 GLY G O 1
ATOM 4301 N N . GLU D 1 102 ? 32.84152 -13.95526 -1.56427 1.000 18.98672 138 GLU G N 1
ATOM 4302 C CA . GLU D 1 102 ? 32.19397 -12.82311 -0.90305 1.000 17.63055 138 GLU G CA 1
ATOM 4303 C C . GLU D 1 102 ? 33.00458 -12.32586 0.29079 1.000 19.25138 138 GLU G C 1
ATOM 4304 O O . GLU D 1 102 ? 33.75152 -13.09658 0.91041 1.000 20.42324 138 GLU G O 1
ATOM 4310 N N . PRO D 1 103 ? 32.82383 -11.04407 0.69811 1.000 15.44827 139 PRO G N 1
ATOM 4311 C CA . PRO D 1 103 ? 31.96864 -10.01068 0.07840 1.000 16.79709 139 PRO G CA 1
ATOM 4312 C C . PRO D 1 103 ? 32.62992 -9.43516 -1.16274 1.000 19.43405 139 PRO G C 1
ATOM 4313 O O . PRO D 1 103 ? 33.86174 -9.46668 -1.27135 1.000 18.60195 139 PRO G O 1
ATOM 4317 N N . ASN D 1 104 ? 31.87164 -8.89313 -2.11433 1.000 16.12006 140 ASN G N 1
ATOM 4318 C CA . ASN D 1 104 ? 32.48705 -8.53720 -3.38204 1.000 18.45621 140 ASN G CA 1
ATOM 4319 C C . ASN D 1 104 ? 31.99578 -7.25924 -4.04571 1.000 17.78792 140 ASN G C 1
ATOM 4320 O O . ASN D 1 104 ? 32.58656 -6.88667 -5.06039 1.000 17.81496 140 ASN G O 1
ATOM 4325 N N . ASN D 1 105 ? 30.98541 -6.55224 -3.51946 1.000 16.49502 141 ASN G N 1
ATOM 4326 C CA . ASN D 1 105 ? 30.42255 -5.38511 -4.22198 1.000 15.71369 141 ASN G CA 1
ATOM 4327 C C . ASN D 1 105 ? 30.21693 -5.72432 -5.69260 1.000 18.61672 141 ASN G C 1
ATOM 4328 O O . ASN D 1 105 ? 30.79065 -5.10292 -6.59013 1.000 18.34431 141 ASN G O 1
ATOM 4333 N N . TYR D 1 106 ? 29.43245 -6.77406 -5.90537 1.000 21.41759 142 TYR G N 1
ATOM 4334 C CA . TYR D 1 106 ? 29.24806 -7.40761 -7.20997 1.000 18.15945 142 TYR G CA 1
ATOM 4335 C C . TYR D 1 106 ? 29.07501 -6.39871 -8.34376 1.000 20.38762 142 TYR G C 1
ATOM 4336 O O . TYR D 1 106 ? 28.21405 -5.52527 -8.28736 1.000 20.36889 142 TYR G O 1
ATOM 4345 N N . GLU D 1 107 ? 29.91203 -6.52921 -9.37629 1.000 21.63230 143 GLU G N 1
ATOM 4346 C CA . GLU D 1 107 ? 29.82821 -5.69427 -10.58234 1.000 23.32050 143 GLU G CA 1
ATOM 4347 C C . GLU D 1 107 ? 29.95441 -4.19800 -10.26860 1.000 23.49720 143 GLU G C 1
ATOM 4348 O O . GLU D 1 107 ? 29.42354 -3.34551 -10.98636 1.000 27.74005 143 GLU G O 1
ATOM 4354 N N . GLY D 1 108 ? 30.68502 -3.84986 -9.21263 1.000 22.05117 144 GLY G N 1
ATOM 4355 C CA . GLY D 1 108 ? 30.89479 -2.45457 -8.88474 1.000 22.21582 144 GLY G CA 1
ATOM 4356 C C . GLY D 1 108 ? 29.73897 -1.78730 -8.16755 1.000 20.07934 144 GLY G C 1
ATOM 4357 O O . GLY D 1 108 ? 29.80754 -0.57581 -7.91456 1.000 25.08486 144 GLY G O 1
ATOM 4358 N N . ARG D 1 109 ? 28.68933 -2.53629 -7.83470 1.000 22.25534 145 ARG G N 1
ATOM 4359 C CA . ARG D 1 109 ? 27.53320 -2.00340 -7.12208 1.000 26.28973 145 ARG G CA 1
ATOM 4360 C C . ARG D 1 109 ? 27.79233 -1.96065 -5.61978 1.000 20.63476 145 ARG G C 1
ATOM 4361 O O . ARG D 1 109 ? 28.44970 -2.83499 -5.05348 1.000 18.89176 145 ARG G O 1
ATOM 4369 N N . GLN D 1 110 ? 27.21266 -0.96770 -4.96395 1.000 20.20137 146 GLN G N 1
ATOM 4370 C CA . GLN D 1 110 ? 27.33063 -0.87487 -3.51192 1.000 17.44843 146 GLN G CA 1
ATOM 4371 C C . GLN D 1 110 ? 26.50358 -1.95801 -2.82040 1.000 19.79100 146 GLN G C 1
ATOM 4372 O O . GLN D 1 110 ? 25.27034 -1.88871 -2.81577 1.000 23.22446 146 GLN G O 1
ATOM 4378 N N . GLU D 1 111 ? 27.16302 -2.91026 -2.16180 1.000 16.33963 147 GLU G N 1
ATOM 4379 C CA . GLU D 1 111 ? 26.46588 -4.00223 -1.46295 1.000 16.38662 147 GLU G CA 1
ATOM 4380 C C . GLU D 1 111 ? 26.80335 -3.91118 0.02480 1.000 17.64364 147 GLU G C 1
ATOM 4381 O O . GLU D 1 111 ? 27.77667 -4.51162 0.47757 1.000 16.34095 147 GLU G O 1
ATOM 4387 N N . GLN D 1 112 ? 26.00311 -3.16924 0.79939 1.000 16.86442 148 GLN G N 1
ATOM 4388 C CA . GLN D 1 112 ? 26.36599 -2.87415 2.19039 1.000 15.16127 148 GLN G CA 1
ATOM 4389 C C . GLN D 1 112 ? 25.67319 -3.76346 3.21687 1.000 15.30820 148 GLN G C 1
ATOM 4390 O O . GLN D 1 112 ? 25.97904 -3.64727 4.40721 1.000 16.31972 148 GLN G O 1
ATOM 4396 N N . CYS D 1 113 ? 24.74794 -4.62479 2.79345 1.000 14.75863 149 CYS G N 1
ATOM 4397 C CA . CYS D 1 113 ? 23.93531 -5.41105 3.71362 1.000 14.81931 149 CYS G CA 1
ATOM 4398 C C . CYS D 1 113 ? 24.17911 -6.90435 3.50741 1.000 15.27822 149 CYS G C 1
ATOM 4399 O O . CYS D 1 113 ? 24.49931 -7.34762 2.40753 1.000 17.50428 149 CYS G O 1
ATOM 4402 N N . VAL D 1 114 ? 24.01343 -7.70798 4.55704 1.000 11.83966 150 VAL G N 1
ATOM 4403 C CA . VAL D 1 114 ? 24.42321 -9.11358 4.47927 1.000 12.00702 150 VAL G CA 1
ATOM 4404 C C . VAL D 1 114 ? 23.20229 -10.02342 4.51199 1.000 13.71661 150 VAL G C 1
ATOM 4405 O O . VAL D 1 114 ? 22.35280 -9.90430 5.40256 1.000 13.45048 150 VAL G O 1
ATOM 4409 N N . GLU D 1 115 ? 23.14021 -10.95028 3.56341 1.000 13.84040 151 GLU G N 1
ATOM 4410 C CA . GLU D 1 115 ? 22.15546 -12.02349 3.56484 1.000 13.72354 151 GLU G CA 1
ATOM 4411 C C . GLU D 1 115 ? 22.87652 -13.35270 3.78323 1.000 14.94999 151 GLU G C 1
ATOM 4412 O O . GLU D 1 115 ? 24.05334 -13.51105 3.43300 1.000 14.78055 151 GLU G O 1
ATOM 4418 N N . GLN D 1 116 ? 22.17056 -14.30819 4.37058 1.000 12.27114 152 GLN G N 1
ATOM 4419 C CA . GLN D 1 116 ? 22.58271 -15.70318 4.30001 1.000 13.85990 152 GLN G CA 1
ATOM 4420 C C . GLN D 1 116 ? 21.95727 -16.25498 3.02600 1.000 16.74260 152 GLN G C 1
ATOM 4421 O O . GLN D 1 116 ? 20.73551 -16.19687 2.87231 1.000 15.13813 152 GLN G O 1
ATOM 4427 N N . ILE D 1 117 ? 22.77510 -16.73408 2.08622 1.000 16.05902 153 ILE G N 1
ATOM 4428 C CA . ILE D 1 117 ? 22.20279 -17.25476 0.84746 1.000 18.72236 153 ILE G CA 1
ATOM 4429 C C . ILE D 1 117 ? 22.06435 -18.75721 0.96173 1.000 23.25784 153 ILE G C 1
ATOM 4430 O O . ILE D 1 117 ? 22.90411 -19.44728 1.55244 1.000 22.07123 153 ILE G O 1
ATOM 4435 N N . ASP D 1 118 ? 21.00044 -19.27471 0.35269 1.000 23.17380 154 ASP G N 1
ATOM 4436 C CA . ASP D 1 118 ? 20.77570 -20.71650 0.28713 1.000 21.00753 154 ASP G CA 1
ATOM 4437 C C . ASP D 1 118 ? 20.40974 -21.03268 -1.15352 1.000 28.75706 154 ASP G C 1
ATOM 4438 O O . ASP D 1 118 ? 19.24160 -20.93849 -1.53281 1.000 30.34564 154 ASP G O 1
ATOM 4443 N N . ARG D 1 119 ? 21.41798 -21.38737 -1.93356 1.000 26.81933 155 ARG G N 1
ATOM 4444 C CA . ARG D 1 119 ? 21.25771 -21.86587 -3.29391 1.000 51.18941 155 ARG G CA 1
ATOM 4445 C C . ARG D 1 119 ? 21.88731 -23.25092 -3.36516 1.000 48.00862 155 ARG G C 1
ATOM 4446 O O . ARG D 1 119 ? 22.69180 -23.62264 -2.50548 1.000 47.34424 155 ARG G O 1
ATOM 4454 N N . GLU D 1 120 ? 21.51337 -24.02541 -4.38866 1.00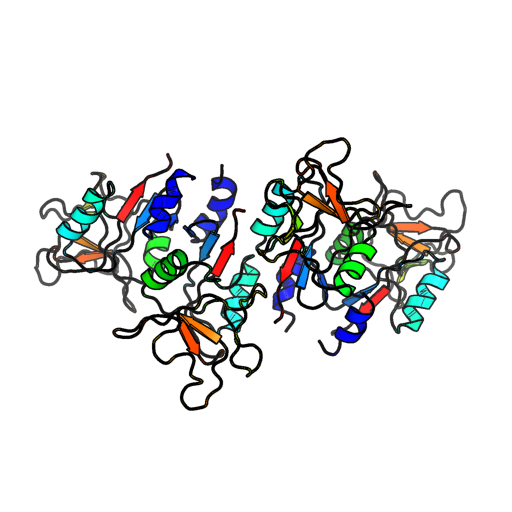0 53.26235 156 GLU G N 1
ATOM 4455 C CA . GLU D 1 120 ? 22.00660 -25.39924 -4.47123 1.000 63.43567 156 GLU G CA 1
ATOM 4456 C C . GLU D 1 120 ? 23.52958 -25.46189 -4.41291 1.000 64.68147 156 GLU G C 1
ATOM 4457 O O . GLU D 1 120 ? 24.09532 -26.32796 -3.73515 1.000 65.04755 156 GLU G O 1
ATOM 4463 N N . ASP D 1 121 ? 24.21247 -24.53410 -5.08079 1.000 60.65373 157 ASP G N 1
ATOM 4464 C CA . ASP D 1 121 ? 25.67004 -24.55953 -5.10634 1.000 74.01750 157 ASP G CA 1
ATOM 4465 C C . ASP D 1 121 ? 26.32148 -23.62473 -4.09416 1.000 73.97231 157 ASP G C 1
ATOM 4466 O O . ASP D 1 121 ? 27.42271 -23.92178 -3.61785 1.000 70.28670 157 ASP G O 1
ATOM 4471 N N . LYS D 1 122 ? 25.67362 -22.51364 -3.74751 1.000 62.61048 158 LYS G N 1
ATOM 4472 C CA . LYS D 1 122 ? 26.27836 -21.44967 -2.95131 1.000 54.90071 158 LYS G CA 1
ATOM 4473 C C . LYS D 1 122 ? 25.47923 -21.27013 -1.66692 1.000 36.87302 158 LYS G C 1
ATOM 4474 O O . LYS D 1 122 ? 24.27080 -21.01781 -1.72110 1.000 41.03254 158 LYS G O 1
ATOM 4480 N N . LYS D 1 123 ? 26.15073 -21.42259 -0.52171 1.000 38.99978 159 LYS G N 1
ATOM 4481 C CA . LYS D 1 123 ? 25.56081 -21.21936 0.79607 1.000 36.01013 159 LYS G CA 1
ATOM 4482 C C . LYS D 1 123 ? 26.49642 -20.36886 1.64590 1.000 32.78777 159 LYS G C 1
ATOM 4483 O O . LYS D 1 123 ? 27.72027 -20.52588 1.58243 1.000 31.69350 159 LYS G O 1
ATOM 4489 N N . GLY D 1 124 ? 25.92336 -19.48074 2.45535 1.000 20.28328 160 GLY G N 1
ATOM 4490 C CA . GLY D 1 124 ? 26.71194 -18.68664 3.37510 1.000 21.26977 160 GLY G CA 1
ATOM 4491 C C . GLY D 1 124 ? 26.43216 -17.21677 3.16974 1.000 20.97080 160 GLY G C 1
ATOM 4492 O O . GLY D 1 124 ? 25.54891 -16.82750 2.39759 1.000 19.83584 160 GLY G O 1
ATOM 4493 N N . TRP D 1 125 ? 27.21623 -16.36763 3.83216 1.000 15.81668 161 TRP G N 1
ATOM 4494 C CA . TRP D 1 125 ? 26.87991 -14.94870 3.79275 1.000 14.25344 161 TRP G CA 1
ATOM 4495 C C . TRP D 1 125 ? 27.24726 -14.32406 2.45604 1.000 17.40437 161 TRP G C 1
ATOM 4496 O O . TRP D 1 125 ? 28.24197 -14.69158 1.81990 1.000 13.94685 161 TRP G O 1
ATOM 4507 N N . ASN D 1 126 ? 26.47663 -13.30533 2.07245 1.000 13.45812 162 ASN G N 1
ATOM 4508 C CA . ASN D 1 126 ? 26.75807 -12.57268 0.84707 1.000 13.72270 162 ASN G CA 1
ATOM 4509 C C . ASN D 1 126 ? 26.43786 -11.10895 1.09780 1.000 13.07669 162 ASN G C 1
ATOM 4510 O O . ASN D 1 126 ? 25.42298 -10.80926 1.73778 1.000 12.58211 162 ASN G O 1
ATOM 4515 N N . ASP D 1 127 ? 27.30377 -10.19583 0.63583 1.000 12.92156 163 ASP G N 1
ATOM 4516 C CA . ASP D 1 127 ? 26.89763 -8.79788 0.62389 1.000 12.94251 163 ASP G CA 1
ATOM 4517 C C . ASP D 1 127 ? 25.97055 -8.51409 -0.55303 1.000 13.20630 163 ASP G C 1
ATOM 4518 O O . ASP D 1 127 ? 26.20465 -8.96358 -1.69142 1.000 14.08497 163 ASP G O 1
ATOM 4523 N N . LEU D 1 128 ? 24.90272 -7.76965 -0.26201 1.000 13.94317 164 LEU G N 1
ATOM 4524 C CA . LEU D 1 128 ? 23.86781 -7.50449 -1.25440 1.000 13.01368 164 LEU G CA 1
ATOM 4525 C C . LEU D 1 128 ? 23.41212 -6.05431 -1.15218 1.000 14.67085 164 LEU G C 1
ATOM 4526 O O . LEU D 1 128 ? 23.51365 -5.41906 -0.09879 1.000 14.60244 164 LEU G O 1
ATOM 4531 N N . VAL D 1 129 ? 22.91934 -5.52794 -2.28065 1.000 14.56453 165 VAL G N 1
ATOM 4532 C CA . VAL D 1 129 ? 22.30752 -4.19945 -2.28418 1.000 15.68654 165 VAL G CA 1
ATOM 4533 C C . VAL D 1 129 ? 21.19485 -4.13197 -1.24509 1.000 15.59183 165 VAL G C 1
ATOM 4534 O O . VAL D 1 129 ? 20.28564 -4.97541 -1.23302 1.000 16.93985 165 VAL G O 1
ATOM 4538 N N . CYS D 1 130 ? 21.24887 -3.11495 -0.36904 1.000 16.57672 166 CYS G N 1
ATOM 4539 C CA . CYS D 1 130 ? 20.35798 -3.09564 0.79448 1.000 16.31324 166 CYS G CA 1
ATOM 4540 C C . CYS D 1 130 ? 18.90781 -2.93412 0.39608 1.000 18.85932 166 CYS G C 1
ATOM 4541 O O . CYS D 1 130 ? 18.01680 -3.35486 1.13862 1.000 17.15794 166 CYS G O 1
ATOM 4544 N N . GLU D 1 131 ? 18.65349 -2.30789 -0.74309 1.000 17.20369 167 GLU G N 1
ATOM 4545 C CA . GLU D 1 131 ? 17.28025 -2.10772 -1.20019 1.000 19.09697 167 GLU G CA 1
ATOM 4546 C C . GLU D 1 131 ? 16.67593 -3.32339 -1.89944 1.000 18.09346 167 GLU G C 1
ATOM 4547 O O . GLU D 1 131 ? 15.48399 -3.28130 -2.23509 1.000 20.34950 167 GLU G O 1
ATOM 4553 N N . PHE D 1 132 ? 17.43533 -4.40990 -2.09602 1.000 15.34963 168 PHE G N 1
ATOM 4554 C CA . PHE D 1 132 ? 16.84464 -5.64551 -2.60916 1.000 18.12612 168 PHE G CA 1
ATOM 4555 C C . PHE D 1 132 ? 16.01032 -6.29192 -1.50282 1.000 14.61641 168 PHE G C 1
ATOM 4556 O O . PHE D 1 132 ? 16.10785 -5.91596 -0.32932 1.000 16.67075 168 PHE G O 1
ATOM 4564 N N . SER D 1 133 ? 15.14854 -7.23134 -1.87058 1.000 16.71200 169 SER G N 1
ATOM 4565 C CA . SER D 1 133 ? 14.27176 -7.78048 -0.84550 1.000 18.30951 169 SER G CA 1
ATOM 4566 C C . SER D 1 133 ? 14.56413 -9.24928 -0.55856 1.000 14.59384 169 SER G C 1
ATOM 4567 O O . SER D 1 133 ? 14.88573 -10.03155 -1.45839 1.000 18.74325 169 SER G O 1
ATOM 4570 N N . ASN D 1 134 ? 14.39774 -9.60739 0.71661 1.000 13.06432 170 ASN G N 1
ATOM 4571 C CA . ASN D 1 134 ? 14.59822 -10.96477 1.21219 1.000 11.38899 170 ASN G CA 1
ATOM 4572 C C . ASN D 1 134 ? 13.66014 -11.19302 2.38666 1.000 12.62909 170 ASN G C 1
ATOM 4573 O O . ASN D 1 134 ? 13.26373 -10.24765 3.08258 1.000 12.51926 170 ASN G O 1
ATOM 4578 N N . PHE D 1 135 ? 13.35241 -12.46667 2.64581 1.000 12.16184 171 PHE G N 1
ATOM 4579 C CA . PHE D 1 135 ? 12.86058 -12.80606 3.97291 1.000 13.92295 171 PHE G CA 1
ATOM 4580 C C . PHE D 1 135 ? 13.92651 -12.41410 4.98548 1.000 13.09698 171 PHE G C 1
ATOM 4581 O O . PHE D 1 135 ? 15.09919 -12.24510 4.63655 1.000 12.64021 171 PHE G O 1
ATOM 4589 N N . TYR D 1 136 ? 13.52812 -12.30364 6.25902 1.000 12.60972 172 TYR G N 1
ATOM 4590 C CA . TYR D 1 136 ? 14.48920 -11.83218 7.24584 1.000 13.40457 172 TYR G CA 1
ATOM 4591 C C . TYR D 1 136 ? 14.26476 -12.55491 8.56592 1.000 14.59389 172 TYR G C 1
ATOM 4592 O O . TYR D 1 136 ? 13.17735 -13.07447 8.84302 1.000 15.30212 172 TYR G O 1
ATOM 4601 N N . MET D 1 137 ? 15.32553 -12.60893 9.36529 1.000 13.32468 173 MET G N 1
ATOM 4602 C CA A MET D 1 137 ? 15.30134 -13.27214 10.66529 0.738 13.02224 173 MET G CA 1
ATOM 4603 C CA B MET D 1 137 ? 15.30775 -13.27179 10.66083 0.262 13.00549 173 MET G CA 1
ATOM 4604 C C . MET D 1 137 ? 15.59850 -12.25475 11.75323 1.000 12.23525 173 MET G C 1
ATOM 4605 O O . MET D 1 137 ? 16.65076 -11.60283 11.71890 1.000 14.45920 173 MET G O 1
ATOM 4614 N N . CYS D 1 138 ? 14.68027 -12.13809 12.72056 1.000 12.37731 174 CYS G N 1
ATOM 4615 C CA . CYS D 1 138 ? 14.92352 -11.33206 13.91676 1.000 16.30200 174 CYS G CA 1
ATOM 4616 C C . CYS D 1 138 ? 15.47916 -12.22182 15.02294 1.000 14.83246 174 CYS G C 1
ATOM 4617 O O . CYS D 1 138 ? 15.21302 -13.42653 15.07310 1.000 15.65490 174 CYS G O 1
ATOM 4620 N N . GLU D 1 139 ? 16.23130 -11.61023 15.93401 1.000 13.36998 175 GLU G N 1
ATOM 4621 C CA . GLU D 1 139 ? 16.69244 -12.32560 17.11520 1.000 14.55090 175 GLU G CA 1
ATOM 4622 C C . GLU D 1 139 ? 16.46761 -11.42198 18.31797 1.000 14.58909 175 GLU G C 1
ATOM 4623 O O . GLU D 1 139 ? 16.77909 -10.22624 18.25648 1.000 16.29476 175 GLU G O 1
ATOM 4629 N N . LYS D 1 140 ? 15.90792 -11.99249 19.39220 1.000 15.78348 176 LYS G N 1
ATOM 4630 C CA . LYS D 1 140 ? 15.71466 -11.29410 20.66635 1.000 17.83900 176 LYS G CA 1
ATOM 4631 C C . LYS D 1 140 ? 16.37061 -12.08447 21.78662 1.000 19.02219 176 LYS G C 1
ATOM 4632 O O . LYS D 1 140 ? 15.97358 -13.21641 22.06897 1.000 18.26574 176 LYS G O 1
ATOM 4638 N N . ARG D 1 141 ? 17.35974 -11.47771 22.43338 1.000 18.25963 177 ARG G N 1
ATOM 4639 C CA . ARG D 1 141 ? 18.06359 -12.13366 23.51955 1.000 20.69188 177 ARG G CA 1
ATOM 4640 C C . ARG D 1 141 ? 17.16637 -12.17238 24.75022 1.000 19.52156 177 ARG G C 1
ATOM 4641 O O . ARG D 1 141 ? 16.60826 -11.14729 25.14244 1.000 22.21108 177 ARG G O 1
ATOM 4649 N N . ILE D 1 142 ? 17.00205 -13.34996 25.35918 1.000 21.40183 178 ILE G N 1
ATOM 4650 C CA . ILE D 1 142 ? 16.15325 -13.50152 26.53770 1.000 19.33515 178 ILE G CA 1
ATOM 4651 C C . ILE D 1 142 ? 16.95430 -13.97030 27.75178 1.000 24.61238 178 ILE G C 1
ATOM 4652 O O . ILE D 1 142 ? 16.94279 -13.32556 28.80676 1.000 29.90290 178 ILE G O 1
ATOM 4657 N N . PHE D 1 143 ? 17.68438 -15.07739 27.61160 1.000 19.11395 179 PHE G N 1
ATOM 4658 C CA . PHE D 1 143 ? 18.27435 -15.63589 28.82214 1.000 21.03857 179 PHE G CA 1
ATOM 4659 C C . PHE D 1 143 ? 19.71635 -15.17362 28.99928 1.000 28.53364 179 PHE G C 1
ATOM 4660 O O . PHE D 1 143 ? 20.44681 -14.98723 28.02137 1.000 25.50195 179 PHE G O 1
ATOM 4668 N N . PRO D 1 144 ? 20.16572 -14.98514 30.25096 1.000 28.84385 180 PRO G N 1
ATOM 4669 C CA . PRO D 1 144 ? 21.54126 -14.54369 30.50614 1.000 29.21216 180 PRO G CA 1
ATOM 4670 C C . PRO D 1 144 ? 22.57550 -15.64002 30.24939 1.000 34.11461 180 PRO G C 1
ATOM 4671 O O . PRO D 1 144 ? 22.22665 -16.81996 30.32324 1.000 49.08730 180 PRO G O 1
#

B-factor: mean 24.81, std 14.11, range [10.16, 106.89]

InterPro domains:
  IPR001304 C-type lectin-like [PF00059] (86-190)
  IPR001304 C-type lectin-like [PS50041] (75-189)
  IPR001304 C-type lectin-like [SM00034] (68-189)
  IPR016186 C-type lectin-like/link domain superfamily [G3DSA:3.10.100.10] (47-192)
  IPR016187 C-type lectin fold [SSF56436] (65-192)
  IPR018378 C-type lectin, conserved site [PS00615] (163-188)
  IPR033989 CD209-like, C-type lectin-like domain [cd03590] (71-190)
  IPR050111 C-type lectin and snaclec domain-containing protein [PTHR22803] (70-191)

Organism: Takifugu rubripes (NCBI:txid31033)

Foldseek 3Di:
DCCVVCVVVVVVVWDDDDQKTKDWDPDKFFLVVLQVVLVVVVWGFADDDDPVSQVVVQVVLFKAFGQKWADPQPPWIAGVVGHGDDDAWDKPPPDDCPPVHDQTTWIFDHDDPITGIYGHDRRDIGTYMTMHRHHD/DVLCVVVVVVPWDDDPQKTKDWDPDKFFLVVLQVVLVVVVWGFADQDDPVSQVVVVVVLFKAFGQKWADPQPPWIAGNVGHGDDDAWDKPPPDDCPPVHDFTTWIFDRDVVIGGIYGHDRRDIGITMIMHRRHD/DVVCVVVVVVPWDDDDQKTKDWDPDKFFLVVLQVVLVVVVWGFADQDDPVSQVVVVVVLFKAFGQKWADPQPPWIAGNVGHGDDDAWAWPPPDDCPPVPDQTTWIADHDVVTGGIYGHDRRDIGIYMIMHRHGD/DCPVVVVVVVVPWDDDDQKTKDWDPDKFFLVVLQVVLVVVVWGFADQDDPVSVVVVVVVLFKAFGQKWADPQPPWIAGNVGHGDDDAWDKPPPDDCPPVPDFTTWIADRDPVIGGIYGHDRGDIGTYMTMGGHHD

Nearest PDB structures (foldseek):
  8umo-assembly1_J  TM=8.283E-01  e=1.392E-07  Mus musculus
  3cdg-assembly2_F  TM=8.602E-01  e=4.410E-07  Homo sapiens
  3cii-assembly2_J  TM=8.840E-01  e=1.759E-06  Homo sapiens
  3cii-assembly1_G  TM=7.757E-01  e=3.306E-07  Homo sapiens
  8umo-assembly1_K  TM=8.140E-01  e=1.567E-06  Mus musculus

Radius of gyration: 28.84 Å; Cα contacts (8 Å, |Δi|>4): 1171; chains: 4; bounding box: 47×87×65 Å

Secondary structure (DSSP, 8-state):
-THHHHHHHHHTT-EEETTEEEEE-SS-B-HHHHHHHHHHTT-EE----SHHHHHHHHHT---EEEEEEESTTSS-EEETTSPBP-S--BPTT-S--GGG----EEEEEEETTEEEEEEE-TTS-BEEEEEEE---/-TTTHHHHTTT-EEETTEEEEE-SS-B-HHHHHHHHHHTT-EE----SHHHHHHHHHT---EEEEEEESTTSS-EEETTSPBP-S--BPTT-S--GGG----EEEEEE-SS-EEEEEE-TTS-BEEEEEEE---/-GGGHHHHHTT-EEETTEEEEE-SS-B-HHHHHHHHHHTT-EE----SHHHHHHHHTT---EEEEEEESTTSS-EEETTSPBP-S--BPTT-S--GGG----EEEEEEETTEEEEEEE-TTS-BEEEEEEE---/--GGGHHHHTTT-EEETTEEEEE-SS-B-HHHHHHHHHHTT-EE----SHHHHHHHHTT---EEEEEEESTTSS-EEETTSPBP-S--BPTT-S--GGG----EEEEEE-SS-EEEEEE-TTS-BEEEEEEE---